Protein 3MQD (pdb70)

Radius of gyration: 19.9 Å; Cα contacts (8 Å, |Δi|>4): 1172; chains: 1; bounding box: 45×57×51 Å

Structure (mmCIF, N/CA/C/O backbone):
data_3MQD
#
_entry.id   3MQD
#
_cell.length_a   78.070
_cell.length_b   83.620
_cell.length_c   73.640
_cell.angle_alpha   90.00
_cell.angle_beta   121.37
_cell.angle_gamma   90.00
#
_symmetry.space_group_name_H-M   'C 1 2 1'
#
loop_
_entity.id
_entity.type
_entity.pdbx_description
1 polymer 'Beta-ketoacyl synthase'
2 non-polymer 'SODIUM ION'
3 non-polymer 'CHLORIDE ION'
4 non-polymer (5-thiophen-2-ylisoxazol-3-yl)methanol
5 water water
#
loop_
_atom_site.group_PDB
_atom_site.id
_atom_site.type_symbol
_atom_site.label_atom_id
_atom_site.label_alt_id
_atom_site.label_comp_id
_atom_site.label_asym_id
_atom_site.label_entity_id
_atom_site.label_seq_id
_atom_site.pdbx_PDB_ins_code
_atom_site.Cartn_x
_atom_site.Cartn_y
_atom_site.Cartn_z
_atom_site.occupancy
_atom_site.B_iso_or_equiv
_atom_site.auth_seq_id
_atom_site.auth_comp_id
_atom_site.auth_asym_id
_atom_site.auth_atom_id
_atom_site.pdbx_PDB_model_num
ATOM 1 N N . MET A 1 22 ? 23.335 27.672 26.682 1.00 17.47 1 MET A N 1
ATOM 2 C CA A MET A 1 22 ? 23.947 26.338 26.540 0.70 14.93 1 MET A CA 1
ATOM 3 C CA B MET A 1 22 ? 23.905 26.274 26.570 0.30 14.71 1 MET A CA 1
ATOM 4 C C . MET A 1 22 ? 25.281 26.267 25.878 1.00 13.02 1 MET A C 1
ATOM 5 O O . MET A 1 22 ? 25.479 26.941 24.884 1.00 14.51 1 MET A O 1
ATOM 14 N N . ARG A 1 23 ? 26.199 25.435 26.360 1.00 8.58 2 ARG A N 1
ATOM 15 C CA . ARG A 1 23 ? 27.500 25.290 25.725 1.00 7.49 2 ARG A CA 1
ATOM 16 C C . ARG A 1 23 ? 27.414 24.419 24.477 1.00 6.41 2 ARG A C 1
ATOM 17 O O . ARG A 1 23 ? 26.521 23.584 24.351 1.00 7.44 2 ARG A O 1
ATOM 25 N N . ARG A 1 24 ? 28.357 24.659 23.585 1.00 6.45 3 ARG A N 1
ATOM 26 C CA . ARG A 1 24 ? 28.543 23.867 22.383 1.00 5.75 3 ARG A CA 1
ATOM 27 C C . ARG A 1 24 ? 29.372 22.619 22.737 1.00 4.70 3 ARG A C 1
ATOM 28 O O . ARG A 1 24 ? 30.214 22.648 23.643 1.00 5.62 3 ARG A O 1
ATOM 36 N N . VAL A 1 25 ? 29.117 21.538 22.015 1.00 4.80 4 VAL A N 1
ATOM 37 C CA . VAL A 1 25 ? 29.654 20.211 22.331 1.00 4.39 4 VAL A CA 1
ATOM 38 C C . VAL A 1 25 ? 30.174 19.551 21.047 1.00 4.15 4 VAL A C 1
ATOM 39 O O . VAL A 1 25 ? 29.473 19.501 20.022 1.00 4.97 4 VAL A O 1
ATOM 43 N N . VAL A 1 26 ? 31.429 19.064 21.119 1.00 4.27 5 VAL A N 1
ATOM 44 C CA . VAL A 1 26 ? 32.082 18.474 19.955 1.00 4.14 5 VAL A CA 1
ATOM 45 C C . VAL A 1 26 ? 32.591 17.066 20.254 1.00 4.31 5 VAL A C 1
ATOM 46 O O . VAL A 1 26 ? 32.829 16.710 21.419 1.00 4.86 5 VAL A O 1
ATOM 50 N N . VAL A 1 27 ? 32.747 16.289 19.174 1.00 4.53 6 VAL A N 1
ATOM 51 C CA . VAL A 1 27 ? 33.285 14.953 19.208 1.00 4.00 6 VAL A CA 1
ATOM 52 C C . VAL A 1 27 ? 34.785 15.006 18.910 1.00 4.32 6 VAL A C 1
ATOM 53 O O . VAL A 1 27 ? 35.186 15.511 17.849 1.00 5.54 6 VAL A O 1
ATOM 57 N N . THR A 1 28 ? 35.608 14.558 19.858 1.00 4.61 7 THR A N 1
ATOM 58 C CA . THR A 1 28 ? 37.062 14.727 19.802 1.00 4.31 7 THR A CA 1
ATOM 59 C C . THR A 1 28 ? 37.831 13.404 19.656 1.00 4.35 7 THR A C 1
ATOM 60 O O . THR A 1 28 ? 39.049 13.409 19.526 1.00 4.78 7 THR A O 1
ATOM 64 N N . GLY A 1 29 ? 37.119 12.282 19.702 1.00 3.81 8 GLY A N 1
ATOM 65 C CA . GLY A 1 29 ? 37.739 10.965 19.558 1.00 4.41 8 GLY A CA 1
ATOM 66 C C . GLY A 1 29 ? 36.684 9.914 19.352 1.00 3.62 8 GLY A C 1
ATOM 67 O O . GLY A 1 29 ? 35.553 10.088 19.793 1.00 4.07 8 GLY A O 1
ATOM 68 N N . MET A 1 30 ? 37.061 8.849 18.669 1.00 4.35 9 MET A N 1
ATOM 69 C CA A MET A 1 30 ? 36.151 7.749 18.286 0.70 4.42 9 MET A CA 1
ATOM 70 C CA B MET A 1 30 ? 36.159 7.737 18.514 0.30 4.17 9 MET A CA 1
ATOM 71 C C . MET A 1 30 ? 36.883 6.425 18.468 1.00 4.46 9 MET A C 1
ATOM 72 O O . MET A 1 30 ? 38.083 6.311 18.193 1.00 5.03 9 MET A O 1
ATOM 81 N N . GLY A 1 31 ? 36.131 5.404 18.839 1.00 4.01 10 GLY A N 1
ATOM 82 C CA . GLY A 1 31 ? 36.607 4.047 18.883 1.00 3.86 10 GLY A CA 1
ATOM 83 C C . GLY A 1 31 ? 35.492 3.088 18.529 1.00 3.81 10 GLY A C 1
ATOM 84 O O . GLY A 1 31 ? 34.320 3.361 18.824 1.00 3.75 10 GLY A O 1
ATOM 85 N N . ILE A 1 32 ? 35.827 1.975 17.850 1.00 3.61 11 ILE A N 1
ATOM 86 C CA . ILE A 1 32 ? 34.804 1.070 17.346 1.00 3.60 11 ILE A CA 1
ATOM 87 C C . ILE A 1 32 ? 35.315 -0.352 17.203 1.00 4.11 11 ILE A C 1
ATOM 88 O O . ILE A 1 32 ? 36.433 -0.571 16.770 1.00 5.18 11 ILE A O 1
ATOM 93 N N . VAL A 1 33 ? 34.443 -1.309 17.555 1.00 4.05 12 VAL A N 1
ATOM 94 C CA . VAL A 1 33 ? 34.570 -2.728 17.238 1.00 4.13 12 VAL A CA 1
ATOM 95 C C . VAL A 1 33 ? 33.292 -3.123 16.526 1.00 4.01 12 VAL A C 1
ATOM 96 O O . VAL A 1 33 ? 32.219 -3.052 17.106 1.00 4.79 12 VAL A O 1
ATOM 100 N N . SER A 1 34 ? 33.397 -3.481 15.252 1.00 5.00 13 SER A N 1
ATOM 101 C CA A SER A 1 34 ? 32.245 -3.692 14.394 0.70 4.71 13 SER A CA 1
ATOM 102 C CA B SER A 1 34 ? 32.216 -3.770 14.476 0.30 5.72 13 SER A CA 1
ATOM 103 C C . SER A 1 34 ? 32.379 -4.966 13.567 1.00 4.99 13 SER A C 1
ATOM 104 O O . SER A 1 34 ? 33.479 -5.481 13.307 1.00 5.60 13 SER A O 1
ATOM 109 N N . SER A 1 35 ? 31.245 -5.460 13.102 1.00 5.00 14 SER A N 1
ATOM 110 C CA . SER A 1 35 ? 31.250 -6.538 12.095 1.00 5.19 14 SER A CA 1
ATOM 111 C C . SER A 1 35 ? 31.963 -6.113 10.816 1.00 5.36 14 SER A C 1
ATOM 112 O O . SER A 1 35 ? 32.355 -6.968 10.060 1.00 7.17 14 SER A O 1
ATOM 115 N N . ILE A 1 36 ? 32.124 -4.810 10.556 1.00 5.66 15 ILE A N 1
ATOM 116 C CA . ILE A 1 36 ? 32.793 -4.327 9.359 1.00 5.87 15 ILE A CA 1
ATOM 117 C C . ILE A 1 36 ? 34.182 -3.721 9.658 1.00 6.06 15 ILE A C 1
ATOM 118 O O . ILE A 1 36 ? 34.783 -3.101 8.791 1.00 6.91 15 ILE A O 1
ATOM 123 N N . GLY A 1 37 ? 34.703 -3.916 10.858 1.00 6.13 16 GLY A N 1
ATOM 124 C CA . GLY A 1 37 ? 36.072 -3.585 11.122 1.00 5.72 16 GLY A CA 1
ATOM 125 C C . GLY A 1 37 ? 36.363 -3.404 12.581 1.00 5.36 16 GLY A C 1
ATOM 126 O O . GLY A 1 37 ? 35.490 -3.084 13.387 1.00 6.25 16 GLY A O 1
ATOM 127 N N . SER A 1 38 ? 37.630 -3.590 12.929 1.00 5.63 17 SER A N 1
ATOM 128 C CA . SER A 1 38 ? 38.096 -3.585 14.293 1.00 5.90 17 SER A CA 1
ATOM 129 C C . SER A 1 38 ? 38.663 -2.234 14.752 1.00 5.99 17 SER A C 1
ATOM 130 O O . SER A 1 38 ? 39.181 -2.132 15.861 1.00 6.78 17 SER A O 1
ATOM 133 N N . ASN A 1 39 ? 38.572 -1.232 13.883 1.00 5.79 18 ASN A N 1
ATOM 134 C CA . ASN A 1 39 ? 39.015 0.126 14.143 1.00 6.14 18 ASN A CA 1
ATOM 135 C C . ASN A 1 39 ? 38.418 1.015 13.085 1.00 5.24 18 ASN A C 1
ATOM 136 O O . ASN A 1 39 ? 37.760 0.537 12.132 1.00 5.63 18 ASN A O 1
ATOM 141 N N . THR A 1 40 ? 38.594 2.318 13.211 1.00 5.97 19 THR A N 1
ATOM 142 C CA . THR A 1 40 ? 37.969 3.227 12.263 1.00 6.31 19 THR A CA 1
ATOM 143 C C . THR A 1 40 ? 38.514 3.114 10.833 1.00 6.01 19 THR A C 1
ATOM 144 O O . THR A 1 40 ? 37.785 3.315 9.874 1.00 6.72 19 THR A O 1
ATOM 148 N N . GLU A 1 41 ? 39.771 2.739 10.669 1.00 6.85 20 GLU A N 1
ATOM 149 C CA . GLU A 1 41 ? 40.328 2.586 9.344 1.00 7.60 20 GLU A CA 1
ATOM 150 C C . GLU A 1 41 ? 39.708 1.418 8.624 1.00 7.11 20 GLU A C 1
ATOM 151 O O . GLU A 1 41 ? 39.298 1.535 7.461 1.00 7.85 20 GLU A O 1
ATOM 157 N N . GLU A 1 42 ? 39.559 0.285 9.313 1.00 7.13 21 GLU A N 1
ATOM 158 C CA . GLU A 1 42 ? 38.928 -0.873 8.687 1.00 7.19 21 GLU A CA 1
ATOM 159 C C . GLU A 1 42 ? 37.465 -0.584 8.367 1.00 6.47 21 GLU A C 1
ATOM 160 O O . GLU A 1 42 ? 36.987 -0.996 7.303 1.00 6.86 21 GLU A O 1
ATOM 166 N N . VAL A 1 43 ? 36.764 0.089 9.285 1.00 5.73 22 VAL A N 1
ATOM 167 C CA . VAL A 1 43 ? 35.371 0.418 9.048 1.00 5.68 22 VAL A CA 1
ATOM 168 C C . VAL A 1 43 ? 35.242 1.333 7.832 1.00 5.88 22 VAL A C 1
ATOM 169 O O . VAL A 1 43 ? 34.350 1.115 7.006 1.00 6.88 22 VAL A O 1
ATOM 173 N N . THR A 1 44 ? 36.121 2.335 7.711 1.00 5.91 23 THR A N 1
ATOM 174 C CA . THR A 1 44 ? 36.070 3.224 6.573 1.00 6.25 23 THR A CA 1
ATOM 175 C C . THR A 1 44 ? 36.207 2.454 5.253 1.00 6.25 23 THR A C 1
ATOM 176 O O . THR A 1 44 ? 35.459 2.686 4.287 1.00 7.71 23 THR A O 1
ATOM 180 N N . ALA A 1 45 ? 37.169 1.542 5.210 1.00 6.58 24 ALA A N 1
ATOM 181 C CA . ALA A 1 45 ? 37.413 0.766 4.005 1.00 7.54 24 ALA A CA 1
ATOM 182 C C . ALA A 1 45 ? 36.189 -0.063 3.672 1.00 7.38 24 ALA A C 1
ATOM 183 O O . ALA A 1 45 ? 35.825 -0.195 2.505 1.00 8.46 24 ALA A O 1
ATOM 185 N N . SER A 1 46 ? 35.542 -0.670 4.672 1.00 6.45 25 SER A N 1
ATOM 186 C CA . SER A 1 46 ? 34.328 -1.451 4.448 1.00 6.68 25 SER A CA 1
ATOM 187 C C . SER A 1 46 ? 33.157 -0.633 3.905 1.00 6.88 25 SER A C 1
ATOM 188 O O . SER A 1 46 ? 32.444 -1.067 2.998 1.00 7.75 25 SER A O 1
ATOM 191 N N . LEU A 1 47 ? 32.994 0.577 4.435 1.00 7.07 26 LEU A N 1
ATOM 192 C CA . LEU A 1 47 ? 31.985 1.493 3.967 1.00 7.36 26 LEU A CA 1
ATOM 193 C C . LEU A 1 47 ? 32.250 1.889 2.501 1.00 7.57 26 LEU A C 1
ATOM 194 O O . LEU A 1 47 ? 31.317 1.915 1.695 1.00 8.90 26 LEU A O 1
ATOM 199 N N . ARG A 1 48 ? 33.493 2.256 2.208 1.00 7.68 27 ARG A N 1
ATOM 200 C CA A ARG A 1 48 ? 33.895 2.646 0.829 0.50 8.59 27 ARG A CA 1
ATOM 201 C CA B ARG A 1 48 ? 33.765 2.722 0.870 0.50 7.62 27 ARG A CA 1
ATOM 202 C C . ARG A 1 48 ? 33.592 1.581 -0.170 1.00 8.52 27 ARG A C 1
ATOM 203 O O . ARG A 1 48 ? 33.121 1.844 -1.290 1.00 10.56 27 ARG A O 1
ATOM 218 N N . GLU A 1 49 ? 33.925 0.358 0.202 1.00 8.28 28 GLU A N 1
ATOM 219 C CA . GLU A 1 49 ? 33.866 -0.764 -0.719 1.00 9.05 28 GLU A CA 1
ATOM 220 C C . GLU A 1 49 ? 32.597 -1.585 -0.636 1.00 9.36 28 GLU A C 1
ATOM 221 O O . GLU A 1 49 ? 32.469 -2.554 -1.350 1.00 11.23 28 GLU A O 1
ATOM 227 N N . ALA A 1 50 ? 31.645 -1.159 0.193 1.00 8.66 29 ALA A N 1
ATOM 228 C CA . ALA A 1 50 ? 30.443 -1.917 0.437 1.00 9.12 29 ALA A CA 1
ATOM 229 C C . ALA A 1 50 ? 30.784 -3.369 0.742 1.00 8.97 29 ALA A C 1
ATOM 230 O O . ALA A 1 50 ? 30.168 -4.293 0.184 1.00 10.45 29 ALA A O 1
ATOM 232 N N . LYS A 1 51 ? 31.708 -3.566 1.698 1.00 8.81 30 LYS A N 1
ATOM 233 C CA A LYS A 1 51 ? 32.091 -4.923 2.102 0.60 8.92 30 LYS A CA 1
ATOM 234 C CA B LYS A 1 51 ? 32.126 -4.913 2.140 0.40 9.30 30 LYS A CA 1
ATOM 235 C C . LYS A 1 51 ? 31.215 -5.357 3.263 1.00 8.52 30 LYS A C 1
ATOM 236 O O . LYS A 1 51 ? 31.249 -4.775 4.354 1.00 9.67 30 LYS A O 1
ATOM 247 N N . SER A 1 52 ? 30.403 -6.388 3.047 1.00 7.82 31 SER A N 1
ATOM 248 C CA . SER A 1 52 ? 29.489 -6.899 4.065 1.00 7.98 31 SER A CA 1
ATOM 249 C C . SER A 1 52 ? 30.244 -7.521 5.216 1.00 7.84 31 SER A C 1
ATOM 250 O O . SER A 1 52 ? 31.235 -8.223 5.033 1.00 10.39 31 SER A O 1
ATOM 253 N N . GLY A 1 53 ? 29.710 -7.307 6.416 1.00 7.47 32 GLY A N 1
ATOM 254 C CA . GLY A 1 53 ? 30.165 -7.963 7.625 1.00 7.55 32 GLY A CA 1
ATOM 255 C C . GLY A 1 53 ? 29.382 -9.171 8.053 1.00 7.15 32 GLY A C 1
ATOM 256 O O . GLY A 1 53 ? 29.616 -9.679 9.150 1.00 8.32 32 GLY A O 1
ATOM 257 N N . ILE A 1 54 ? 28.489 -9.672 7.207 1.00 7.48 33 ILE A N 1
ATOM 258 C CA . ILE A 1 54 ? 27.582 -10.745 7.585 1.00 7.68 33 ILE A CA 1
ATOM 259 C C . ILE A 1 54 ? 28.091 -12.086 7.094 1.00 7.90 33 ILE A C 1
ATOM 260 O O . ILE A 1 54 ? 28.523 -12.208 5.947 1.00 9.99 33 ILE A O 1
ATOM 265 N N . SER A 1 55 ? 28.018 -13.068 7.961 1.00 7.07 34 SER A N 1
ATOM 266 C CA . SER A 1 55 ? 28.476 -14.445 7.684 1.00 8.25 34 SER A CA 1
ATOM 267 C C . SER A 1 55 ? 27.469 -15.469 8.243 1.00 7.71 34 SER A C 1
ATOM 268 O O . SER A 1 55 ? 26.562 -15.137 8.996 1.00 7.81 34 SER A O 1
ATOM 271 N N . ARG A 1 56 ? 27.680 -16.711 7.862 1.00 7.63 35 ARG A N 1
ATOM 272 C CA . ARG A 1 56 ? 26.916 -17.834 8.415 1.00 7.53 35 ARG A CA 1
ATOM 273 C C . ARG A 1 56 ? 27.223 -18.033 9.876 1.00 7.92 35 ARG A C 1
ATOM 274 O O . ARG A 1 56 ? 28.375 -18.000 10.282 1.00 9.30 35 ARG A O 1
ATOM 282 N N . ALA A 1 57 ? 26.158 -18.277 10.629 1.00 7.86 36 ALA A N 1
ATOM 283 C CA . ALA A 1 57 ? 26.203 -18.618 12.057 1.00 7.87 36 ALA A CA 1
ATOM 284 C C . ALA A 1 57 ? 25.906 -20.116 12.193 1.00 8.07 36 ALA A C 1
ATOM 285 O O . ALA A 1 57 ? 24.770 -20.527 12.361 1.00 8.40 36 ALA A O 1
ATOM 287 N N . GLU A 1 58 ? 26.936 -20.951 12.091 1.00 8.89 37 GLU A N 1
ATOM 288 C CA A GLU A 1 58 ? 26.769 -22.397 12.172 0.60 9.92 37 GLU A CA 1
ATOM 289 C CA B GLU A 1 58 ? 26.727 -22.397 12.146 0.40 9.79 37 GLU A CA 1
ATOM 290 C C . GLU A 1 58 ? 26.064 -22.831 13.454 1.00 9.11 37 GLU A C 1
ATOM 291 O O . GLU A 1 58 ? 25.290 -23.785 13.466 1.00 9.92 37 GLU A O 1
ATOM 302 N N . GLU A 1 59 ? 26.365 -22.160 14.553 1.00 8.64 38 GLU A N 1
ATOM 303 C CA . GLU A 1 59 ? 25.770 -22.528 15.821 1.00 7.84 38 GLU A CA 1
ATOM 304 C C . GLU A 1 59 ? 24.264 -22.381 15.805 1.00 7.66 38 GLU A C 1
ATOM 305 O O . GLU A 1 59 ? 23.552 -23.146 16.444 1.00 8.31 38 GLU A O 1
ATOM 311 N N . TYR A 1 60 ? 23.792 -21.320 15.140 1.00 6.94 39 TYR A N 1
ATOM 312 C CA . TYR A 1 60 ? 22.342 -21.089 15.068 1.00 6.78 39 TYR A CA 1
ATOM 313 C C . TYR A 1 60 ? 21.683 -22.282 14.341 1.00 7.72 39 TYR A C 1
ATOM 314 O O . TYR A 1 60 ? 20.621 -22.751 14.712 1.00 7.85 39 TYR A O 1
ATOM 323 N N . ALA A 1 61 ? 22.315 -22.733 13.260 1.00 8.47 40 ALA A N 1
ATOM 324 C CA . ALA A 1 61 ? 21.827 -23.903 12.549 1.00 8.89 40 ALA A CA 1
ATOM 325 C C . ALA A 1 61 ? 21.790 -25.121 13.466 1.00 10.03 40 ALA A C 1
ATOM 326 O O . ALA A 1 61 ? 20.801 -25.879 13.493 1.00 11.02 40 ALA A O 1
ATOM 328 N N . GLU A 1 62 ? 22.846 -25.338 14.230 1.00 9.53 41 GLU A N 1
ATOM 329 C CA . GLU A 1 62 ? 22.927 -26.492 15.120 1.00 10.57 41 GLU A CA 1
ATOM 330 C C . GLU A 1 62 ? 21.806 -26.478 16.176 1.00 9.80 41 GLU A C 1
ATOM 331 O O . GLU A 1 62 ? 21.287 -27.510 16.556 1.00 11.24 41 GLU A O 1
ATOM 337 N N . LEU A 1 63 ? 21.424 -25.281 16.633 1.00 7.99 42 LEU A N 1
ATOM 338 C CA . LEU A 1 63 ? 20.375 -25.124 17.608 1.00 7.75 42 LEU A CA 1
ATOM 339 C C . LEU A 1 63 ? 18.980 -25.109 17.023 1.00 7.81 42 LEU A C 1
ATOM 340 O O . LEU A 1 63 ? 18.007 -25.066 17.810 1.00 9.69 42 LEU A O 1
ATOM 345 N N . GLY A 1 64 ? 18.848 -25.167 15.700 1.00 8.42 43 GLY A N 1
ATOM 346 C CA . GLY A 1 64 ? 17.545 -25.246 15.076 1.00 8.59 43 GLY A CA 1
ATOM 347 C C . GLY A 1 64 ? 16.910 -23.900 14.766 1.00 7.94 43 GLY A C 1
ATOM 348 O O . GLY A 1 64 ? 15.711 -23.830 14.537 1.00 8.84 43 GLY A O 1
ATOM 349 N N . PHE A 1 65 ? 17.687 -22.830 14.729 1.00 7.17 44 PHE A N 1
ATOM 350 C CA . PHE A 1 65 ? 17.143 -21.514 14.379 1.00 7.38 44 PHE A CA 1
ATOM 351 C C . PHE A 1 65 ? 16.657 -21.517 12.938 1.00 7.64 44 PHE A C 1
ATOM 352 O O . PHE A 1 65 ? 17.254 -22.223 12.076 1.00 8.85 44 PHE A O 1
ATOM 360 N N . ARG A 1 66 ? 15.707 -20.620 12.640 1.00 7.59 45 ARG A N 1
ATOM 361 C CA . ARG A 1 66 ? 15.393 -20.276 11.238 1.00 8.48 45 ARG A CA 1
ATOM 362 C C . ARG A 1 66 ? 16.484 -19.411 10.625 1.00 7.38 45 ARG A C 1
ATOM 363 O O . ARG A 1 66 ? 16.988 -19.703 9.550 1.00 9.09 45 ARG A O 1
ATOM 365 N N . CYS A 1 67 ? 16.847 -18.340 11.315 1.00 6.82 46 CYS A N 1
ATOM 366 C CA . CYS A 1 67 ? 17.925 -17.434 10.900 1.00 6.91 46 CYS A CA 1
ATOM 367 C C . CYS A 1 67 ? 19.264 -18.077 11.217 1.00 6.22 46 CYS A C 1
ATOM 368 O O . CYS A 1 67 ? 19.511 -18.448 12.340 1.00 7.27 46 CYS A O 1
ATOM 371 N N . GLN A 1 68 ? 20.155 -18.146 10.206 1.00 6.51 47 GLN A N 1
ATOM 372 C CA . GLN A 1 68 ? 21.480 -18.735 10.367 1.00 6.67 47 GLN A CA 1
ATOM 373 C C . GLN A 1 68 ? 22.596 -17.805 9.886 1.00 6.83 47 GLN A C 1
ATOM 374 O O . GLN A 1 68 ? 23.587 -18.250 9.327 1.00 7.46 47 GLN A O 1
ATOM 380 N N . VAL A 1 69 ? 22.428 -16.507 10.155 1.00 6.61 48 VAL A N 1
ATOM 381 C CA . VAL A 1 69 ? 23.378 -15.472 9.765 1.00 6.51 48 VAL A CA 1
ATOM 382 C C . VAL A 1 69 ? 23.583 -14.497 10.923 1.00 6.06 48 VAL A C 1
ATOM 383 O O . VAL A 1 69 ? 22.721 -14.341 11.781 1.00 6.76 48 VAL A O 1
ATOM 387 N N . HIS A 1 70 ? 24.740 -13.842 10.931 1.00 5.99 49 HIS A N 1
ATOM 388 C CA . HIS A 1 70 ? 25.073 -12.870 11.961 1.00 6.29 49 HIS A CA 1
ATOM 389 C C . HIS A 1 70 ? 26.206 -11.964 11.501 1.00 5.87 49 HIS A C 1
ATOM 390 O O . HIS A 1 70 ? 26.947 -12.275 10.571 1.00 6.75 49 HIS A O 1
ATOM 397 N N . GLY A 1 71 ? 26.366 -10.848 12.199 1.00 5.93 50 GLY A N 1
ATOM 398 C CA . GLY A 1 71 ? 27.489 -9.919 11.990 1.00 5.52 50 GLY A CA 1
ATOM 399 C C . GLY A 1 71 ? 28.428 -9.959 13.154 1.00 5.10 50 GLY A C 1
ATOM 400 O O . GLY A 1 71 ? 28.198 -9.296 14.193 1.00 5.93 50 GLY A O 1
ATOM 401 N N . ALA A 1 72 ? 29.486 -10.772 13.026 1.00 5.70 51 ALA A N 1
ATOM 402 C CA . ALA A 1 72 ? 30.417 -11.030 14.112 1.00 6.19 51 ALA A CA 1
ATOM 403 C C . ALA A 1 72 ? 31.692 -10.206 13.971 1.00 7.06 51 ALA A C 1
ATOM 404 O O . ALA A 1 72 ? 32.354 -10.310 12.940 1.00 8.29 51 ALA A O 1
ATOM 406 N N . PRO A 1 73 ? 32.057 -9.429 14.992 1.00 6.23 52 PRO A N 1
ATOM 407 C CA . PRO A 1 73 ? 33.408 -8.878 15.011 1.00 6.28 52 PRO A CA 1
ATOM 408 C C . PRO A 1 73 ? 34.469 -9.973 14.876 1.00 7.41 52 PRO A C 1
ATOM 409 O O . PRO A 1 73 ? 34.241 -11.120 15.212 1.00 9.45 52 PRO A O 1
ATOM 413 N N . ASP A 1 74 ? 35.629 -9.567 14.392 1.00 8.40 53 ASP A N 1
ATOM 414 C CA . ASP A 1 74 ? 36.777 -10.462 14.246 1.00 10.24 53 ASP A CA 1
ATOM 415 C C . ASP A 1 74 ? 37.929 -9.735 14.888 1.00 9.15 53 ASP A C 1
ATOM 416 O O . ASP A 1 74 ? 38.598 -8.866 14.278 1.00 10.38 53 ASP A O 1
ATOM 421 N N . ILE A 1 75 ? 38.108 -10.011 16.172 1.00 9.08 54 ILE A N 1
ATOM 422 C CA . ILE A 1 75 ? 39.081 -9.270 16.986 1.00 9.13 54 ILE A CA 1
ATOM 423 C C . ILE A 1 75 ? 39.560 -10.148 18.132 1.00 9.37 54 ILE A C 1
ATOM 424 O O . ILE A 1 75 ? 38.772 -10.933 18.694 1.00 10.58 54 ILE A O 1
ATOM 429 N N . ASP A 1 76 ? 40.843 -10.051 18.448 1.00 9.53 55 ASP A N 1
ATOM 430 C CA . ASP A 1 76 ? 41.460 -10.863 19.461 1.00 9.75 55 ASP A CA 1
ATOM 431 C C . ASP A 1 76 ? 41.436 -10.130 20.790 1.00 9.16 55 ASP A C 1
ATOM 432 O O . ASP A 1 76 ? 42.332 -9.326 21.092 1.00 9.48 55 ASP A O 1
ATOM 437 N N . ILE A 1 77 ? 40.410 -10.383 21.589 1.00 8.99 56 ILE A N 1
ATOM 438 C CA . ILE A 1 77 ? 40.235 -9.645 22.841 1.00 8.66 56 ILE A CA 1
ATOM 439 C C . ILE A 1 77 ? 41.443 -9.815 23.762 1.00 8.36 56 ILE A C 1
ATOM 440 O O . ILE A 1 77 ? 41.897 -8.814 24.317 1.00 9.05 56 ILE A O 1
ATOM 445 N N . GLU A 1 78 ? 41.965 -11.027 23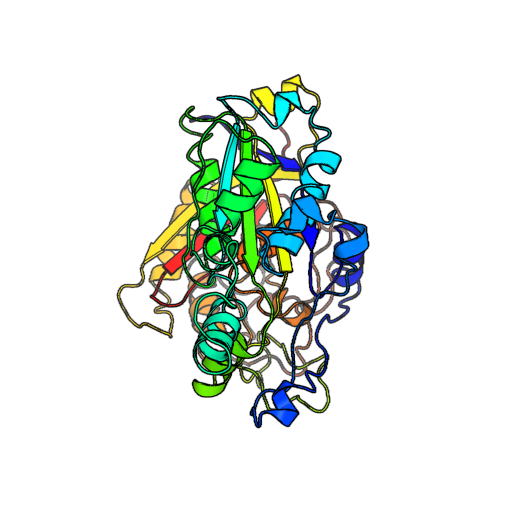.926 1.00 9.70 57 GLU A N 1
ATOM 446 C CA . GLU A 1 78 ? 43.032 -11.284 24.909 1.00 11.01 57 GLU A CA 1
ATOM 447 C C . GLU A 1 78 ? 44.300 -10.549 24.569 1.00 11.32 57 GLU A C 1
ATOM 448 O O . GLU A 1 78 ? 45.088 -10.287 25.445 1.00 13.46 57 GLU A O 1
ATOM 450 N N . SER A 1 79 ? 44.501 -10.207 23.302 1.00 10.46 58 SER A N 1
ATOM 451 C CA . SER A 1 79 ? 45.648 -9.422 22.856 1.00 11.56 58 SER A CA 1
ATOM 452 C C . SER A 1 79 ? 45.512 -7.938 23.176 1.00 10.95 58 SER A C 1
ATOM 453 O O . SER A 1 79 ? 46.524 -7.225 23.151 1.00 13.18 58 SER A O 1
ATOM 456 N N . LEU A 1 80 ? 44.286 -7.477 23.507 1.00 8.62 59 LEU A N 1
ATOM 457 C CA . LEU A 1 80 ? 44.023 -6.070 23.671 1.00 9.01 59 LEU A CA 1
ATOM 458 C C . LEU A 1 80 ? 43.522 -5.666 25.059 1.00 9.46 59 LEU A C 1
ATOM 459 O O . LEU A 1 80 ? 43.531 -4.486 25.346 1.00 11.25 59 LEU A O 1
ATOM 464 N N . VAL A 1 81 ? 43.060 -6.616 25.868 1.00 9.12 60 VAL A N 1
ATOM 465 C CA . VAL A 1 81 ? 42.569 -6.372 27.224 1.00 8.94 60 VAL A CA 1
ATOM 466 C C . VAL A 1 81 ? 43.229 -7.426 28.121 1.00 10.58 60 VAL A C 1
ATOM 467 O O . VAL A 1 81 ? 43.081 -8.596 27.900 1.00 11.82 60 VAL A O 1
ATOM 471 N N . ASP A 1 82 ? 43.953 -6.983 29.120 1.00 12.39 61 ASP A N 1
ATOM 472 C CA . ASP A 1 82 ? 44.720 -7.951 29.934 1.00 13.86 61 ASP A CA 1
ATOM 473 C C . ASP A 1 82 ? 43.800 -8.717 30.909 1.00 12.09 61 ASP A C 1
ATOM 474 O O . ASP A 1 82 ? 42.628 -8.399 31.112 1.00 10.95 61 ASP A O 1
ATOM 479 N N . ARG A 1 83 ? 44.348 -9.775 31.446 1.00 11.67 62 ARG A N 1
ATOM 480 C CA . ARG A 1 83 ? 43.529 -10.741 32.186 1.00 11.65 62 ARG A CA 1
ATOM 481 C C . ARG A 1 83 ? 42.823 -10.122 33.382 1.00 11.26 62 ARG A C 1
ATOM 482 O O . ARG A 1 83 ? 41.619 -10.394 33.598 1.00 10.77 62 ARG A O 1
ATOM 490 N N . ARG A 1 84 ? 43.540 -9.308 34.157 1.00 12.88 63 ARG A N 1
ATOM 491 C CA . ARG A 1 84 ? 42.895 -8.752 35.317 1.00 14.53 63 ARG A CA 1
ATOM 492 C C . ARG A 1 84 ? 41.843 -7.752 34.925 1.00 14.87 63 ARG A C 1
ATOM 493 O O . ARG A 1 84 ? 40.778 -7.676 35.553 1.00 13.52 63 ARG A O 1
ATOM 501 N N . ALA A 1 85 ? 42.123 -7.036 33.826 1.00 13.53 64 ALA A N 1
ATOM 502 C CA . ALA A 1 85 ? 41.221 -6.090 33.263 1.00 14.85 64 ALA A CA 1
ATOM 503 C C . ALA A 1 85 ? 39.907 -6.779 32.791 1.00 13.20 64 ALA A C 1
ATOM 504 O O . ALA A 1 85 ? 38.882 -6.114 32.701 1.00 15.69 64 ALA A O 1
ATOM 506 N N . MET A 1 86 ? 39.944 -8.074 32.393 1.00 9.33 65 MET A N 1
ATOM 507 C CA . MET A 1 86 ? 38.806 -8.904 31.935 1.00 9.39 65 MET A CA 1
ATOM 508 C C . MET A 1 86 ? 37.976 -9.533 33.060 1.00 9.64 65 MET A C 1
ATOM 509 O O . MET A 1 86 ? 36.925 -10.145 32.791 1.00 9.49 65 MET A O 1
ATOM 514 N N . ARG A 1 87 ? 38.402 -9.400 34.309 1.00 9.06 66 ARG A N 1
ATOM 515 C CA . ARG A 1 87 ? 37.740 -10.091 35.425 1.00 7.85 66 ARG A CA 1
ATOM 516 C C . ARG A 1 87 ? 36.232 -9.831 35.437 1.00 5.94 66 ARG A C 1
ATOM 517 O O . ARG A 1 87 ? 35.440 -10.718 35.728 1.00 7.06 66 ARG A O 1
ATOM 525 N N . PHE A 1 88 ? 35.811 -8.597 35.135 1.00 5.90 67 PHE A N 1
ATOM 526 C CA . PHE A 1 88 ? 34.415 -8.226 35.225 1.00 5.85 67 PHE A CA 1
ATOM 527 C C . PHE A 1 88 ? 33.758 -7.976 33.869 1.00 5.43 67 PHE A C 1
ATOM 528 O O . PHE A 1 88 ? 32.650 -7.467 33.825 1.00 6.34 67 PHE A O 1
ATOM 536 N N . HIS A 1 89 ? 34.407 -8.383 32.770 1.00 5.74 68 HIS A N 1
ATOM 537 C CA . HIS A 1 89 ? 33.848 -8.165 31.445 1.00 5.74 68 HIS A CA 1
ATOM 538 C C . HIS A 1 89 ? 33.137 -9.374 30.879 1.00 7.20 68 HIS A C 1
ATOM 539 O O . HIS A 1 89 ? 33.670 -10.491 30.864 1.00 10.04 68 HIS A O 1
ATOM 546 N N . GLY A 1 90 ? 31.930 -9.126 30.405 1.00 6.72 69 GLY A N 1
ATOM 547 C CA . GLY A 1 90 ? 31.359 -9.961 29.398 1.00 7.55 69 GLY A CA 1
ATOM 548 C C . GLY A 1 90 ? 31.991 -9.616 28.045 1.00 5.63 69 GLY A C 1
ATOM 549 O O . GLY A 1 90 ? 32.823 -8.717 27.927 1.00 5.71 69 GLY A O 1
ATOM 550 N N . ARG A 1 91 ? 31.683 -10.368 26.991 1.00 6.24 70 ARG A N 1
ATOM 551 C CA A ARG A 1 91 ? 32.328 -10.131 25.714 0.60 5.78 70 ARG A CA 1
ATOM 552 C CA B ARG A 1 91 ? 32.334 -10.131 25.706 0.40 5.77 70 ARG A CA 1
ATOM 553 C C . ARG A 1 91 ? 31.945 -8.764 25.137 1.00 5.38 70 ARG A C 1
ATOM 554 O O . ARG A 1 91 ? 32.767 -8.073 24.518 1.00 5.61 70 ARG A O 1
ATOM 569 N N . GLY A 1 92 ? 30.675 -8.389 25.293 1.00 4.63 71 GLY A N 1
ATOM 570 C CA . GLY A 1 92 ? 30.267 -7.108 24.783 1.00 4.92 71 GLY A CA 1
ATOM 571 C C . GLY A 1 92 ? 30.993 -5.925 25.444 1.00 3.95 71 GLY A C 1
ATOM 572 O O . GLY A 1 92 ? 31.479 -5.032 24.747 1.00 3.83 71 GLY A O 1
ATOM 573 N N . THR A 1 93 ? 31.140 -5.973 26.765 1.00 3.93 72 THR A N 1
ATOM 574 C CA . THR A 1 93 ? 31.830 -4.887 27.449 1.00 4.08 72 THR A CA 1
ATOM 575 C C . THR A 1 93 ? 33.343 -4.970 27.229 1.00 4.19 72 THR A C 1
ATOM 576 O O . THR A 1 93 ? 33.997 -3.931 27.247 1.00 4.64 72 THR A O 1
ATOM 580 N N . ALA A 1 94 ? 33.908 -6.148 26.930 1.00 4.33 73 ALA A N 1
ATOM 581 C CA . ALA A 1 94 ? 35.282 -6.240 26.518 1.00 4.05 73 ALA A CA 1
ATOM 582 C C . ALA A 1 94 ? 35.515 -5.500 25.182 1.00 3.87 73 ALA A C 1
ATOM 583 O O . ALA A 1 94 ? 36.470 -4.735 25.030 1.00 4.35 73 ALA A O 1
ATOM 585 N N . TRP A 1 95 ? 34.614 -5.714 24.232 1.00 3.95 74 TRP A N 1
ATOM 586 C CA . TRP A 1 95 ? 34.647 -4.932 23.010 1.00 4.08 74 TRP A CA 1
ATOM 587 C C . TRP A 1 95 ? 34.513 -3.440 23.294 1.00 3.53 74 TRP A C 1
ATOM 588 O O . TRP A 1 95 ? 35.187 -2.603 22.679 1.00 3.84 74 TRP A O 1
ATOM 599 N N . ASN A 1 96 ? 33.674 -3.075 24.264 1.00 3.49 75 ASN A N 1
ATOM 600 C CA . ASN A 1 96 ? 33.498 -1.679 24.619 1.00 3.45 75 ASN A CA 1
ATOM 601 C C . ASN A 1 96 ? 34.786 -1.118 25.232 1.00 3.53 75 ASN A C 1
ATOM 602 O O . ASN A 1 96 ? 35.108 0.054 25.015 1.00 3.95 75 ASN A O 1
ATOM 607 N N . HIS A 1 97 ? 35.503 -1.916 26.021 1.00 3.89 76 HIS A N 1
ATOM 608 C CA . HIS A 1 97 ? 36.797 -1.507 26.607 1.00 4.56 76 HIS A CA 1
ATOM 609 C C . HIS A 1 97 ? 37.786 -1.191 25.502 1.00 3.94 76 HIS A C 1
ATOM 610 O O . HIS A 1 97 ? 38.507 -0.180 25.539 1.00 4.86 76 HIS A O 1
ATOM 617 N N . ILE A 1 98 ? 37.853 -2.055 24.496 1.00 3.66 77 ILE A N 1
ATOM 618 C CA . ILE A 1 98 ? 38.704 -1.848 23.332 1.00 3.93 77 ILE A CA 1
ATOM 619 C C . ILE A 1 98 ? 38.339 -0.538 22.629 1.00 3.41 77 ILE A C 1
ATOM 620 O O . ILE A 1 98 ? 39.205 0.277 22.314 1.00 4.34 77 ILE A O 1
ATOM 625 N N . ALA A 1 99 ? 37.055 -0.319 22.422 1.00 3.58 78 ALA A N 1
ATOM 626 C CA . ALA A 1 99 ? 36.602 0.917 21.776 1.00 3.83 78 ALA A CA 1
ATOM 627 C C . ALA A 1 99 ? 36.972 2.146 22.620 1.00 3.41 78 ALA A C 1
ATOM 628 O O . ALA A 1 99 ? 37.338 3.181 22.078 1.00 4.39 78 ALA A O 1
ATOM 630 N N . MET A 1 100 ? 36.887 2.036 23.941 1.00 3.88 79 MET A N 1
ATOM 631 C CA A MET A 1 100 ? 37.274 3.115 24.865 0.50 4.72 79 MET A CA 1
ATOM 632 C CA B MET A 1 100 ? 37.259 3.155 24.815 0.50 4.16 79 MET A CA 1
ATOM 633 C C . MET A 1 100 ? 38.770 3.435 24.752 1.00 4.23 79 MET A C 1
ATOM 634 O O . MET A 1 100 ? 39.176 4.586 24.660 1.00 4.95 79 MET A O 1
ATOM 643 N N . ASP A 1 101 ? 39.605 2.402 24.759 1.00 5.00 80 ASP A N 1
ATOM 644 C CA . ASP A 1 101 ? 41.019 2.579 24.549 1.00 4.60 80 ASP A CA 1
ATOM 645 C C . ASP A 1 101 ? 41.301 3.314 23.214 1.00 4.86 80 ASP A C 1
ATOM 646 O O . ASP A 1 101 ? 42.105 4.251 23.163 1.00 5.14 80 ASP A O 1
ATOM 651 N N . GLN A 1 102 ? 40.626 2.904 22.160 1.00 4.85 81 GLN A N 1
ATOM 652 C CA . GLN A 1 102 ? 40.803 3.536 20.857 1.00 4.46 81 GLN A CA 1
ATOM 653 C C . GLN A 1 102 ? 40.415 4.988 20.926 1.00 4.33 81 GLN A C 1
ATOM 654 O O . GLN A 1 102 ? 41.120 5.864 20.362 1.00 4.91 81 GLN A O 1
ATOM 660 N N . ALA A 1 103 ? 39.274 5.307 21.556 1.00 4.23 82 ALA A N 1
ATOM 661 C CA . ALA A 1 103 ? 38.773 6.672 21.607 1.00 4.93 82 ALA A CA 1
ATOM 662 C C . ALA A 1 103 ? 39.713 7.580 22.401 1.00 4.51 82 ALA A C 1
ATOM 663 O O . ALA A 1 103 ? 39.960 8.719 22.022 1.00 5.19 82 ALA A O 1
ATOM 665 N N . ILE A 1 104 ? 40.248 7.062 23.509 1.00 4.51 83 ILE A N 1
ATOM 666 C CA . ILE A 1 104 ? 41.205 7.815 24.328 1.00 5.22 83 ILE A CA 1
ATOM 667 C C . ILE A 1 104 ? 42.462 8.108 23.529 1.00 5.07 83 ILE A C 1
ATOM 668 O O . ILE A 1 104 ? 42.988 9.219 23.557 1.00 5.69 83 ILE A O 1
ATOM 673 N N . ALA A 1 105 ? 42.955 7.110 22.798 1.00 5.31 84 ALA A N 1
ATOM 674 C CA . ALA A 1 105 ? 44.163 7.287 21.983 1.00 6.24 84 ALA A CA 1
ATOM 675 C C . ALA A 1 105 ? 43.910 8.287 20.840 1.00 5.96 84 ALA A C 1
ATOM 676 O O . ALA A 1 105 ? 44.752 9.127 20.548 1.00 7.66 84 ALA A O 1
ATOM 678 N N . ASP A 1 106 ? 42.750 8.197 20.196 1.00 5.68 85 ASP A N 1
ATOM 679 C CA . ASP A 1 106 ? 42.388 9.083 19.115 1.00 6.00 85 ASP A CA 1
ATOM 680 C C . ASP A 1 106 ? 42.302 10.514 19.602 1.00 6.03 85 ASP A C 1
ATOM 681 O O . ASP A 1 106 ? 42.773 11.429 18.919 1.00 7.31 85 ASP A O 1
ATOM 686 N N . ALA A 1 107 ? 41.706 10.703 20.775 1.00 5.39 86 ALA A N 1
ATOM 687 C CA . ALA A 1 107 ? 41.564 12.036 21.361 1.00 6.30 86 ALA A CA 1
ATOM 688 C C . ALA A 1 107 ? 42.877 12.552 21.930 1.00 6.57 86 ALA A C 1
ATOM 689 O O . ALA A 1 107 ? 43.003 13.727 22.201 1.00 11.38 86 ALA A O 1
ATOM 691 N N . GLY A 1 108 ? 43.846 11.689 22.138 1.00 6.38 87 GLY A N 1
ATOM 692 C CA . GLY A 1 108 ? 45.130 12.095 22.694 1.00 6.94 87 GLY A CA 1
ATOM 693 C C . GLY A 1 108 ? 45.063 12.516 24.130 1.00 6.62 87 GLY A C 1
ATOM 694 O O . GLY A 1 108 ? 45.879 13.327 24.583 1.00 7.93 87 GLY A O 1
ATOM 695 N N . LEU A 1 109 ? 44.154 11.949 24.893 1.00 6.05 88 LEU A N 1
ATOM 696 C CA . LEU A 1 109 ? 43.948 12.366 26.297 1.00 5.92 88 LEU A CA 1
ATOM 697 C C . LEU A 1 109 ? 45.044 11.857 27.197 1.00 7.15 88 LEU A C 1
ATOM 698 O O . LEU A 1 109 ? 45.475 10.686 27.083 1.00 8.32 88 LEU A O 1
ATOM 703 N N . THR A 1 110 ? 45.410 12.681 28.173 1.00 7.46 89 THR A N 1
ATOM 704 C CA . THR A 1 110 ? 46.242 12.254 29.275 1.00 7.97 89 THR A CA 1
ATOM 705 C C . THR A 1 110 ? 45.431 11.455 30.284 1.00 7.72 89 THR A C 1
ATOM 706 O O . THR A 1 110 ? 44.197 11.520 30.305 1.00 6.90 89 THR A O 1
ATOM 710 N N . GLU A 1 111 ? 46.112 10.782 31.208 1.00 8.79 90 GLU A N 1
ATOM 711 C CA . GLU A 1 111 ? 45.399 10.073 32.268 1.00 10.13 90 GLU A CA 1
ATOM 712 C C . GLU A 1 111 ? 44.571 11.045 33.118 1.00 9.09 90 GLU A C 1
ATOM 713 O O . GLU A 1 111 ? 43.446 10.735 33.504 1.00 8.34 90 GLU A O 1
ATOM 719 N N . GLU A 1 112 ? 45.098 12.219 33.373 1.00 8.60 91 GLU A N 1
ATOM 720 C CA . GLU A 1 112 ? 44.366 13.209 34.140 1.00 8.88 91 GLU A CA 1
ATOM 721 C C . GLU A 1 112 ? 43.096 13.673 33.427 1.00 7.53 91 GLU A C 1
ATOM 722 O O . GLU A 1 112 ? 42.119 14.026 34.061 1.00 8.30 91 GLU A O 1
ATOM 728 N N . GLU A 1 113 ? 43.164 13.765 32.120 1.00 6.42 92 GLU A N 1
ATOM 729 C CA . GLU A 1 113 ? 41.988 14.143 31.326 1.00 5.93 92 GLU A CA 1
ATOM 730 C C . GLU A 1 113 ? 40.924 13.060 31.288 1.00 4.81 92 GLU A C 1
ATOM 731 O O . GLU A 1 113 ? 39.749 13.379 31.109 1.00 6.04 92 GLU A O 1
ATOM 737 N N . VAL A 1 114 ? 41.301 11.786 31.426 1.00 5.26 93 VAL A N 1
ATOM 738 C CA . VAL A 1 114 ? 40.352 10.715 31.522 1.00 4.83 93 VAL A CA 1
ATOM 739 C C . VAL A 1 114 ? 39.690 10.667 32.906 1.00 4.92 93 VAL A C 1
ATOM 740 O O . VAL A 1 114 ? 38.494 10.385 33.001 1.00 5.29 93 VAL A O 1
ATOM 744 N N . SER A 1 115 ? 40.485 10.874 33.961 1.00 5.36 94 SER A N 1
ATOM 745 C CA . SER A 1 115 ? 40.089 10.671 35.339 1.00 4.85 94 SER A CA 1
ATOM 746 C C . SER A 1 115 ? 40.051 11.955 36.136 1.00 5.72 94 SER A C 1
ATOM 747 O O . SER A 1 115 ? 41.078 12.414 36.635 1.00 6.62 94 SER A O 1
ATOM 750 N N . ASN A 1 116 ? 38.887 12.588 36.207 1.00 5.54 95 ASN A N 1
ATOM 751 C CA . ASN A 1 116 ? 38.718 13.861 36.932 1.00 5.56 95 ASN A CA 1
ATOM 752 C C . ASN A 1 116 ? 37.243 14.092 37.167 1.00 5.35 95 ASN A C 1
ATOM 753 O O . ASN A 1 116 ? 36.376 13.467 36.498 1.00 5.45 95 ASN A O 1
ATOM 758 N N . GLU A 1 117 ? 36.899 14.982 38.080 1.00 5.43 96 GLU A N 1
ATOM 759 C CA . GLU A 1 117 ? 35.513 15.199 38.460 1.00 5.96 96 GLU A CA 1
ATOM 760 C C . GLU A 1 117 ? 34.647 15.785 37.377 1.00 5.49 96 GLU A C 1
ATOM 761 O O . GLU A 1 117 ? 33.427 15.741 37.485 1.00 5.96 96 GLU A O 1
ATOM 767 N N . ARG A 1 118 ? 35.286 16.379 36.359 1.00 5.16 97 ARG A N 1
ATOM 768 C CA . ARG A 1 118 ? 34.552 17.012 35.265 1.00 5.35 97 ARG A CA 1
ATOM 769 C C . ARG A 1 118 ? 34.312 16.072 34.088 1.00 4.80 97 ARG A C 1
ATOM 770 O O . ARG A 1 118 ? 33.777 16.521 33.067 1.00 4.65 97 ARG A O 1
ATOM 778 N N . THR A 1 119 ? 34.692 14.800 34.213 1.00 4.18 98 THR A N 1
ATOM 779 C CA . THR A 1 119 ? 34.670 13.858 33.091 1.00 4.31 98 THR A CA 1
ATOM 780 C C . THR A 1 119 ? 33.922 12.605 33.493 1.00 3.91 98 THR A C 1
ATOM 781 O O . THR A 1 119 ? 34.216 12.008 34.530 1.00 4.40 98 THR A O 1
ATOM 785 N N . GLY A 1 120 ? 32.891 12.258 32.730 1.00 3.64 99 GLY A N 1
ATOM 786 C CA . GLY A 1 120 ? 31.971 11.194 33.038 1.00 3.17 99 GLY A CA 1
ATOM 787 C C . GLY A 1 120 ? 31.822 10.182 31.943 1.00 2.93 99 GLY A C 1
ATOM 788 O O . GLY A 1 120 ? 32.451 10.250 30.862 1.00 3.72 99 GLY A O 1
ATOM 789 N N . ILE A 1 121 ? 30.891 9.245 32.164 1.00 3.03 100 ILE A N 1
ATOM 790 C CA . ILE A 1 121 ? 30.623 8.156 31.261 1.00 3.08 100 ILE A CA 1
ATOM 791 C C . ILE A 1 121 ? 29.109 7.793 31.265 1.00 3.05 100 ILE A C 1
ATOM 792 O O . ILE A 1 121 ? 28.539 7.587 32.354 1.00 3.87 100 ILE A O 1
ATOM 797 N N . ILE A 1 122 ? 28.524 7.739 30.088 1.00 3.04 101 ILE A N 1
ATOM 798 C CA . ILE A 1 122 ? 27.191 7.158 29.886 1.00 2.89 101 ILE A CA 1
ATOM 799 C C . ILE A 1 122 ? 27.313 6.169 28.775 1.00 2.83 101 ILE A C 1
ATOM 800 O O . ILE A 1 122 ? 27.533 6.532 27.609 1.00 3.71 101 ILE A O 1
ATOM 805 N N . MET A 1 123 ? 27.249 4.885 29.118 1.00 3.06 102 MET A N 1
ATOM 806 C CA . MET A 1 123 ? 27.660 3.800 28.248 1.00 3.47 102 MET A CA 1
ATOM 807 C C . MET A 1 123 ? 26.648 2.682 28.489 1.00 2.70 102 MET A C 1
ATOM 808 O O . MET A 1 123 ? 26.528 2.251 29.620 1.00 4.90 102 MET A O 1
ATOM 813 N N . GLY A 1 124 ? 25.961 2.199 27.449 1.00 3.10 103 GLY A N 1
ATOM 814 C CA . GLY A 1 124 ? 24.852 1.279 27.597 1.00 3.70 103 GLY A CA 1
ATOM 815 C C . GLY A 1 124 ? 24.926 0.062 26.723 1.00 3.04 103 GLY A C 1
ATOM 816 O O . GLY A 1 124 ? 25.631 0.010 25.744 1.00 6.41 103 GLY A O 1
ATOM 817 N N . SER A 1 125 ? 24.066 -0.890 27.027 1.00 3.99 104 SER A N 1
ATOM 818 C CA . SER A 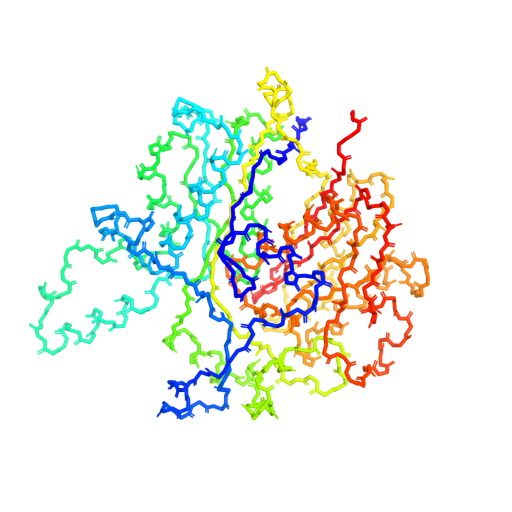1 125 ? 23.871 -2.035 26.198 1.00 3.88 104 SER A CA 1
ATOM 819 C C . SER A 1 125 ? 22.360 -2.363 26.208 1.00 3.40 104 SER A C 1
ATOM 820 O O . SER A 1 125 ? 21.668 -2.054 27.198 1.00 4.39 104 SER A O 1
ATOM 823 N N . GLY A 1 126 ? 21.846 -2.916 25.122 1.00 3.12 105 GLY A N 1
ATOM 824 C CA . GLY A 1 126 ? 20.452 -3.258 25.114 1.00 4.02 105 GLY A CA 1
ATOM 825 C C . GLY A 1 126 ? 20.039 -4.344 26.060 1.00 4.18 105 GLY A C 1
ATOM 826 O O . GLY A 1 126 ? 18.895 -4.374 26.510 1.00 5.90 105 GLY A O 1
ATOM 827 N N . GLY A 1 127 ? 20.982 -5.215 26.351 1.00 4.30 106 GLY A N 1
ATOM 828 C CA . GLY A 1 127 ? 20.896 -6.210 27.449 1.00 6.19 106 GLY A CA 1
ATOM 829 C C . GLY A 1 127 ? 22.261 -6.345 28.039 1.00 5.79 106 GLY A C 1
ATOM 830 O O . GLY A 1 127 ? 23.217 -5.859 27.552 1.00 6.81 106 GLY A O 1
ATOM 831 N N . PRO A 1 128 ? 22.399 -7.096 29.160 1.00 8.77 107 PRO A N 1
ATOM 832 C CA . PRO A 1 128 ? 23.717 -7.420 29.748 1.00 8.70 107 PRO A CA 1
ATOM 833 C C . PRO A 1 128 ? 24.256 -8.654 29.067 1.00 8.23 107 PRO A C 1
ATOM 834 O O . PRO A 1 128 ? 23.879 -9.003 27.964 1.00 9.88 107 PRO A O 1
ATOM 838 N N . SER A 1 129 ? 25.177 -9.313 29.715 1.00 7.65 108 SER A N 1
ATOM 839 C CA . SER A 1 129 ? 25.660 -10.583 29.250 1.00 5.73 108 SER A CA 1
ATOM 840 C C . SER A 1 129 ? 24.647 -11.714 29.516 1.00 5.47 108 SER A C 1
ATOM 841 O O . SER A 1 129 ? 24.649 -12.320 30.582 1.00 5.30 108 SER A O 1
ATOM 844 N N . THR A 1 130 ? 23.781 -11.993 28.531 1.00 5.26 109 THR A N 1
ATOM 845 C CA . THR A 1 130 ? 22.900 -13.132 28.638 1.00 5.41 109 THR A CA 1
ATOM 846 C C . THR A 1 130 ? 23.703 -14.417 28.778 1.00 4.84 109 THR A C 1
ATOM 847 O O . THR A 1 130 ? 23.258 -15.361 29.457 1.00 5.28 109 THR A O 1
ATOM 851 N N . ARG A 1 131 ? 24.870 -14.501 28.161 1.00 4.33 110 ARG A N 1
ATOM 852 C CA A ARG A 1 131 ? 25.638 -15.733 28.305 0.50 4.73 110 ARG A CA 1
ATOM 853 C CA B ARG A 1 131 ? 25.731 -15.666 28.279 0.50 4.99 110 ARG A CA 1
ATOM 854 C C . ARG A 1 131 ? 26.070 -15.929 29.754 1.00 4.69 110 ARG A C 1
ATOM 855 O O . ARG A 1 131 ? 26.044 -17.050 30.231 1.00 5.24 110 ARG A O 1
ATOM 870 N N . THR A 1 132 ? 26.478 -14.867 30.453 1.00 4.77 111 THR A N 1
ATOM 871 C CA . THR A 1 132 ? 26.801 -15.015 31.873 1.00 4.66 111 THR A CA 1
ATOM 872 C C . THR A 1 132 ? 25.619 -15.533 32.637 1.00 3.81 111 THR A C 1
ATOM 873 O O . THR A 1 132 ? 25.742 -16.365 33.537 1.00 4.43 111 THR A O 1
ATOM 877 N N . ILE A 1 133 ? 24.444 -14.956 32.402 1.00 3.90 112 ILE A N 1
ATOM 878 C CA . ILE A 1 133 ? 23.243 -15.317 33.131 1.00 3.96 112 ILE A CA 1
ATOM 879 C C . ILE A 1 133 ? 22.912 -16.805 32.921 1.00 4.09 112 ILE A C 1
ATOM 880 O O . ILE A 1 133 ? 22.634 -17.533 33.872 1.00 4.43 112 ILE A O 1
ATOM 885 N N . VAL A 1 134 ? 22.929 -17.256 31.660 1.00 4.43 113 VAL A N 1
ATOM 886 C CA . VAL A 1 134 ? 22.594 -18.638 31.329 1.00 4.28 113 VAL A CA 1
ATOM 887 C C . VAL A 1 134 ? 23.678 -19.585 31.880 1.00 4.90 113 VAL A C 1
ATOM 888 O O . VAL A 1 134 ? 23.343 -20.619 32.466 1.00 5.05 113 VAL A O 1
ATOM 892 N N . ASP A 1 135 ? 24.948 -19.294 31.665 1.00 5.01 114 ASP A N 1
ATOM 893 C CA . ASP A 1 135 ? 26.003 -20.162 32.166 1.00 5.30 114 ASP A CA 1
ATOM 894 C C . ASP A 1 135 ? 25.903 -20.306 33.679 1.00 5.11 114 ASP A C 1
ATOM 895 O O . ASP A 1 135 ? 26.143 -21.387 34.215 1.00 5.61 114 ASP A O 1
ATOM 900 N N . SER A 1 136 ? 25.562 -19.194 34.379 1.00 4.61 115 SER A N 1
ATOM 901 C CA . SER A 1 136 ? 25.439 -19.247 35.820 1.00 4.60 115 SER A CA 1
ATOM 902 C C . SER A 1 136 ? 24.288 -20.140 36.247 1.00 4.92 115 SER A C 1
ATOM 903 O O . SER A 1 136 ? 24.422 -20.899 37.189 1.00 5.33 115 SER A O 1
ATOM 906 N N . ALA A 1 137 ? 23.135 -20.007 35.600 1.00 4.55 116 ALA A N 1
ATOM 907 C CA . ALA A 1 137 ? 21.991 -20.848 35.903 1.00 4.68 116 ALA A CA 1
ATOM 908 C C . ALA A 1 137 ? 22.325 -22.332 35.669 1.00 4.69 116 ALA A C 1
ATOM 909 O O . ALA A 1 137 ? 21.959 -23.220 36.456 1.00 5.65 116 ALA A O 1
ATOM 911 N N . ASP A 1 138 ? 22.974 -22.589 34.550 1.00 4.84 117 ASP A N 1
ATOM 912 C CA . ASP A 1 138 ? 23.345 -23.960 34.187 1.00 4.87 117 ASP A CA 1
ATOM 913 C C . ASP A 1 138 ? 24.295 -24.543 35.237 1.00 5.35 117 ASP A C 1
ATOM 914 O O . ASP A 1 138 ? 24.086 -25.658 35.742 1.00 6.22 117 ASP A O 1
ATOM 919 N N . ILE A 1 139 ? 25.360 -23.833 35.587 1.00 5.34 118 ILE A N 1
ATOM 920 C CA . ILE A 1 139 ? 26.370 -24.379 36.507 1.00 5.35 118 ILE A CA 1
ATOM 921 C C . ILE A 1 139 ? 25.780 -24.511 37.903 1.00 5.92 118 ILE A C 1
ATOM 922 O O . ILE A 1 139 ? 26.141 -25.431 38.638 1.00 5.97 118 ILE A O 1
ATOM 927 N N . THR A 1 140 ? 24.877 -23.599 38.279 1.00 5.27 119 THR A N 1
ATOM 928 C CA . THR A 1 140 ? 24.214 -23.760 39.579 1.00 5.74 119 THR A CA 1
ATOM 929 C C . THR A 1 140 ? 23.559 -25.138 39.682 1.00 6.24 119 THR A C 1
ATOM 930 O O . THR A 1 140 ? 23.649 -25.818 40.740 1.00 6.90 119 THR A O 1
ATOM 934 N N . ARG A 1 141 ? 22.819 -25.478 38.644 1.00 6.05 120 ARG A N 1
ATOM 935 C CA . ARG A 1 141 ? 22.045 -26.733 38.658 1.00 6.76 120 ARG A CA 1
ATOM 936 C C . ARG A 1 141 ? 22.937 -27.966 38.483 1.00 7.21 120 ARG A C 1
ATOM 937 O O . ARG A 1 141 ? 22.647 -29.003 39.034 1.00 10.27 120 ARG A O 1
ATOM 945 N N . GLU A 1 142 ? 24.017 -27.836 37.719 1.00 7.53 121 GLU A N 1
ATOM 946 C CA A GLU A 1 142 ? 24.948 -28.962 37.447 0.60 8.01 121 GLU A CA 1
ATOM 947 C CA B GLU A 1 142 ? 24.927 -28.956 37.430 0.40 8.16 121 GLU A CA 1
ATOM 948 C C . GLU A 1 142 ? 25.929 -29.209 38.572 1.00 7.90 121 GLU A C 1
ATOM 949 O O . GLU A 1 142 ? 26.193 -30.348 38.938 1.00 9.84 121 GLU A O 1
ATOM 960 N N . LYS A 1 143 ? 26.514 -28.148 39.116 1.00 7.71 122 LYS A N 1
ATOM 961 C CA . LYS A 1 143 ? 27.645 -28.241 40.034 1.00 8.19 122 LYS A CA 1
ATOM 962 C C . LYS A 1 143 ? 27.483 -27.450 41.330 1.00 9.01 122 LYS A C 1
ATOM 963 O O . LYS A 1 143 ? 28.356 -27.536 42.199 1.00 12.06 122 LYS A O 1
ATOM 969 N N . GLY A 1 144 ? 26.426 -26.654 41.477 1.00 9.24 123 GLY A N 1
ATOM 970 C CA . GLY A 1 144 ? 26.123 -25.942 42.678 1.00 7.92 123 GLY A CA 1
ATOM 971 C C . GLY A 1 144 ? 26.397 -24.447 42.594 1.00 7.44 123 GLY A C 1
ATOM 972 O O . GLY A 1 144 ? 27.229 -24.004 41.799 1.00 7.62 123 GLY A O 1
ATOM 973 N N . PRO A 1 145 ? 25.721 -23.651 43.437 1.00 7.51 124 PRO A N 1
ATOM 974 C CA . PRO A 1 145 ? 25.845 -22.185 43.343 1.00 7.38 124 PRO A CA 1
ATOM 975 C C . PRO A 1 145 ? 27.275 -21.644 43.463 1.00 7.13 124 PRO A C 1
ATOM 976 O O . PRO A 1 145 ? 27.584 -20.632 42.831 1.00 6.83 124 PRO A O 1
ATOM 980 N N . LYS A 1 146 ? 28.125 -22.229 44.298 1.00 6.84 125 LYS A N 1
ATOM 981 C CA A LYS A 1 146 ? 29.483 -21.703 44.467 0.50 7.60 125 LYS A CA 1
ATOM 982 C CA B LYS A 1 146 ? 29.470 -21.692 44.461 0.50 7.53 125 LYS A CA 1
ATOM 983 C C . LYS A 1 146 ? 30.197 -21.634 43.112 1.00 6.49 125 LYS A C 1
ATOM 984 O O . LYS A 1 146 ? 31.022 -20.728 42.879 1.00 6.53 125 LYS A O 1
ATOM 995 N N . ARG A 1 147 ? 29.926 -22.600 42.245 1.00 5.77 126 ARG A N 1
ATOM 996 C CA . ARG A 1 147 ? 30.585 -22.699 40.941 1.00 5.74 126 ARG A CA 1
ATOM 997 C C . ARG A 1 147 ? 30.211 -21.646 39.935 1.00 5.70 126 ARG A C 1
ATOM 998 O O . ARG A 1 147 ? 30.801 -21.581 38.871 1.00 6.42 126 ARG A O 1
ATOM 1006 N N . VAL A 1 148 ? 29.216 -20.803 40.238 1.00 5.30 127 VAL A N 1
ATOM 1007 C CA . VAL A 1 148 ? 28.990 -19.569 39.483 1.00 5.12 127 VAL A CA 1
ATOM 1008 C C . VAL A 1 148 ? 30.200 -18.653 39.496 1.00 5.15 127 VAL A C 1
ATOM 1009 O O . VAL A 1 148 ? 30.474 -17.917 38.571 1.00 6.19 127 VAL A O 1
ATOM 1013 N N . GLY A 1 149 ? 30.949 -18.729 40.599 1.00 5.41 128 GLY A N 1
ATOM 1014 C CA . GLY A 1 149 ? 32.058 -17.848 40.874 1.00 5.54 128 GLY A CA 1
ATOM 1015 C C . GLY A 1 149 ? 31.596 -16.497 41.347 1.00 5.18 128 GLY A C 1
ATOM 1016 O O . GLY A 1 149 ? 30.404 -16.161 41.300 1.00 6.00 128 GLY A O 1
ATOM 1017 N N . PRO A 1 150 ? 32.559 -15.696 41.793 1.00 5.16 129 PRO A N 1
ATOM 1018 C CA . PRO A 1 150 ? 32.255 -14.452 42.501 1.00 5.95 129 PRO A CA 1
ATOM 1019 C C . PRO A 1 150 ? 32.236 -13.194 41.632 1.00 4.98 129 PRO A C 1
ATOM 1020 O O . PRO A 1 150 ? 32.067 -12.110 42.201 1.00 6.44 129 PRO A O 1
ATOM 1024 N N . PHE A 1 151 ? 32.387 -13.325 40.323 1.00 5.00 130 PHE A N 1
ATOM 1025 C CA . PHE A 1 151 ? 32.569 -12.160 39.459 1.00 5.32 130 PHE A CA 1
ATOM 1026 C C . PHE A 1 151 ? 31.436 -11.982 38.438 1.00 4.69 130 PHE A C 1
ATOM 1027 O O . PHE A 1 151 ? 31.573 -11.210 37.508 1.00 5.90 130 PHE A O 1
ATOM 1035 N N . ALA A 1 152 ? 30.314 -12.657 38.617 1.00 6.06 131 ALA A N 1
ATOM 1036 C CA . ALA A 1 152 ? 29.240 -12.667 37.619 1.00 5.30 131 ALA A CA 1
ATOM 1037 C C . ALA A 1 152 ? 28.358 -11.418 37.661 1.00 4.16 131 ALA A C 1
ATOM 1038 O O . ALA A 1 152 ? 27.820 -11.053 36.636 1.00 5.15 131 ALA A O 1
ATOM 1040 N N . VAL A 1 153 ? 28.139 -10.809 38.839 1.00 5.42 132 VAL A N 1
ATOM 1041 C CA . VAL A 1 153 ? 27.176 -9.698 38.935 1.00 5.13 132 VAL A CA 1
ATOM 1042 C C . VAL A 1 153 ? 27.509 -8.568 37.963 1.00 5.46 132 VAL A C 1
ATOM 1043 O O . VAL A 1 153 ? 26.629 -8.086 37.267 1.00 5.72 132 VAL A O 1
ATOM 1047 N N . PRO A 1 154 ? 28.764 -8.067 37.956 1.00 5.89 133 PRO A N 1
ATOM 1048 C CA . PRO A 1 154 ? 29.032 -6.935 37.062 1.00 6.03 133 PRO A CA 1
ATOM 1049 C C . PRO A 1 154 ? 28.905 -7.187 35.584 1.00 5.87 133 PRO A C 1
ATOM 1050 O O . PRO A 1 154 ? 28.738 -6.261 34.808 1.00 7.44 133 PRO A O 1
ATOM 1054 N N . LYS A 1 155 ? 28.990 -8.483 35.195 1.00 6.50 134 LYS A N 1
ATOM 1055 C CA . LYS A 1 155 ? 28.742 -8.920 33.819 1.00 6.93 134 LYS A CA 1
ATOM 1056 C C . LYS A 1 155 ? 27.283 -9.014 33.489 1.00 6.71 134 LYS A C 1
ATOM 1057 O O . LYS A 1 155 ? 26.884 -8.793 32.328 1.00 7.97 134 LYS A O 1
ATOM 1063 N N . ALA A 1 156 ? 26.493 -9.453 34.458 1.00 6.09 135 ALA A N 1
ATOM 1064 C CA . ALA A 1 156 ? 25.087 -9.730 34.280 1.00 6.53 135 ALA A CA 1
ATOM 1065 C C . ALA A 1 156 ? 24.199 -8.524 34.473 1.00 6.01 135 ALA A C 1
ATOM 1066 O O . ALA A 1 156 ? 23.033 -8.570 34.059 1.00 7.76 135 ALA A O 1
ATOM 1068 N N . MET A 1 157 ? 24.648 -7.493 35.179 1.00 5.19 136 MET A N 1
ATOM 1069 C CA . MET A 1 157 ? 23.807 -6.363 35.462 1.00 4.52 136 MET A CA 1
ATOM 1070 C C . MET A 1 157 ? 23.653 -5.451 34.228 1.00 4.14 136 MET A C 1
ATOM 1071 O O . MET A 1 157 ? 24.532 -5.339 33.404 1.00 4.76 136 MET A O 1
ATOM 1076 N N . SER A 1 158 ? 22.541 -4.747 34.151 1.00 4.19 137 SER A N 1
ATOM 1077 C CA . SER A 1 158 ? 22.264 -3.908 33.004 1.00 5.01 137 SER A CA 1
ATOM 1078 C C . SER A 1 158 ? 23.226 -2.728 32.824 1.00 4.41 137 SER A C 1
ATOM 1079 O O . SER A 1 158 ? 23.429 -2.270 31.697 1.00 5.13 137 SER A O 1
ATOM 1082 N N . SER A 1 159 ? 23.873 -2.294 33.901 1.00 4.07 138 SER A N 1
ATOM 1083 C CA . SER A 1 159 ? 24.837 -1.208 33.901 1.00 3.73 138 SER A CA 1
ATOM 1084 C C . SER A 1 159 ? 26.251 -1.693 33.622 1.00 3.37 138 SER A C 1
ATOM 1085 O O . SER A 1 159 ? 27.182 -0.930 33.741 1.00 3.94 138 SER A O 1
ATOM 1088 N N . THR A 1 160 ? 26.424 -2.925 33.152 1.00 3.86 139 THR A N 1
ATOM 1089 C CA . THR A 1 160 ? 27.732 -3.496 32.957 1.00 4.31 139 THR A CA 1
ATOM 1090 C C . THR A 1 160 ? 2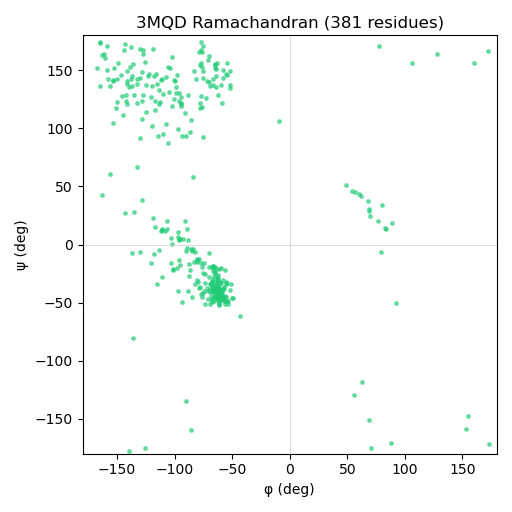8.703 -2.589 32.166 1.00 4.32 139 THR A C 1
ATOM 1091 O O . THR A 1 160 ? 29.875 -2.450 32.534 1.00 4.54 139 THR A O 1
ATOM 1095 N N . ALA A 1 161 ? 28.266 -2.004 31.056 1.00 4.26 140 ALA A N 1
ATOM 1096 C CA . ALA A 1 161 ? 29.136 -1.223 30.211 1.00 4.25 140 ALA A CA 1
ATOM 1097 C C . ALA A 1 161 ? 29.662 0.016 30.916 1.00 4.59 140 ALA A C 1
ATOM 1098 O O . ALA A 1 161 ? 30.814 0.395 30.682 1.00 6.78 140 ALA A O 1
ATOM 1100 N N . SER A 1 162 ? 28.844 0.689 31.709 1.00 3.51 141 SER A N 1
ATOM 1101 C CA . SER A 1 162 ? 29.323 1.847 32.435 1.00 3.76 141 SER A CA 1
ATOM 1102 C C . SER A 1 162 ? 30.161 1.459 33.663 1.00 3.85 141 SER A C 1
ATOM 1103 O O . SER A 1 162 ? 31.208 2.045 33.923 1.00 5.11 141 SER A O 1
ATOM 1106 N N . ALA A 1 163 ? 29.709 0.451 34.416 1.00 4.18 142 ALA A N 1
ATOM 1107 C CA . ALA A 1 163 ? 30.365 0.081 35.653 1.00 4.67 142 ALA A CA 1
ATOM 1108 C C . ALA A 1 163 ? 31.790 -0.399 35.401 1.00 4.70 142 ALA A C 1
ATOM 1109 O O . ALA A 1 163 ? 32.768 -0.025 36.102 1.00 4.86 142 ALA A O 1
ATOM 1111 N N . THR A 1 164 ? 31.957 -1.283 34.388 1.00 4.39 143 THR A N 1
ATOM 1112 C CA . THR A 1 164 ? 33.251 -1.857 34.114 1.00 4.66 143 THR A CA 1
ATOM 1113 C C . THR A 1 164 ? 34.221 -0.781 33.652 1.00 5.17 143 THR A C 1
ATOM 1114 O O . THR A 1 164 ? 35.362 -0.688 34.148 1.00 6.44 143 THR A O 1
ATOM 1118 N N . LEU A 1 165 ? 33.817 0.042 32.704 1.00 4.64 144 LEU A N 1
ATOM 1119 C CA . LEU A 1 165 ? 34.703 1.061 32.162 1.00 5.00 144 LEU A CA 1
ATOM 1120 C C . LEU A 1 165 ? 34.947 2.175 33.168 1.00 4.68 144 LEU A C 1
ATOM 1121 O O . LEU A 1 165 ? 36.061 2.687 33.266 1.00 5.16 144 LEU A O 1
ATOM 1126 N N . ALA A 1 166 ? 33.917 2.587 33.907 1.00 4.23 145 ALA A N 1
ATOM 1127 C CA . ALA A 1 166 ? 34.115 3.634 34.892 1.00 4.87 145 ALA A CA 1
ATOM 1128 C C . ALA A 1 166 ? 35.146 3.208 35.918 1.00 4.36 145 ALA A C 1
ATOM 1129 O O . ALA A 1 166 ? 35.974 4.001 36.377 1.00 5.33 145 ALA A O 1
ATOM 1131 N N . THR A 1 167 ? 35.071 1.943 36.335 1.00 5.01 146 THR A N 1
ATOM 1132 C CA . THR A 1 167 ? 35.991 1.468 37.341 1.00 5.85 146 THR A CA 1
ATOM 1133 C C . THR A 1 167 ? 37.412 1.382 36.780 1.00 6.00 146 THR A C 1
ATOM 1134 O O . THR A 1 167 ? 38.360 1.899 37.347 1.00 6.75 146 THR A O 1
ATOM 1138 N N . PHE A 1 168 ? 37.562 0.734 35.638 1.00 6.30 147 PHE A N 1
ATOM 1139 C CA . PHE A 1 168 ? 38.878 0.472 35.102 1.00 6.23 147 PHE A CA 1
ATOM 1140 C C . PHE A 1 168 ? 39.583 1.759 34.672 1.00 6.67 147 PHE A C 1
ATOM 1141 O O . PHE A 1 168 ? 40.774 1.898 34.925 1.00 8.56 147 PHE A O 1
ATOM 1149 N N . PHE A 1 169 ? 38.844 2.697 34.056 1.00 5.41 148 PHE A N 1
ATOM 1150 C CA . PHE A 1 169 ? 39.407 3.964 33.610 1.00 5.53 148 PHE A CA 1
ATOM 1151 C C . PHE A 1 169 ? 39.382 5.057 34.677 1.00 5.28 148 PHE A C 1
ATOM 1152 O O . PHE A 1 169 ? 39.817 6.162 34.420 1.00 6.53 148 PHE A O 1
ATOM 1160 N N . LYS A 1 170 ? 38.953 4.731 35.875 1.00 5.59 149 LYS A N 1
ATOM 1161 C CA . LYS A 1 170 ? 39.022 5.621 37.028 1.00 5.52 149 LYS A CA 1
ATOM 1162 C C . LYS A 1 170 ? 38.196 6.888 36.785 1.00 4.98 149 LYS A C 1
ATOM 1163 O O . LYS A 1 170 ? 38.575 7.993 37.153 1.00 5.17 149 LYS A O 1
ATOM 1169 N N . ILE A 1 171 ? 37.007 6.713 36.202 1.00 4.18 150 ILE A N 1
ATOM 1170 C CA . ILE A 1 171 ? 36.120 7.829 35.977 1.00 4.53 150 ILE A CA 1
ATOM 1171 C C . ILE A 1 171 ? 35.580 8.342 37.293 1.00 4.57 150 ILE A C 1
ATOM 1172 O O . ILE A 1 171 ? 35.159 7.549 38.143 1.00 5.19 150 ILE A O 1
ATOM 1177 N N . LYS A 1 172 ? 35.549 9.678 37.444 1.00 4.28 151 LYS A N 1
ATOM 1178 C CA A LYS A 1 172 ? 35.143 10.313 38.695 0.50 4.23 151 LYS A CA 1
ATOM 1179 C CA B LYS A 1 172 ? 35.142 10.314 38.697 0.50 4.40 151 LYS A CA 1
ATOM 1180 C C . LYS A 1 172 ? 33.839 11.125 38.618 1.00 3.82 151 LYS A C 1
ATOM 1181 O O . LYS A 1 172 ? 33.275 11.439 39.671 1.00 4.64 151 LYS A O 1
ATOM 1192 N N . GLY A 1 173 ? 33.389 11.440 37.436 1.00 3.98 152 GLY A N 1
ATOM 1193 C CA . GLY A 1 173 ? 32.172 12.244 37.250 1.00 4.20 152 GLY A CA 1
ATOM 1194 C C . GLY A 1 173 ? 30.924 11.387 37.152 1.00 3.91 152 GLY A C 1
ATOM 1195 O O . GLY A 1 173 ? 30.734 10.463 37.947 1.00 5.20 152 GLY A O 1
ATOM 1196 N N . ILE A 1 174 ? 30.065 11.683 36.187 1.00 4.22 153 ILE A N 1
ATOM 1197 C CA . ILE A 1 174 ? 28.861 10.918 35.990 1.00 5.47 153 ILE A CA 1
ATOM 1198 C C . ILE A 1 174 ? 29.196 9.473 35.602 1.00 4.20 153 ILE A C 1
ATOM 1199 O O . ILE A 1 174 ? 30.159 9.229 34.880 1.00 4.63 153 ILE A O 1
ATOM 1204 N N . ASN A 1 175 ? 28.377 8.528 36.072 1.00 4.42 154 ASN A N 1
ATOM 1205 C CA . ASN A 1 175 ? 28.568 7.133 35.731 1.00 4.00 154 ASN A CA 1
ATOM 1206 C C . ASN A 1 175 ? 27.220 6.390 35.808 1.00 3.76 154 ASN A C 1
ATOM 1207 O O . ASN A 1 175 ? 26.733 6.133 36.922 1.00 5.25 154 ASN A O 1
ATOM 1212 N N . TYR A 1 176 ? 26.642 6.085 34.653 1.00 3.27 155 TYR A N 1
ATOM 1213 C CA . TYR A 1 176 ? 25.464 5.227 34.566 1.00 3.34 155 TYR A CA 1
ATOM 1214 C C . TYR A 1 176 ? 25.298 4.788 33.123 1.00 3.29 155 TYR A C 1
ATOM 1215 O O . TYR A 1 176 ? 25.998 5.226 32.218 1.00 4.14 155 TYR A O 1
ATOM 1224 N N . SER A 1 177 ? 24.330 3.904 32.943 1.00 3.02 156 SER A N 1
ATOM 1225 C CA . SER A 1 177 ? 23.977 3.378 31.626 1.00 3.28 156 SER A CA 1
ATOM 1226 C C . SER A 1 177 ? 22.563 3.812 31.252 1.00 4.74 156 SER A C 1
ATOM 1227 O O . SER A 1 177 ? 21.691 3.815 32.124 1.00 10.75 156 SER A O 1
ATOM 1230 N N . ILE A 1 178 ? 22.303 4.219 30.023 1.00 3.06 157 ILE A N 1
ATOM 1231 C CA . ILE A 1 178 ? 20.955 4.261 29.493 1.00 4.11 157 ILE A CA 1
ATOM 1232 C C . ILE A 1 178 ? 20.759 3.043 28.617 1.00 4.02 157 ILE A C 1
ATOM 1233 O O . ILE A 1 178 ? 21.654 2.659 27.870 1.00 4.76 157 ILE A O 1
ATOM 1238 N N . SER A 1 179 ? 19.564 2.470 28.700 1.00 3.79 158 SER A N 1
ATOM 1239 C CA A SER A 1 179 ? 19.077 1.378 27.848 0.40 4.37 158 SER A CA 1
ATOM 1240 C CA B SER A 1 179 ? 19.123 1.509 27.718 0.60 4.70 158 SER A CA 1
ATOM 1241 C C . SER A 1 179 ? 17.749 1.840 27.200 1.00 4.52 158 SER A C 1
ATOM 1242 O O . SER A 1 179 ? 16.901 2.405 27.892 1.00 5.01 158 SER A O 1
ATOM 1247 N N . SER A 1 180 ? 17.583 1.517 25.920 1.00 3.33 159 SER A N 1
ATOM 1248 C CA . SER A 1 180 ? 16.399 1.863 25.153 1.00 3.50 159 SER A CA 1
ATOM 1249 C C . SER A 1 180 ? 16.365 0.991 23.894 1.00 3.88 159 SER A C 1
ATOM 1250 O O . SER A 1 180 ? 16.108 1.453 22.789 1.00 4.91 159 SER A O 1
ATOM 1253 N N . ALA A 1 181 ? 16.681 -0.294 24.065 1.00 4.34 160 ALA A N 1
ATOM 1254 C CA . ALA A 1 181 ? 16.654 -1.273 22.984 1.00 5.12 160 ALA A CA 1
ATOM 1255 C C . ALA A 1 181 ? 17.556 -0.755 21.883 1.00 5.43 160 ALA A C 1
ATOM 1256 O O . ALA A 1 181 ? 18.687 -0.387 22.145 1.00 5.62 160 ALA A O 1
ATOM 1258 N N . CYS A 1 182 ? 17.110 -0.704 20.644 1.00 5.92 161 CYS A N 1
ATOM 1259 C CA A CYS A 1 182 ? 18.012 -0.300 19.612 0.70 7.85 161 CYS A CA 1
ATOM 1260 C CA B CYS A 1 182 ? 17.887 -0.246 19.491 0.30 7.09 161 CYS A CA 1
ATOM 1261 C C . CYS A 1 182 ? 18.363 1.183 19.582 1.00 6.28 161 CYS A C 1
ATOM 1262 O O . CYS A 1 182 ? 19.275 1.549 18.866 1.00 7.28 161 CYS A O 1
ATOM 1267 N N . ALA A 1 183 ? 17.676 1.994 20.387 1.00 4.51 162 ALA A N 1
ATOM 1268 C CA . ALA A 1 183 ? 18.001 3.405 20.550 1.00 5.20 162 ALA A CA 1
ATOM 1269 C C . ALA A 1 183 ? 19.105 3.642 21.610 1.00 3.67 162 ALA A C 1
ATOM 1270 O O . ALA A 1 183 ? 19.589 4.760 21.714 1.00 4.62 162 ALA A O 1
ATOM 1272 N N . THR A 1 184 ? 19.544 2.596 22.310 1.00 3.90 163 THR A N 1
ATOM 1273 C CA . THR A 1 184 ? 20.385 2.705 23.518 1.00 3.50 163 THR A CA 1
ATOM 1274 C C . THR A 1 184 ? 21.499 3.728 23.376 1.00 3.28 163 THR A C 1
ATOM 1275 O O . THR A 1 184 ? 21.577 4.659 24.179 1.00 3.35 163 THR A O 1
ATOM 1279 N N . SER A 1 185 ? 22.408 3.517 22.423 1.00 3.63 164 SER A N 1
ATOM 1280 C CA . SER A 1 185 ? 23.594 4.322 22.431 1.00 3.53 164 SER A CA 1
ATOM 1281 C C . SER A 1 185 ? 23.386 5.708 21.813 1.00 4.11 164 SER A C 1
ATOM 1282 O O . SER A 1 185 ? 24.183 6.590 22.029 1.00 5.13 164 SER A O 1
ATOM 1285 N N . ASN A 1 186 ? 22.278 5.884 21.083 1.00 4.25 165 ASN A N 1
ATOM 1286 C CA . ASN A 1 186 ? 21.868 7.239 20.678 1.00 4.26 165 ASN A CA 1
ATOM 1287 C C . ASN A 1 186 ? 21.437 8.051 21.914 1.00 3.74 165 ASN A C 1
ATOM 1288 O O . ASN A 1 186 ? 21.851 9.185 22.069 1.00 4.79 165 ASN A O 1
ATOM 1293 N N . HIS A 1 187 ? 20.615 7.474 22.775 1.00 3.82 166 HIS A N 1
ATOM 1294 C CA . HIS A 1 187 ? 20.257 8.144 23.996 1.00 3.40 166 HIS A CA 1
ATOM 1295 C C . HIS A 1 187 ? 21.460 8.358 24.919 1.00 3.27 166 HIS A C 1
ATOM 1296 O O . HIS A 1 187 ? 21.551 9.401 25.578 1.00 3.93 166 HIS A O 1
ATOM 1303 N N . CYS A 1 188 ? 22.391 7.406 24.971 1.00 3.10 167 CYS A N 1
ATOM 1304 C CA . CYS A 1 188 ? 23.596 7.607 25.770 1.00 2.91 167 CYS A CA 1
ATOM 1305 C C . CYS A 1 188 ? 24.333 8.858 25.320 1.00 3.11 167 CYS A C 1
ATOM 1306 O O . CYS A 1 188 ? 24.759 9.698 26.122 1.00 3.76 167 CYS A O 1
ATOM 1309 N N . ILE A 1 189 ? 24.540 9.002 24.005 1.00 3.27 168 ILE A N 1
ATOM 1310 C CA . ILE A 1 189 ? 25.222 10.156 23.457 1.00 3.19 168 ILE A CA 1
ATOM 1311 C C . ILE A 1 189 ? 24.401 11.416 23.717 1.00 2.73 168 ILE A C 1
ATOM 1312 O O . ILE A 1 189 ? 24.977 12.434 24.107 1.00 3.42 168 ILE A O 1
ATOM 1317 N N . GLY A 1 190 ? 23.085 11.382 23.480 1.00 3.80 169 GLY A N 1
ATOM 1318 C CA . GLY A 1 190 ? 22.294 12.582 23.693 1.00 3.62 169 GLY A CA 1
ATOM 1319 C C . GLY A 1 190 ? 22.266 13.062 25.114 1.00 3.39 169 GLY A C 1
ATOM 1320 O O . GLY A 1 190 ? 22.365 14.269 25.368 1.00 4.00 169 GLY A O 1
ATOM 1321 N N . ASN A 1 191 ? 22.159 12.149 26.072 1.00 3.31 170 ASN A N 1
ATOM 1322 C CA . ASN A 1 191 ? 22.179 12.559 27.465 1.00 3.48 170 ASN A CA 1
ATOM 1323 C C . ASN A 1 191 ? 23.549 13.095 27.845 1.00 3.35 170 ASN A C 1
ATOM 1324 O O . ASN A 1 191 ? 23.660 14.065 28.611 1.00 4.74 170 ASN A O 1
ATOM 1329 N N . ALA A 1 192 ? 24.627 12.513 27.320 1.00 3.59 171 ALA A N 1
ATOM 1330 C CA . ALA A 1 192 ? 25.976 13.028 27.570 1.00 3.72 171 ALA A CA 1
ATOM 1331 C C . ALA A 1 192 ? 26.137 14.434 27.018 1.00 4.09 171 ALA A C 1
ATOM 1332 O O . ALA A 1 192 ? 26.721 15.306 27.653 1.00 4.46 171 ALA A O 1
ATOM 1334 N N . TYR A 1 193 ? 25.595 14.639 25.815 1.00 3.76 172 TYR A N 1
ATOM 1335 C CA . TYR A 1 193 ? 25.529 15.940 25.203 1.00 3.75 172 TYR A CA 1
ATOM 1336 C C . TYR A 1 193 ? 24.856 16.955 26.128 1.00 4.11 172 TYR A C 1
ATOM 1337 O O . TYR A 1 193 ? 25.398 18.049 26.366 1.00 5.13 172 TYR A O 1
ATOM 1346 N N . GLU A 1 194 ? 23.677 16.610 26.653 1.00 4.30 173 GLU A N 1
ATOM 1347 C CA . GLU A 1 194 ? 22.990 17.476 27.573 1.00 4.92 173 GLU A CA 1
ATOM 1348 C C . GLU A 1 194 ? 23.836 17.826 28.790 1.00 5.46 173 GLU A C 1
ATOM 1349 O O . GLU A 1 194 ? 23.856 18.969 29.243 1.00 5.79 173 GLU A O 1
ATOM 1355 N N . MET A 1 195 ? 24.497 16.826 29.361 1.00 5.47 174 MET A N 1
ATOM 1356 C CA A MET A 1 195 ? 25.331 17.033 30.548 0.60 5.59 174 MET A CA 1
ATOM 1357 C CA B MET A 1 195 ? 25.258 17.144 30.543 0.40 5.59 174 MET A CA 1
ATOM 1358 C C . MET A 1 195 ? 26.371 18.152 30.302 1.00 4.87 174 MET A C 1
ATOM 1359 O O . MET A 1 195 ? 26.653 18.982 31.163 1.00 6.44 174 MET A O 1
ATOM 1368 N N . ILE A 1 196 ? 26.938 18.121 29.101 1.00 4.44 175 ILE A N 1
ATOM 1369 C CA . ILE A 1 196 ? 27.955 19.087 28.746 1.00 5.09 175 ILE A CA 1
ATOM 1370 C C . ILE A 1 196 ? 27.312 20.443 28.431 1.00 5.00 175 ILE A C 1
ATOM 1371 O O . ILE A 1 196 ? 27.796 21.506 28.885 1.00 6.04 175 ILE A O 1
ATOM 1376 N N . GLN A 1 197 ? 26.234 20.447 27.660 1.00 5.17 176 GLN A N 1
ATOM 1377 C CA . GLN A 1 197 ? 25.493 21.660 27.363 1.00 5.92 176 GLN A CA 1
ATOM 1378 C C . GLN A 1 197 ? 25.155 22.477 28.604 1.00 6.90 176 GLN A C 1
ATOM 1379 O O . GLN A 1 197 ? 25.296 23.703 28.605 1.00 7.87 176 GLN A O 1
ATOM 1385 N N . TYR A 1 198 ? 24.672 21.770 29.620 1.00 6.64 177 TYR A N 1
ATOM 1386 C CA A TYR A 1 198 ? 24.202 22.461 30.807 0.80 7.84 177 TYR A CA 1
ATOM 1387 C CA B TYR A 1 198 ? 24.199 22.258 30.942 0.20 7.00 177 TYR A CA 1
ATOM 1388 C C . TYR A 1 198 ? 25.308 22.699 31.861 1.00 7.21 177 TYR A C 1
ATOM 1389 O O . TYR A 1 198 ? 25.024 23.203 32.943 1.00 9.58 177 TYR A O 1
ATOM 1406 N N . GLY A 1 199 ? 26.546 22.367 31.545 1.00 6.50 178 GLY A N 1
ATOM 1407 C CA . GLY A 1 199 ? 27.692 22.713 32.366 1.00 7.27 178 GLY A CA 1
ATOM 1408 C C . GLY A 1 199 ? 27.949 21.781 33.504 1.00 6.99 178 GLY A C 1
ATOM 1409 O O . GLY A 1 199 ? 28.772 22.096 34.345 1.00 8.24 178 GLY A O 1
ATOM 1410 N N . LYS A 1 200 ? 27.333 20.584 33.517 1.00 6.77 179 LYS A N 1
ATOM 1411 C CA . LYS A 1 200 ? 27.577 19.631 34.603 1.00 6.80 179 LYS A CA 1
ATOM 1412 C C . LYS A 1 200 ? 28.853 18.840 34.456 1.00 5.50 179 LYS A C 1
ATOM 1413 O O . LYS A 1 200 ? 29.435 18.430 35.468 1.00 7.45 179 LYS A O 1
ATOM 1419 N N . GLN A 1 201 ? 29.270 18.577 33.223 1.00 5.00 180 GLN A N 1
ATOM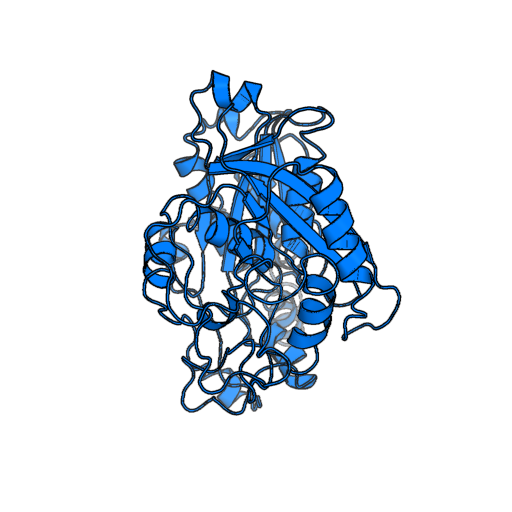 1420 C CA . GLN A 1 201 ? 30.492 17.880 32.904 1.00 4.84 180 GLN A CA 1
ATOM 1421 C C . GLN A 1 201 ? 31.133 18.593 31.732 1.00 5.07 180 GLN A C 1
ATOM 1422 O O . GLN A 1 201 ? 30.418 19.223 30.925 1.00 5.53 180 GLN A O 1
ATOM 1428 N N . ASP A 1 202 ? 32.469 18.516 31.615 1.00 4.34 181 ASP A N 1
ATOM 1429 C CA . ASP A 1 202 ? 33.185 19.072 30.457 1.00 4.37 181 ASP A CA 1
ATOM 1430 C C . ASP A 1 202 ? 33.620 18.065 29.407 1.00 3.67 181 ASP A C 1
ATOM 1431 O O . ASP A 1 202 ? 33.873 18.432 28.284 1.00 5.28 181 ASP A O 1
ATOM 1436 N N . ARG A 1 203 ? 33.715 16.809 29.805 1.00 3.82 182 ARG A N 1
ATOM 1437 C CA . ARG A 1 203 ? 34.087 15.737 28.910 1.00 3.67 182 ARG A CA 1
ATOM 1438 C C . ARG A 1 203 ? 33.242 14.520 29.277 1.00 3.08 182 ARG A C 1
ATOM 1439 O O . ARG A 1 203 ? 32.973 14.289 30.462 1.00 4.07 182 ARG A O 1
ATOM 1447 N N . MET A 1 204 ? 32.798 13.795 28.271 1.00 3.39 183 MET A N 1
ATOM 1448 C CA . MET A 1 204 ? 32.034 12.565 28.490 1.00 3.54 183 MET A CA 1
ATOM 1449 C C . MET A 1 204 ? 32.511 11.506 27.525 1.00 3.20 183 MET A C 1
ATOM 1450 O O . MET A 1 204 ? 32.754 11.790 26.343 1.00 5.00 183 MET A O 1
ATOM 1455 N N . PHE A 1 205 ? 32.572 10.267 27.989 1.00 2.94 184 PHE A N 1
ATOM 1456 C CA . PHE A 1 205 ? 32.673 9.095 27.153 1.00 3.14 184 PHE A CA 1
ATOM 1457 C C . PHE A 1 205 ? 31.261 8.547 26.974 1.00 3.06 184 PHE A C 1
ATOM 1458 O O . PHE A 1 205 ? 30.591 8.255 27.985 1.00 4.42 184 PHE A O 1
ATOM 1466 N N . ALA A 1 206 ? 30.817 8.405 25.749 1.00 2.76 185 ALA A N 1
ATOM 1467 C CA . ALA A 1 206 ? 29.432 8.023 25.487 1.00 2.78 185 ALA A CA 1
ATOM 1468 C C . ALA A 1 206 ? 29.372 6.984 24.400 1.00 3.58 185 ALA A C 1
ATOM 1469 O O . ALA A 1 206 ? 30.120 7.034 23.407 1.00 4.34 185 ALA A O 1
ATOM 1471 N N . GLY A 1 207 ? 28.441 6.051 24.488 1.00 3.07 186 GLY A N 1
ATOM 1472 C CA . GLY A 1 207 ? 28.347 4.984 23.516 1.00 2.87 186 GLY A CA 1
ATOM 1473 C C . GLY A 1 207 ? 27.696 3.765 24.064 1.00 2.80 186 GLY A C 1
ATOM 1474 O O . GLY A 1 207 ? 26.830 3.849 24.936 1.00 3.37 186 GLY A O 1
ATOM 1475 N N . GLY A 1 208 ? 28.121 2.606 23.591 1.00 3.11 187 GLY A N 1
ATOM 1476 C CA . GLY A 1 208 ? 27.556 1.375 24.078 1.00 3.31 187 GLY A CA 1
ATOM 1477 C C . GLY A 1 208 ? 28.039 0.181 23.319 1.00 3.24 187 GLY A C 1
ATOM 1478 O O . GLY A 1 208 ? 28.932 0.259 22.476 1.00 3.59 187 GLY A O 1
ATOM 1479 N N . CYS A 1 209 ? 27.407 -0.973 23.610 1.00 3.34 188 CYS A N 1
ATOM 1480 C CA . CYS A 1 209 ? 27.883 -2.268 23.148 1.00 3.46 188 CYS A CA 1
ATOM 1481 C C . CYS A 1 209 ? 26.770 -3.272 23.172 1.00 3.34 188 CYS A C 1
ATOM 1482 O O . CYS A 1 209 ? 25.694 -3.059 23.743 1.00 4.53 188 CYS A O 1
ATOM 1485 N N . GLU A 1 210 ? 27.073 -4.428 22.591 1.00 3.62 189 GLU A N 1
ATOM 1486 C CA . GLU A 1 210 ? 26.233 -5.604 22.723 1.00 3.81 189 GLU A CA 1
ATOM 1487 C C . GLU A 1 210 ? 27.128 -6.834 22.479 1.00 3.89 189 GLU A C 1
ATOM 1488 O O . GLU A 1 210 ? 27.837 -6.857 21.482 1.00 4.47 189 GLU A O 1
ATOM 1494 N N . ASP A 1 211 ? 26.969 -7.842 23.293 1.00 3.92 190 ASP A N 1
ATOM 1495 C CA . ASP A 1 211 ? 27.530 -9.154 22.956 1.00 3.72 190 ASP A CA 1
ATOM 1496 C C . ASP A 1 211 ? 26.720 -9.712 21.787 1.00 4.07 190 ASP A C 1
ATOM 1497 O O . ASP A 1 211 ? 25.595 -9.284 21.516 1.00 5.61 190 ASP A O 1
ATOM 1502 N N . LEU A 1 212 ? 27.317 -10.710 21.123 1.00 4.42 191 LEU A N 1
ATOM 1503 C CA . LEU A 1 212 ? 26.677 -11.522 20.114 1.00 4.32 191 LEU A CA 1
ATOM 1504 C C . LEU A 1 212 ? 26.680 -12.945 20.669 1.00 4.35 191 LEU A C 1
ATOM 1505 O O . LEU A 1 212 ? 27.738 -13.516 20.821 1.00 5.22 191 LEU A O 1
ATOM 1510 N N . ASP A 1 213 ? 25.506 -13.515 20.929 1.00 4.69 192 ASP A N 1
ATOM 1511 C CA . ASP A 1 213 ? 25.466 -14.806 21.621 1.00 4.86 192 ASP A CA 1
ATOM 1512 C C . ASP A 1 213 ? 24.134 -15.455 21.310 1.00 4.90 192 ASP A C 1
ATOM 1513 O O . ASP A 1 213 ? 23.104 -14.775 21.263 1.00 5.20 192 ASP A O 1
ATOM 1518 N N . TRP A 1 214 ? 24.118 -16.787 21.122 1.00 4.80 193 TRP A N 1
ATOM 1519 C CA . TRP A 1 214 ? 22.857 -17.457 20.840 1.00 5.55 193 TRP A CA 1
ATOM 1520 C C . TRP A 1 214 ? 21.797 -17.189 21.870 1.00 4.57 193 TRP A C 1
ATOM 1521 O O . TRP A 1 214 ? 20.605 -17.215 21.520 1.00 5.51 193 TRP A O 1
ATOM 1532 N N . THR A 1 215 ? 22.178 -17.015 23.134 1.00 4.16 194 THR A N 1
ATOM 1533 C CA . THR A 1 215 ? 21.225 -16.846 24.216 1.00 4.99 194 THR A CA 1
ATOM 1534 C C . THR A 1 215 ? 20.431 -15.529 24.101 1.00 4.65 194 THR A C 1
ATOM 1535 O O . THR A 1 215 ? 19.351 -15.393 24.694 1.00 6.38 194 THR A O 1
ATOM 1539 N N . LEU A 1 216 ? 20.968 -14.568 23.332 1.00 4.29 195 LEU A N 1
ATOM 1540 C CA . LEU A 1 216 ? 20.272 -13.360 22.950 1.00 4.84 195 LEU A CA 1
ATOM 1541 C C . LEU A 1 216 ? 19.587 -13.512 21.605 1.00 5.43 195 LEU A C 1
ATOM 1542 O O . LEU A 1 216 ? 18.404 -13.219 21.437 1.00 5.32 195 LEU A O 1
ATOM 1547 N N . SER A 1 217 ? 20.326 -14.000 20.610 1.00 5.14 196 SER A N 1
ATOM 1548 C CA . SER A 1 217 ? 19.817 -14.127 19.264 1.00 5.37 196 SER A CA 1
ATOM 1549 C C . SER A 1 217 ? 18.552 -14.972 19.207 1.00 5.26 196 SER A C 1
ATOM 1550 O O . SER A 1 217 ? 17.646 -14.699 18.414 1.00 5.53 196 SER A O 1
ATOM 1553 N N . VAL A 1 218 ? 18.477 -16.025 20.020 1.00 4.85 197 VAL A N 1
ATOM 1554 C CA . VAL A 1 218 ? 17.310 -16.911 19.961 1.00 5.36 197 VAL A CA 1
ATOM 1555 C C . VAL A 1 218 ? 16.033 -16.179 20.266 1.00 5.01 197 VAL A C 1
ATOM 1556 O O . VAL A 1 218 ? 14.952 -16.535 19.786 1.00 5.74 197 VAL A O 1
ATOM 1560 N N . LEU A 1 219 ? 16.093 -15.166 21.124 1.00 4.84 198 LEU A N 1
ATOM 1561 C CA . LEU A 1 219 ? 14.901 -14.414 21.506 1.00 4.82 198 LEU A CA 1
ATOM 1562 C C . LEU A 1 219 ? 14.287 -13.743 20.277 1.00 5.01 198 LEU A C 1
ATOM 1563 O O . LEU A 1 219 ? 13.047 -13.639 20.143 1.00 6.02 198 LEU A O 1
ATOM 1568 N N . PHE A 1 220 ? 15.155 -13.256 19.404 1.00 5.45 199 PHE A N 1
ATOM 1569 C CA . PHE A 1 220 ? 14.715 -12.632 18.163 1.00 5.24 199 PHE A CA 1
ATOM 1570 C C . PHE A 1 220 ? 14.321 -13.673 17.112 1.00 5.34 199 PHE A C 1
ATOM 1571 O O . PHE A 1 220 ? 13.351 -13.461 16.362 1.00 6.32 199 PHE A O 1
ATOM 1579 N N . ASP A 1 221 ? 15.006 -14.796 17.045 1.00 5.66 200 ASP A N 1
ATOM 1580 C CA . ASP A 1 221 ? 14.613 -15.822 16.074 1.00 5.89 200 ASP A CA 1
ATOM 1581 C C . ASP A 1 221 ? 13.207 -16.357 16.415 1.00 6.31 200 ASP A C 1
ATOM 1582 O O . ASP A 1 221 ? 12.388 -16.597 15.512 1.00 7.03 200 ASP A O 1
ATOM 1587 N N . ALA A 1 222 ? 12.902 -16.488 17.716 1.00 5.70 201 ALA A N 1
ATOM 1588 C CA . ALA A 1 222 ? 11.625 -16.985 18.163 1.00 5.73 201 ALA A CA 1
ATOM 1589 C C . ALA A 1 222 ? 10.476 -16.052 17.835 1.00 6.18 201 ALA A C 1
ATOM 1590 O O . ALA A 1 222 ? 9.318 -16.473 17.722 1.00 7.95 201 ALA A O 1
ATOM 1592 N N . MET A 1 223 ? 10.770 -14.784 17.647 1.00 7.66 202 MET A N 1
ATOM 1593 C CA . MET A 1 223 ? 9.761 -13.832 17.272 1.00 10.18 202 MET A CA 1
ATOM 1594 C C . MET A 1 223 ? 9.621 -13.716 15.745 1.00 10.01 202 MET A C 1
ATOM 1595 O O . MET A 1 223 ? 8.765 -12.988 15.231 1.00 12.63 202 MET A O 1
ATOM 1600 N N . GLY A 1 224 ? 10.500 -14.406 15.001 1.00 9.22 203 GLY A N 1
ATOM 1601 C CA . GLY A 1 224 ? 10.479 -14.337 13.557 1.00 10.59 203 GLY A CA 1
ATOM 1602 C C . GLY A 1 224 ? 11.068 -13.080 12.985 1.00 10.70 203 GLY A C 1
ATOM 1603 O O . GLY A 1 224 ? 10.822 -12.748 11.828 1.00 12.78 203 GLY A O 1
ATOM 1604 N N . ALA A 1 225 ? 11.883 -12.384 13.759 1.00 9.30 204 ALA A N 1
ATOM 1605 C CA . ALA A 1 225 ? 12.292 -11.030 13.397 1.00 8.58 204 ALA A CA 1
ATOM 1606 C C . ALA A 1 225 ? 13.536 -10.980 12.509 1.00 7.53 204 ALA A C 1
ATOM 1607 O O . ALA A 1 225 ? 13.822 -9.918 11.977 1.00 9.01 204 ALA A O 1
ATOM 1609 N N . MET A 1 226 ? 14.284 -12.070 12.458 1.00 7.67 205 MET A N 1
ATOM 1610 C CA . MET A 1 226 ? 15.576 -12.048 11.778 1.00 6.95 205 MET A CA 1
ATOM 1611 C C . MET A 1 226 ? 15.460 -12.745 10.427 1.00 7.66 205 MET A C 1
ATOM 1612 O O . MET A 1 226 ? 14.699 -13.689 10.238 1.00 8.87 205 MET A O 1
ATOM 1617 N N . SER A 1 227 ? 16.307 -12.326 9.502 1.00 7.07 206 SER A N 1
ATOM 1618 C CA . SER A 1 227 ? 16.343 -12.876 8.123 1.00 7.60 206 SER A CA 1
ATOM 1619 C C . SER A 1 227 ? 16.631 -14.358 8.144 1.00 8.43 206 SER A C 1
ATOM 1620 O O . SER A 1 227 ? 17.551 -14.860 8.809 1.00 9.12 206 SER A O 1
ATOM 1623 N N . SER A 1 228 ? 15.873 -15.068 7.289 1.00 9.21 207 SER A N 1
ATOM 1624 C CA . SER A 1 228 ? 16.073 -16.494 7.139 1.00 10.33 207 SER A CA 1
ATOM 1625 C C . SER A 1 228 ? 16.050 -16.987 5.711 1.00 11.04 207 SER A C 1
ATOM 1626 O O . SER A 1 228 ? 16.367 -18.140 5.519 1.00 15.20 207 SER A O 1
ATOM 1629 N N . LYS A 1 229 ? 15.713 -16.156 4.736 1.00 10.39 208 LYS A N 1
ATOM 1630 C CA . LYS A 1 229 ? 15.619 -16.614 3.344 1.00 11.15 208 LYS A CA 1
ATOM 1631 C C . LYS A 1 229 ? 16.937 -16.504 2.578 1.00 11.23 208 LYS A C 1
ATOM 1632 O O . LYS A 1 229 ? 16.992 -16.836 1.382 1.00 13.12 208 LYS A O 1
ATOM 1634 N N . TYR A 1 230 ? 17.970 -15.961 3.222 1.00 9.86 209 TYR A N 1
ATOM 1635 C CA . TYR A 1 230 ? 19.264 -15.703 2.594 1.00 8.93 209 TYR A CA 1
ATOM 1636 C C . TYR A 1 230 ? 20.381 -16.477 3.276 1.00 8.41 209 TYR A C 1
ATOM 1637 O O . TYR A 1 230 ? 21.561 -16.109 3.218 1.00 8.90 209 TYR A O 1
ATOM 1646 N N . ASN A 1 231 ? 20.055 -17.559 3.960 1.00 8.86 210 ASN A N 1
ATOM 1647 C CA . ASN A 1 231 ? 21.071 -18.267 4.710 1.00 8.51 210 ASN A CA 1
ATOM 1648 C C . ASN A 1 231 ? 22.178 -18.829 3.815 1.00 8.58 210 ASN A C 1
ATOM 1649 O O . ASN A 1 231 ? 23.323 -19.005 4.235 1.00 10.24 210 ASN A O 1
ATOM 1654 N N . ASP A 1 232 ? 21.828 -19.172 2.590 1.00 9.92 211 ASP A N 1
ATOM 1655 C CA . ASP A 1 232 ? 22.777 -19.682 1.642 1.00 11.19 211 ASP A CA 1
ATOM 1656 C C . ASP A 1 232 ? 23.638 -18.603 0.976 1.00 11.00 211 ASP A C 1
ATOM 1657 O O . ASP A 1 232 ? 24.617 -18.974 0.297 1.00 13.41 211 ASP A O 1
ATOM 1662 N N . THR A 1 233 ? 23.287 -17.318 1.120 1.00 11.31 212 THR A N 1
ATOM 1663 C CA . THR A 1 233 ? 24.116 -16.177 0.651 1.00 11.09 212 THR A CA 1
ATOM 1664 C C . THR A 1 233 ? 24.199 -15.142 1.780 1.00 10.12 212 THR A C 1
ATOM 1665 O O . THR A 1 233 ? 23.595 -14.041 1.710 1.00 10.63 212 THR A O 1
ATOM 1669 N N . PRO A 1 234 ? 24.878 -15.519 2.886 1.00 10.23 213 PRO A N 1
ATOM 1670 C CA . PRO A 1 234 ? 24.788 -14.691 4.076 1.00 10.69 213 PRO A CA 1
ATOM 1671 C C . PRO A 1 234 ? 25.171 -13.244 3.875 1.00 10.34 213 PRO A C 1
ATOM 1672 O O . PRO A 1 234 ? 24.621 -12.348 4.500 1.00 11.06 213 PRO A O 1
ATOM 1676 N N . SER A 1 235 ? 26.127 -12.993 3.000 1.00 10.36 214 SER A N 1
ATOM 1677 C CA A SER A 1 235 ? 26.660 -11.646 2.797 0.30 11.08 214 SER A CA 1
ATOM 1678 C CA B SER A 1 235 ? 26.636 -11.641 2.900 0.70 10.80 214 SER A CA 1
ATOM 1679 C C . SER A 1 235 ? 25.576 -10.649 2.470 1.00 10.51 214 SER A C 1
ATOM 1680 O O . SER A 1 235 ? 25.709 -9.468 2.766 1.00 10.85 214 SER A O 1
ATOM 1685 N N . THR A 1 236 ? 24.522 -11.115 1.778 1.00 9.74 215 THR A N 1
ATOM 1686 C CA . THR A 1 236 ? 23.492 -10.219 1.271 1.00 10.47 215 THR A CA 1
ATOM 1687 C C . THR A 1 236 ? 22.169 -10.297 2.060 1.00 9.39 215 THR A C 1
ATOM 1688 O O . THR A 1 236 ? 21.151 -9.766 1.631 1.00 10.41 215 THR A O 1
ATOM 1692 N N . ALA A 1 237 ? 22.184 -10.922 3.225 1.00 8.87 216 ALA A N 1
ATOM 1693 C CA . ALA A 1 237 ? 20.937 -11.126 3.978 1.00 8.59 216 ALA A CA 1
ATOM 1694 C C . ALA A 1 237 ? 20.301 -9.847 4.525 1.00 8.16 216 ALA A C 1
ATOM 1695 O O . ALA A 1 237 ? 19.091 -9.770 4.683 1.00 9.49 216 ALA A O 1
ATOM 1697 N N . SER A 1 238 ? 21.159 -8.875 4.847 1.00 7.57 217 SER A N 1
ATOM 1698 C CA . SER A 1 238 ? 20.699 -7.586 5.339 1.00 7.26 217 SER A CA 1
ATOM 1699 C C . SER A 1 238 ? 20.607 -6.651 4.119 1.00 6.88 217 SER A C 1
ATOM 1700 O O . SER A 1 238 ? 21.607 -6.413 3.447 1.00 7.91 217 SER A O 1
ATOM 1703 N N . ARG A 1 239 ? 19.406 -6.116 3.857 1.00 6.96 218 ARG A N 1
ATOM 1704 C CA . ARG A 1 239 ? 19.116 -5.508 2.583 1.00 7.53 218 ARG A CA 1
ATOM 1705 C C . ARG A 1 239 ? 17.980 -4.498 2.742 1.00 7.07 218 ARG A C 1
ATOM 1706 O O . ARG A 1 239 ? 16.910 -4.609 2.154 1.00 7.88 218 ARG A O 1
ATOM 1714 N N . ALA A 1 240 ? 18.218 -3.491 3.580 1.0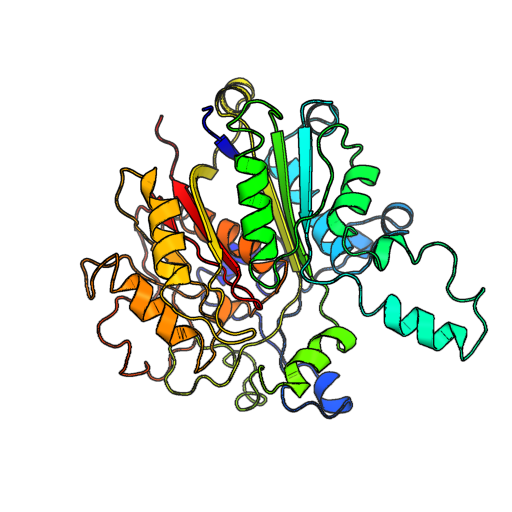0 7.33 219 ALA A N 1
ATOM 1715 C CA . ALA A 1 240 ? 17.233 -2.458 3.816 1.00 7.68 219 ALA A CA 1
ATOM 1716 C C . ALA A 1 240 ? 16.757 -1.883 2.485 1.00 7.73 219 ALA A C 1
ATOM 1717 O O . ALA A 1 240 ? 17.555 -1.639 1.570 1.00 7.84 219 ALA A O 1
ATOM 1719 N N . TYR A 1 241 ? 15.436 -1.726 2.379 1.00 8.28 220 TYR A N 1
ATOM 1720 C CA . TYR A 1 241 ? 14.777 -1.146 1.200 1.00 8.93 220 TYR A CA 1
ATOM 1721 C C . TYR A 1 241 ? 14.615 -2.086 0.018 1.00 9.16 220 TYR A C 1
ATOM 1722 O O . TYR A 1 241 ? 13.919 -1.721 -0.929 1.00 11.28 220 TYR A O 1
ATOM 1731 N N . ASP A 1 242 ? 15.188 -3.281 0.090 1.00 9.71 221 ASP A N 1
ATOM 1732 C CA . ASP A 1 242 ? 14.992 -4.282 -0.958 1.00 11.06 221 ASP A CA 1
ATOM 1733 C C . ASP A 1 242 ? 13.558 -4.805 -0.847 1.00 10.94 221 ASP A C 1
ATOM 1734 O O . ASP A 1 242 ? 13.022 -5.014 0.255 1.00 12.10 221 ASP A O 1
ATOM 1739 N N . LYS A 1 243 ? 12.928 -5.026 -1.997 1.00 12.63 222 LYS A N 1
ATOM 1740 C CA . LYS A 1 243 ? 11.568 -5.549 -2.015 1.00 13.10 222 LYS A CA 1
ATOM 1741 C C . LYS A 1 243 ? 11.427 -6.871 -1.244 1.00 13.60 222 LYS A C 1
ATOM 1742 O O . LYS A 1 243 ? 10.358 -7.147 -0.687 1.00 15.22 222 LYS A O 1
ATOM 1748 N N . ASN A 1 244 ? 12.492 -7.682 -1.242 1.00 12.86 223 ASN A N 1
ATOM 1749 C CA . ASN A 1 244 ? 12.448 -9.023 -0.669 1.00 13.78 223 ASN A CA 1
ATOM 1750 C C . ASN A 1 244 ? 13.192 -9.129 0.665 1.00 12.27 223 ASN A C 1
ATOM 1751 O O . ASN A 1 244 ? 13.548 -10.218 1.121 1.00 14.46 223 ASN A O 1
ATOM 1756 N N . ARG A 1 245 ? 13.394 -7.996 1.321 1.00 10.98 224 ARG A N 1
ATOM 1757 C CA . ARG A 1 245 ? 13.893 -8.020 2.691 1.00 10.74 224 ARG A CA 1
ATOM 1758 C C . ARG A 1 245 ? 12.994 -8.900 3.589 1.00 11.03 224 ARG A C 1
ATOM 1759 O O . ARG A 1 245 ? 11.770 -8.949 3.400 1.00 12.34 224 ARG A O 1
ATOM 1767 N N . ASP A 1 246 ? 13.593 -9.575 4.569 1.00 11.08 225 ASP A N 1
ATOM 1768 C CA . ASP A 1 246 ? 12.840 -10.511 5.397 1.00 10.31 225 ASP A CA 1
ATOM 1769 C C . ASP A 1 246 ? 13.215 -10.552 6.843 1.00 10.08 225 ASP A C 1
ATOM 1770 O O . ASP A 1 246 ? 12.960 -11.564 7.494 1.00 11.66 225 ASP A O 1
ATOM 1775 N N . GLY A 1 247 ? 13.735 -9.457 7.372 1.00 9.18 226 GLY A N 1
ATOM 1776 C CA . GLY A 1 247 ? 14.092 -9.369 8.768 1.00 7.91 226 GLY A CA 1
ATOM 1777 C C . GLY A 1 247 ? 15.511 -8.896 8.933 1.00 7.21 226 GLY A C 1
ATOM 1778 O O . GLY A 1 247 ? 16.330 -8.870 7.993 1.00 8.44 226 GLY A O 1
ATOM 1779 N N . PHE A 1 248 ? 15.831 -8.472 10.138 1.00 6.96 227 PHE A N 1
ATOM 1780 C CA . PHE A 1 248 ? 17.169 -7.936 10.414 1.00 6.85 227 PHE A CA 1
ATOM 1781 C C . PHE A 1 248 ? 18.175 -9.052 10.579 1.00 6.64 227 PHE A C 1
ATOM 1782 O O . PHE A 1 248 ? 17.820 -10.230 10.747 1.00 6.66 227 PHE A O 1
ATOM 1790 N N . VAL A 1 249 ? 19.440 -8.667 10.528 1.00 6.58 228 VAL A N 1
ATOM 1791 C CA . VAL A 1 249 ? 20.555 -9.535 10.824 1.00 6.37 228 VAL A CA 1
ATOM 1792 C C . VAL A 1 249 ? 21.225 -9.029 12.065 1.00 5.64 228 VAL A C 1
ATOM 1793 O O . VAL A 1 249 ? 21.638 -7.886 12.107 1.00 7.79 228 VAL A O 1
ATOM 1797 N N . ILE A 1 250 ? 21.305 -9.850 13.091 1.00 5.84 229 ILE A N 1
ATOM 1798 C CA . ILE A 1 250 ? 21.875 -9.448 14.355 1.00 5.86 229 ILE A CA 1
ATOM 1799 C C . ILE A 1 250 ? 23.394 -9.374 14.331 1.00 5.57 229 ILE A C 1
ATOM 1800 O O . ILE A 1 250 ? 24.021 -10.132 13.580 1.00 6.75 229 ILE A O 1
ATOM 1805 N N . ALA A 1 251 ? 23.957 -8.479 15.137 1.00 5.18 230 ALA A N 1
ATOM 1806 C CA . ALA A 1 251 ? 25.398 -8.269 15.183 1.00 4.28 230 ALA A CA 1
ATOM 1807 C C . ALA A 1 251 ? 25.750 -7.964 16.634 1.00 4.99 230 ALA A C 1
ATOM 1808 O O . ALA A 1 251 ? 24.897 -7.644 17.461 1.00 5.17 230 ALA A O 1
ATOM 1810 N N . GLY A 1 252 ? 27.049 -7.996 16.907 1.00 5.13 231 GLY A N 1
ATOM 1811 C CA . GLY A 1 252 ? 27.584 -7.505 18.162 1.00 5.23 231 GLY A CA 1
ATOM 1812 C C . GLY A 1 252 ? 28.679 -6.515 17.916 1.00 4.43 231 GLY A C 1
ATOM 1813 O O . GLY A 1 252 ? 29.193 -6.411 16.787 1.00 5.53 231 GLY A O 1
ATOM 1814 N N . GLY A 1 253 ? 29.090 -5.782 18.944 1.00 4.00 232 GLY A N 1
ATOM 1815 C CA . GLY A 1 253 ? 30.223 -4.872 18.861 1.00 4.06 232 GLY A CA 1
ATOM 1816 C C . GLY A 1 253 ? 30.089 -3.748 19.850 1.00 3.30 232 GLY A C 1
ATOM 1817 O O . GLY A 1 253 ? 29.394 -3.872 20.860 1.00 3.76 232 GLY A O 1
ATOM 1818 N N . ALA A 1 254 ? 30.790 -2.652 19.587 1.00 3.25 233 ALA A N 1
ATOM 1819 C CA . ALA A 1 254 ? 30.801 -1.519 20.530 1.00 2.93 233 ALA A CA 1
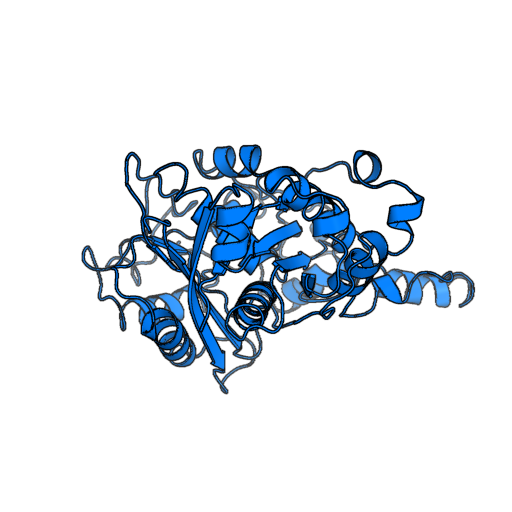ATOM 1820 C C . ALA A 1 254 ? 31.247 -0.261 19.814 1.00 3.38 233 ALA A C 1
ATOM 1821 O O . ALA A 1 254 ? 31.883 -0.314 18.731 1.00 3.67 233 ALA A O 1
ATOM 1823 N N . GLY A 1 255 ? 30.934 0.885 20.401 1.00 3.67 234 GLY A N 1
ATOM 1824 C CA . GLY A 1 255 ? 31.497 2.171 19.944 1.00 2.91 234 GLY A CA 1
ATOM 1825 C C . GLY A 1 255 ? 31.555 3.147 21.091 1.00 3.07 234 GLY A C 1
ATOM 1826 O O . GLY A 1 255 ? 30.762 3.074 22.039 1.00 3.52 234 GLY A O 1
ATOM 1827 N N . VAL A 1 256 ? 32.509 4.067 21.010 1.00 3.35 235 VAL A N 1
ATOM 1828 C CA . VAL A 1 256 ? 32.682 5.156 21.974 1.00 3.37 235 VAL A CA 1
ATOM 1829 C C . VAL A 1 256 ? 32.972 6.447 21.228 1.00 3.35 235 VAL A C 1
ATOM 1830 O O . VAL A 1 256 ? 33.812 6.479 20.306 1.00 4.07 235 VAL A O 1
ATOM 1834 N N . LEU A 1 257 ? 32.325 7.508 21.663 1.00 3.79 236 LEU A N 1
ATOM 1835 C CA . LEU A 1 257 ? 32.709 8.900 21.336 1.00 3.36 236 LEU A CA 1
ATOM 1836 C C . LEU A 1 257 ? 33.229 9.586 22.577 1.00 3.18 236 LEU A C 1
ATOM 1837 O O . LEU A 1 257 ? 32.706 9.411 23.679 1.00 4.17 236 LEU A O 1
ATOM 1842 N N . VAL A 1 258 ? 34.257 10.415 22.390 1.00 3.67 237 VAL A N 1
ATOM 1843 C CA . VAL A 1 258 ? 34.675 11.398 23.377 1.00 3.51 237 VAL A CA 1
ATOM 1844 C C . VAL A 1 258 ? 33.983 12.712 23.014 1.00 3.48 237 VAL A C 1
ATOM 1845 O O . VAL A 1 258 ? 34.121 13.188 21.891 1.00 3.90 237 VAL A O 1
ATOM 1849 N N . LEU A 1 259 ? 33.212 13.231 23.951 1.00 3.31 238 LEU A N 1
ATOM 1850 C CA . LEU A 1 259 ? 32.532 14.510 23.790 1.00 3.70 238 LEU A CA 1
ATOM 1851 C C . LEU A 1 259 ? 33.138 15.525 24.741 1.00 3.46 238 LEU A C 1
ATOM 1852 O O . LEU A 1 259 ? 33.450 15.192 25.880 1.00 3.95 238 LEU A O 1
ATOM 1857 N N . GLU A 1 260 ? 33.266 16.777 24.270 1.00 3.93 239 GLU A N 1
ATOM 1858 C CA A GLU A 1 260 ? 33.831 17.853 25.080 0.50 4.44 239 GLU A CA 1
ATOM 1859 C CA B GLU A 1 260 ? 33.821 17.855 25.087 0.50 3.86 239 GLU A CA 1
ATOM 1860 C C . GLU A 1 260 ? 33.110 19.146 24.821 1.00 3.73 239 GLU A C 1
ATOM 1861 O O . GLU A 1 260 ? 32.662 19.392 23.720 1.00 4.69 239 GLU A O 1
ATOM 1872 N N . ASP A 1 261 ? 33.046 20.017 25.831 1.00 3.97 240 ASP A N 1
ATOM 1873 C CA . ASP A 1 261 ? 32.553 21.376 25.517 1.00 4.93 240 ASP A CA 1
ATOM 1874 C C . ASP A 1 261 ? 33.587 22.026 24.565 1.00 4.57 240 ASP A C 1
ATOM 1875 O O . ASP A 1 261 ? 34.782 21.719 24.603 1.00 4.91 240 ASP A O 1
ATOM 1880 N N . LEU A 1 262 ? 33.087 22.939 23.745 1.00 4.93 241 LEU A N 1
ATOM 1881 C CA . LEU A 1 262 ? 33.910 23.485 22.697 1.00 5.00 241 LEU A CA 1
ATOM 1882 C C . LEU A 1 262 ? 35.187 24.152 23.206 1.00 5.26 241 LEU A C 1
ATOM 1883 O O . LEU A 1 262 ? 36.260 23.943 22.649 1.00 5.61 241 LEU A O 1
ATOM 1888 N N . GLU A 1 263 ? 35.063 24.994 24.235 1.00 5.13 242 GLU A N 1
ATOM 1889 C CA . GLU A 1 263 ? 36.258 25.685 24.733 1.00 5.02 242 GLU A CA 1
ATOM 1890 C C . GLU A 1 263 ? 37.313 24.686 25.223 1.00 5.40 242 GLU A C 1
ATOM 1891 O O . GLU A 1 263 ? 38.510 24.840 24.934 1.00 6.47 242 GLU A O 1
ATOM 1897 N N . THR A 1 264 ? 36.893 23.644 25.945 1.00 5.21 243 THR A N 1
ATOM 1898 C CA . THR A 1 264 ? 37.816 22.612 26.403 1.00 5.11 243 THR A CA 1
ATOM 1899 C C . THR A 1 264 ? 38.577 21.991 25.226 1.00 5.34 243 THR A C 1
ATOM 1900 O O . THR A 1 264 ? 39.795 21.804 25.245 1.00 5.73 243 THR A O 1
ATOM 1904 N N . ALA A 1 265 ? 37.821 21.624 24.193 1.00 4.84 244 ALA A N 1
ATOM 1905 C CA . ALA A 1 265 ? 38.390 21.002 23.006 1.00 4.72 244 ALA A CA 1
ATOM 1906 C C . ALA A 1 265 ? 39.387 21.948 22.311 1.00 5.22 244 ALA A C 1
ATOM 1907 O O . ALA A 1 265 ? 40.517 21.558 21.995 1.00 5.60 244 ALA A O 1
ATOM 1909 N N . LEU A 1 266 ? 38.947 23.161 22.064 1.00 5.38 245 LEU A N 1
ATOM 1910 C CA . LEU A 1 266 ? 39.826 24.118 21.357 1.00 5.58 245 LEU A CA 1
ATOM 1911 C C . LEU A 1 266 ? 41.100 24.340 22.143 1.00 5.64 245 LEU A C 1
ATOM 1912 O O . LEU A 1 266 ? 42.197 24.386 21.554 1.00 6.43 245 LEU A O 1
ATOM 1917 N N . ALA A 1 267 ? 40.995 24.543 23.451 1.00 5.62 246 ALA A N 1
ATOM 1918 C CA . ALA A 1 267 ? 42.153 24.914 24.265 1.00 6.38 246 ALA A CA 1
ATOM 1919 C C . ALA A 1 267 ? 43.224 23.856 24.304 1.00 6.21 246 ALA A C 1
ATOM 1920 O O . ALA A 1 267 ? 44.384 24.186 24.526 1.00 7.27 246 ALA A O 1
ATOM 1922 N N . ARG A 1 268 ? 42.854 22.581 24.152 1.00 6.56 247 ARG A N 1
ATOM 1923 C CA . ARG A 1 268 ? 43.830 21.510 24.196 1.00 6.98 247 ARG A CA 1
ATOM 1924 C C . ARG A 1 268 ? 44.279 21.065 22.794 1.00 6.44 247 ARG A C 1
ATOM 1925 O O . ARG A 1 268 ? 44.959 20.061 22.668 1.00 8.14 247 ARG A O 1
ATOM 1933 N N . GLY A 1 269 ? 43.863 21.757 21.732 1.00 6.05 248 GLY A N 1
ATOM 1934 C CA . GLY A 1 269 ? 44.237 21.347 20.403 1.00 6.63 248 GLY A CA 1
ATOM 1935 C C . GLY A 1 269 ? 43.600 20.025 19.997 1.00 6.99 248 GLY A C 1
ATOM 1936 O O . GLY A 1 269 ? 44.191 19.266 19.229 1.00 8.68 248 GLY A O 1
ATOM 1937 N N . ALA A 1 270 ? 42.347 19.807 20.397 1.00 5.79 249 ALA A N 1
ATOM 1938 C CA . ALA A 1 270 ? 41.622 18.597 20.032 1.00 6.07 249 ALA A CA 1
ATOM 1939 C C . ALA A 1 270 ? 41.389 18.496 18.558 1.00 5.62 249 ALA A C 1
ATOM 1940 O O . ALA A 1 270 ? 41.202 19.480 17.865 1.00 7.32 249 ALA A O 1
ATOM 1942 N N . LYS A 1 271 ? 41.306 17.276 18.067 1.00 6.37 250 LYS A N 1
ATOM 1943 C CA . LYS A 1 271 ? 40.634 17.003 16.810 1.00 6.83 250 LYS A CA 1
ATOM 1944 C C . LYS A 1 271 ? 39.141 17.191 16.996 1.00 6.61 250 LYS A C 1
ATOM 1945 O O . LYS A 1 271 ? 38.620 16.854 18.050 1.00 9.05 250 LYS A O 1
ATOM 1951 N N . ILE A 1 272 ? 38.461 17.769 16.027 1.00 6.39 251 ILE A N 1
ATOM 1952 C CA . ILE A 1 272 ? 37.016 17.920 16.068 1.00 6.07 251 ILE A CA 1
ATOM 1953 C C . ILE A 1 272 ? 36.397 17.203 14.884 1.00 5.78 251 ILE A C 1
ATOM 1954 O O . ILE A 1 272 ? 36.439 17.666 13.734 1.00 7.15 251 ILE A O 1
ATOM 1959 N N . TYR A 1 273 ? 35.843 16.019 15.136 1.00 5.56 252 TYR A N 1
ATOM 1960 C CA . TYR A 1 273 ? 35.195 15.209 14.112 1.00 5.77 252 TYR A CA 1
ATOM 1961 C C . TYR A 1 273 ? 33.844 15.790 13.724 1.00 5.83 252 TYR A C 1
ATOM 1962 O O . TYR A 1 273 ? 33.343 15.520 12.646 1.00 7.96 252 TYR A O 1
ATOM 1971 N N . GLY A 1 274 ? 33.235 16.536 14.627 1.00 5.82 253 GLY A N 1
ATOM 1972 C CA . GLY A 1 274 ? 31.966 17.166 14.369 1.00 6.52 253 GLY A CA 1
ATOM 1973 C C . GLY A 1 274 ? 31.462 17.787 15.652 1.00 4.85 253 GLY A C 1
ATOM 1974 O O . GLY A 1 274 ? 31.927 17.530 16.741 1.00 6.54 253 GLY A O 1
ATOM 1975 N N . GLU A 1 275 ? 30.454 18.638 15.504 1.00 5.59 254 GLU A N 1
ATOM 1976 C CA . GLU A 1 275 ? 29.708 19.270 16.572 1.00 4.79 254 GLU A CA 1
ATOM 1977 C C . GLU A 1 275 ? 28.340 18.600 16.694 1.00 5.06 254 GLU A C 1
ATOM 1978 O O . GLU A 1 275 ? 27.676 18.424 15.668 1.00 5.74 254 GLU A O 1
ATOM 1984 N N . ILE A 1 276 ? 27.926 18.227 17.890 1.00 4.65 255 ILE A N 1
ATOM 1985 C CA . ILE A 1 276 ? 26.543 17.767 18.087 1.00 4.99 255 ILE A CA 1
ATOM 1986 C C . ILE A 1 276 ? 25.636 19.000 18.083 1.00 5.18 255 ILE A C 1
ATOM 1987 O O . ILE A 1 276 ? 25.823 19.883 18.911 1.00 5.55 255 ILE A O 1
ATOM 1992 N N . VAL A 1 277 ? 24.698 19.077 17.125 1.00 5.62 256 VAL A N 1
ATOM 1993 C CA . VAL A 1 277 ? 23.859 20.274 16.969 1.00 5.74 256 VAL A CA 1
ATOM 1994 C C . VAL A 1 277 ? 22.386 20.011 17.182 1.00 5.50 256 VAL A C 1
ATOM 1995 O O . VAL A 1 277 ? 21.633 20.953 17.264 1.00 6.43 256 VAL A O 1
ATOM 1999 N N . GLY A 1 278 ? 21.973 18.751 17.323 1.00 5.38 257 GLY A N 1
ATOM 2000 C CA . GLY A 1 278 ? 20.580 18.413 17.613 1.00 5.93 257 GLY A CA 1
ATOM 2001 C C . GLY A 1 278 ? 20.471 17.043 18.209 1.00 5.11 257 GLY A C 1
ATOM 2002 O O . GLY A 1 278 ? 21.232 16.135 17.891 1.00 5.06 257 GLY A O 1
ATOM 2003 N N . TYR A 1 279 ? 19.427 16.896 19.042 1.00 4.86 258 TYR A N 1
ATOM 2004 C CA . TYR A 1 279 ? 19.112 15.643 19.728 1.00 3.81 258 TYR A CA 1
ATOM 2005 C C . TYR A 1 279 ? 17.616 15.606 19.931 1.00 5.20 258 TYR A C 1
ATOM 2006 O O . TYR A 1 279 ? 17.040 16.532 20.517 1.00 5.65 258 TYR A O 1
ATOM 2015 N N . GLY A 1 280 ? 16.963 14.558 19.409 1.00 4.37 259 GLY A N 1
ATOM 2016 C CA . GLY A 1 280 ? 15.573 14.312 19.658 1.00 4.75 259 GLY A CA 1
ATOM 2017 C C . GLY A 1 280 ? 15.386 13.009 20.409 1.00 4.06 259 GLY A C 1
ATOM 2018 O O . GLY A 1 280 ? 16.125 12.034 20.200 1.00 4.74 259 GLY A O 1
ATOM 2019 N N . ALA A 1 281 ? 14.366 12.980 21.270 1.00 4.17 260 ALA A N 1
ATOM 2020 C CA . ALA A 1 281 ? 14.011 11.774 22.057 1.00 4.13 260 ALA A CA 1
ATOM 2021 C C . ALA A 1 281 ? 12.503 11.855 22.300 1.00 3.99 260 ALA A C 1
ATOM 2022 O O . ALA A 1 281 ? 12.026 12.820 22.864 1.00 5.29 260 ALA A O 1
ATOM 2024 N N . THR A 1 282 ? 11.765 10.869 21.776 1.00 3.90 261 THR A N 1
ATOM 2025 C CA . THR A 1 282 ? 10.332 10.803 21.918 1.00 4.24 261 THR A CA 1
ATOM 2026 C C . THR A 1 282 ? 9.870 9.363 22.170 1.00 3.98 261 THR A C 1
ATOM 2027 O O . THR A 1 282 ? 10.675 8.426 22.173 1.00 4.17 261 THR A O 1
ATOM 2031 N N . SER A 1 283 ? 8.563 9.186 22.275 1.00 4.10 262 SER A N 1
ATOM 2032 C CA . SER A 1 283 ? 7.942 7.887 22.569 1.00 4.20 262 SER A CA 1
ATOM 2033 C C . SER A 1 283 ? 6.693 7.761 21.712 1.00 4.02 262 SER A C 1
ATOM 2034 O O . SER A 1 283 ? 5.892 8.705 21.611 1.00 5.22 262 SER A O 1
ATOM 2037 N N . ASP A 1 284 ? 6.494 6.595 21.107 1.00 4.83 263 ASP A N 1
ATOM 2038 C CA . ASP A 1 284 ? 5.324 6.350 20.297 1.00 5.13 263 ASP A CA 1
ATOM 2039 C C . ASP A 1 284 ? 4.062 6.154 21.150 1.00 5.78 263 ASP A C 1
ATOM 2040 O O . ASP A 1 284 ? 2.984 6.537 20.756 1.00 7.03 263 ASP A O 1
ATOM 2045 N N . GLY A 1 285 ? 4.178 5.454 22.272 1.00 5.65 264 GLY A N 1
ATOM 2046 C CA . GLY A 1 285 ? 3.015 5.111 23.061 1.00 7.23 264 GLY A CA 1
ATOM 2047 C C . GLY A 1 285 ? 1.963 4.340 22.284 1.00 7.38 264 GLY A C 1
ATOM 2048 O O . GLY A 1 285 ? 0.771 4.620 22.395 1.00 9.13 264 GLY A O 1
ATOM 2049 N N . TYR A 1 286 ? 2.421 3.341 21.523 1.00 7.39 265 TYR A N 1
ATOM 2050 C CA . TYR A 1 286 ? 1.599 2.664 20.527 1.00 8.92 265 TYR A CA 1
ATOM 2051 C C . TYR A 1 286 ? 1.775 1.157 20.565 1.00 8.59 265 TYR A C 1
ATOM 2052 O O . TYR A 1 286 ? 0.937 0.459 21.149 1.00 11.26 265 TYR A O 1
ATOM 2061 N N . ASP A 1 287 ? 2.836 0.639 19.965 1.00 8.60 266 ASP A N 1
ATOM 2062 C CA . ASP A 1 287 ? 3.025 -0.802 19.902 1.00 9.14 266 ASP A CA 1
ATOM 2063 C C . ASP A 1 287 ? 4.397 -1.164 20.395 1.00 8.06 266 ASP A C 1
ATOM 2064 O O . ASP A 1 287 ? 5.340 -0.413 20.219 1.00 8.69 266 ASP A O 1
ATOM 2069 N N . MET A 1 288 ? 4.513 -2.336 20.996 1.00 8.65 267 MET A N 1
ATOM 2070 C CA . MET A 1 288 ? 5.786 -2.765 21.517 1.00 8.10 267 MET A CA 1
ATOM 2071 C C . MET A 1 288 ? 6.863 -3.058 20.471 1.00 9.36 267 MET A C 1
ATOM 2072 O O . MET A 1 288 ? 8.055 -2.880 20.732 1.00 10.10 267 MET A O 1
ATOM 2077 N N . VAL A 1 289 ? 6.450 -3.537 19.309 1.00 11.22 268 VAL A N 1
ATOM 2078 C CA . VAL A 1 289 ? 7.392 -4.019 18.320 1.00 14.41 268 VAL A CA 1
ATOM 2079 C C . VAL A 1 289 ? 7.388 -3.183 17.068 1.00 15.98 268 VAL A C 1
ATOM 2080 O O . VAL A 1 289 ? 8.454 -2.913 16.513 1.00 20.53 268 VAL A O 1
ATOM 2084 N N . ALA A 1 290 ? 6.239 -2.657 16.687 1.00 15.62 269 ALA A N 1
ATOM 2085 C CA . ALA A 1 290 ? 6.103 -1.931 15.458 1.00 16.71 269 ALA A CA 1
ATOM 2086 C C . ALA A 1 290 ? 6.152 -0.441 15.752 1.00 15.55 269 ALA A C 1
ATOM 2087 O O . ALA A 1 290 ? 5.529 0.006 16.694 1.00 17.80 269 ALA A O 1
ATOM 2089 N N . PRO A 1 291 ? 6.806 0.339 14.907 1.00 15.49 270 PRO A N 1
ATOM 2090 C CA . PRO A 1 291 ? 6.791 1.789 15.105 1.00 14.33 270 PRO A CA 1
ATOM 2091 C C . PRO A 1 291 ? 5.487 2.424 14.665 1.00 13.02 270 PRO A C 1
ATOM 2092 O O . PRO A 1 291 ? 4.814 1.934 13.760 1.00 16.70 270 PRO A O 1
ATOM 2096 N N . SER A 1 292 ? 5.140 3.596 15.202 1.00 12.81 271 SER A N 1
ATOM 2097 C CA . SER A 1 292 ? 3.933 4.305 14.760 1.00 13.27 271 SER A CA 1
ATOM 2098 C C . SER A 1 292 ? 4.189 5.207 13.576 1.00 13.18 271 SER A C 1
ATOM 2099 O O . SER A 1 292 ? 3.257 5.499 12.829 1.00 16.81 271 SER A O 1
ATOM 2102 N N . GLY A 1 293 ? 5.411 5.686 13.417 1.00 10.59 272 GLY A N 1
ATOM 2103 C CA . GLY A 1 293 ? 5.721 6.711 12.396 1.00 11.32 272 GLY A CA 1
ATOM 2104 C C . GLY A 1 293 ? 5.625 8.118 12.952 1.00 10.33 272 GLY A C 1
ATOM 2105 O O . GLY A 1 293 ? 6.545 8.935 12.802 1.00 9.67 272 GLY A O 1
ATOM 2106 N N . GLU A 1 294 ? 4.505 8.428 13.619 1.00 11.18 273 GLU A N 1
ATOM 2107 C CA . GLU A 1 294 ? 4.343 9.800 14.119 1.00 10.93 273 GLU A CA 1
ATOM 2108 C C . GLU A 1 294 ? 5.372 10.119 15.209 1.00 8.96 273 GLU A C 1
ATOM 2109 O O . GLU A 1 294 ? 5.831 11.244 15.288 1.00 9.13 273 GLU A O 1
ATOM 2115 N N . GLY A 1 295 ? 5.739 9.130 16.029 1.00 7.88 274 GLY A N 1
ATOM 2116 C CA . GLY A 1 295 ? 6.770 9.365 17.024 1.00 7.28 274 GLY A CA 1
ATOM 2117 C C . GLY A 1 295 ? 8.120 9.733 16.415 1.00 6.90 274 GLY A C 1
ATOM 2118 O O . GLY A 1 295 ? 8.835 10.614 16.894 1.00 6.29 274 GLY A O 1
ATOM 2119 N N . ALA A 1 296 ? 8.433 9.071 15.316 1.00 6.63 275 ALA A N 1
ATOM 2120 C CA . ALA A 1 296 ? 9.665 9.348 14.558 1.00 6.50 275 ALA A CA 1
ATOM 2121 C C . ALA A 1 296 ? 9.668 10.759 13.970 1.00 5.83 275 ALA A C 1
ATOM 2122 O O . ALA A 1 296 ? 10.687 11.431 13.958 1.00 6.73 275 ALA A O 1
ATOM 2124 N N . ILE A 1 297 ? 8.515 11.193 13.460 1.00 6.25 276 ILE A N 1
ATOM 2125 C CA . ILE A 1 297 ? 8.413 12.538 12.962 1.00 6.52 276 ILE A CA 1
ATOM 2126 C C . ILE A 1 297 ? 8.696 13.544 14.071 1.00 6.42 276 ILE A C 1
ATOM 2127 O O . ILE A 1 297 ? 9.503 14.452 13.893 1.00 5.92 276 ILE A O 1
ATOM 2132 N N . ARG A 1 298 ? 8.081 13.365 15.239 1.00 5.79 277 ARG A N 1
ATOM 2133 C CA . ARG A 1 298 ? 8.325 14.282 16.357 1.00 5.94 277 ARG A CA 1
ATOM 2134 C C . ARG A 1 298 ? 9.758 14.240 16.790 1.00 5.51 277 ARG A C 1
ATOM 2135 O O . ARG A 1 298 ? 10.317 15.269 17.165 1.00 5.82 277 ARG A O 1
ATOM 2143 N N . CYS A 1 299 ? 10.383 13.060 16.745 1.00 5.08 278 CYS A N 1
ATOM 2144 C CA . CYS A 1 299 ? 11.766 12.923 17.178 1.00 4.50 278 CYS A CA 1
ATOM 2145 C C . CYS A 1 299 ? 12.717 13.672 16.247 1.00 4.79 278 CYS A C 1
ATOM 2146 O O . CYS A 1 299 ? 13.620 14.420 16.671 1.00 4.98 278 CYS A O 1
ATOM 2149 N N . MET A 1 300 ? 12.565 13.448 14.937 1.00 5.22 279 MET A N 1
ATOM 2150 C CA . MET A 1 300 ? 13.391 14.154 13.965 1.00 5.22 279 MET A CA 1
ATOM 2151 C C . MET A 1 300 ? 13.169 15.644 14.037 1.00 6.03 279 MET A C 1
ATOM 2152 O O . MET A 1 300 ? 14.132 16.447 14.010 1.00 6.32 279 MET A O 1
ATOM 2157 N N . LYS A 1 301 ? 11.922 16.087 14.186 1.00 5.99 280 LYS A N 1
ATOM 2158 C CA . LYS A 1 301 ? 11.668 17.524 14.294 1.00 6.18 280 LYS A CA 1
ATOM 2159 C C . LYS A 1 301 ? 12.336 18.122 15.523 1.00 5.38 280 LYS A C 1
ATOM 2160 O O . LYS A 1 301 ? 12.878 19.219 15.466 1.00 6.31 280 LYS A O 1
ATOM 2166 N N . MET A 1 302 ? 12.326 17.414 16.642 1.00 5.67 281 MET A N 1
ATOM 2167 C CA . MET A 1 302 ? 12.996 17.880 17.847 1.00 6.02 281 MET A CA 1
ATOM 2168 C C . MET A 1 302 ? 14.505 18.012 17.637 1.00 5.20 281 MET A C 1
ATOM 2169 O O . MET A 1 302 ? 15.119 19.014 18.039 1.00 6.52 281 MET A O 1
ATOM 2174 N N . ALA A 1 303 ? 15.113 17.033 16.982 1.00 5.07 282 ALA A N 1
ATOM 2175 C CA . ALA A 1 303 ? 16.543 17.105 16.667 1.00 5.35 282 ALA A CA 1
ATOM 2176 C C . ALA A 1 303 ? 16.851 18.294 15.740 1.00 5.86 282 ALA A C 1
ATOM 2177 O O . ALA A 1 303 ? 17.840 18.972 15.900 1.00 7.28 282 ALA A O 1
ATOM 2179 N N . LEU A 1 304 ? 15.984 18.549 14.783 1.00 5.79 283 LEU A N 1
ATOM 2180 C CA . LEU A 1 304 ? 16.170 19.563 13.753 1.00 6.06 283 LEU A CA 1
ATOM 2181 C C . LEU A 1 304 ? 15.826 20.946 14.247 1.00 7.49 283 LEU A C 1
ATOM 2182 O O . LEU A 1 304 ? 16.222 21.938 13.605 1.00 8.37 283 LEU A O 1
ATOM 2187 N N . SER A 1 305 ? 15.184 21.044 15.415 1.00 7.57 284 SER A N 1
ATOM 2188 C CA . SER A 1 305 ? 14.729 22.347 15.872 1.00 8.72 284 SER A CA 1
ATOM 2189 C C . SER A 1 305 ? 15.867 23.313 16.224 1.00 9.61 284 SER A C 1
ATOM 2190 O O . SER A 1 305 ? 15.650 24.500 16.289 1.00 12.53 284 SER A O 1
ATOM 2193 N N . THR A 1 306 ? 17.052 22.763 16.452 1.00 8.42 285 THR A N 1
ATOM 2194 C CA . THR A 1 306 ? 18.212 23.526 16.800 1.00 9.20 285 THR A CA 1
ATOM 2195 C C . THR A 1 306 ? 19.258 23.538 15.684 1.00 8.62 285 THR A C 1
ATOM 2196 O O . THR A 1 306 ? 20.392 23.962 15.933 1.00 10.66 285 THR A O 1
ATOM 2200 N N . VAL 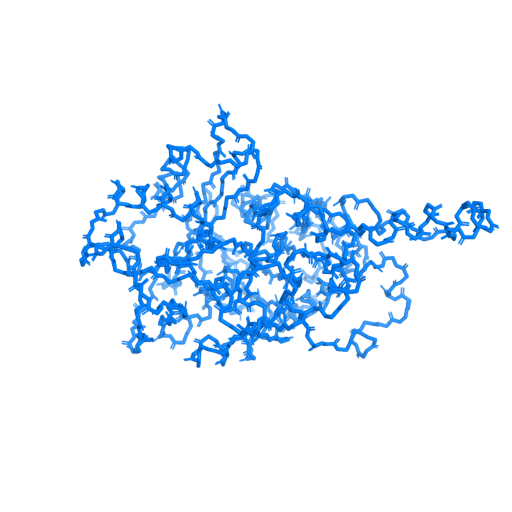A 1 307 ? 18.891 23.091 14.495 1.00 9.77 286 VAL A N 1
ATOM 2201 C CA . VAL A 1 307 ? 19.813 22.915 13.370 1.00 11.64 286 VAL A CA 1
ATOM 2202 C C . VAL A 1 307 ? 19.464 23.969 12.339 1.00 14.13 286 VAL A C 1
ATOM 2203 O O . VAL A 1 307 ? 18.325 24.086 11.942 1.00 15.77 286 VAL A O 1
ATOM 2207 N N . THR A 1 308 ? 20.455 24.718 11.876 1.00 16.80 287 THR A N 1
ATOM 2208 C CA . THR A 1 308 ? 20.165 25.794 10.887 1.00 18.61 287 THR A CA 1
ATOM 2209 C C . THR A 1 308 ? 20.498 25.456 9.421 1.00 17.99 287 THR A C 1
ATOM 2210 O O . THR A 1 308 ? 19.923 26.041 8.465 1.00 23.66 287 THR A O 1
ATOM 2214 N N . SER A 1 309 ? 21.386 24.493 9.259 1.00 13.20 288 SER A N 1
ATOM 2215 C CA A SER A 1 309 ? 21.840 24.090 7.934 0.60 12.79 288 SER A CA 1
ATOM 2216 C CA B SER A 1 309 ? 21.906 24.037 7.979 0.40 12.52 288 SER A CA 1
ATOM 2217 C C . SER A 1 309 ? 21.026 22.934 7.396 1.00 11.36 288 SER A C 1
ATOM 2218 O O . SER A 1 309 ? 20.384 22.192 8.149 1.00 12.39 288 SER A O 1
ATOM 2223 N N . LYS A 1 310 ? 21.057 22.747 6.074 1.00 9.99 289 LYS A N 1
ATOM 2224 C CA . LYS A 1 310 ? 20.409 21.597 5.458 1.00 9.86 289 LYS A CA 1
ATOM 2225 C C . LYS A 1 310 ? 21.066 20.286 5.943 1.00 9.27 289 LYS A C 1
ATOM 2226 O O . LYS A 1 310 ? 22.232 20.262 6.279 1.00 10.43 289 LYS A O 1
ATOM 2232 N N . ILE A 1 311 ? 20.333 19.200 5.871 1.00 8.51 290 ILE A N 1
ATOM 2233 C CA . ILE A 1 311 ? 20.891 17.895 6.110 1.00 7.27 290 ILE A CA 1
ATOM 2234 C C . ILE A 1 311 ? 21.449 17.321 4.790 1.00 7.61 290 ILE A C 1
ATOM 2235 O O . ILE A 1 311 ? 20.753 17.323 3.777 1.00 8.82 290 ILE A O 1
ATOM 2240 N N . ASP A 1 312 ? 22.701 16.869 4.820 1.00 6.63 291 ASP A N 1
ATOM 2241 C CA . ASP A 1 312 ? 23.388 16.348 3.647 1.00 7.19 291 ASP A CA 1
ATOM 2242 C C . ASP A 1 312 ? 23.356 14.836 3.497 1.00 6.75 291 ASP A C 1
ATOM 2243 O O . ASP A 1 312 ? 23.651 14.319 2.436 1.00 8.48 291 ASP A O 1
ATOM 2248 N N . TYR A 1 313 ? 22.974 14.117 4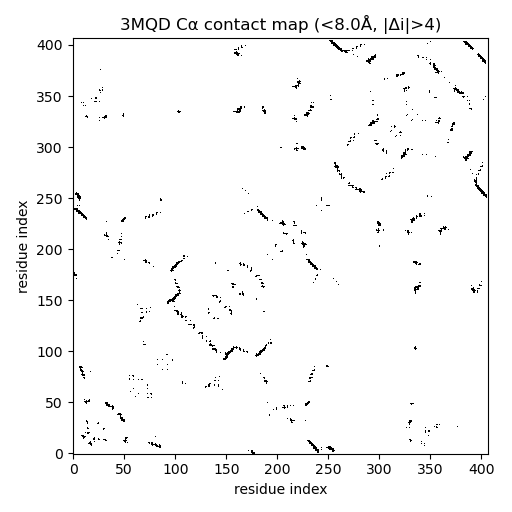.539 1.00 7.28 292 TYR A N 1
ATOM 2249 C CA . TYR A 1 313 ? 22.979 12.654 4.550 1.00 6.76 292 TYR A CA 1
ATOM 2250 C C . TYR A 1 313 ? 22.130 12.225 5.758 1.00 6.00 292 TYR A C 1
ATOM 2251 O O . TYR A 1 313 ? 22.273 12.736 6.872 1.00 6.96 292 TYR A O 1
ATOM 2260 N N . ILE A 1 314 ? 21.276 11.225 5.543 1.00 6.61 293 ILE A N 1
ATOM 2261 C CA . ILE A 1 314 ? 20.499 10.525 6.583 1.00 6.14 293 ILE A CA 1
ATOM 2262 C C . ILE A 1 314 ? 20.979 9.083 6.712 1.00 5.92 293 ILE A C 1
ATOM 2263 O O . ILE A 1 314 ? 20.938 8.322 5.728 1.00 6.33 293 ILE A O 1
ATOM 2268 N N . ASN A 1 315 ? 21.392 8.753 7.934 1.00 5.77 294 ASN A N 1
ATOM 2269 C CA . ASN A 1 315 ? 21.674 7.388 8.342 1.00 5.55 294 ASN A CA 1
ATOM 2270 C C . ASN A 1 315 ? 20.425 6.882 9.063 1.00 5.21 294 ASN A C 1
ATOM 2271 O O . ASN A 1 315 ? 20.187 7.228 10.235 1.00 5.87 294 ASN A O 1
ATOM 2276 N N . PRO A 1 316 ? 19.585 6.115 8.350 1.00 5.84 295 PRO A N 1
ATOM 2277 C CA . PRO A 1 316 ? 18.281 5.755 8.911 1.00 5.59 295 PRO A CA 1
ATOM 2278 C C . PRO A 1 316 ? 18.426 4.662 9.985 1.00 6.05 295 PRO A C 1
ATOM 2279 O O . PRO A 1 316 ? 19.471 4.069 10.167 1.00 7.74 295 PRO A O 1
ATOM 2283 N N . HIS A 1 317 ? 17.317 4.409 10.679 1.00 6.20 296 HIS A N 1
ATOM 2284 C CA . HIS A 1 317 ? 17.193 3.250 11.515 1.00 7.44 296 HIS A CA 1
ATOM 2285 C C . HIS A 1 317 ? 17.177 1.955 10.708 1.00 7.23 296 HIS A C 1
ATOM 2286 O O . HIS A 1 317 ? 17.758 0.950 11.090 1.00 8.71 296 HIS A O 1
ATOM 2293 N N . ALA A 1 318 ? 16.484 2.014 9.574 1.00 7.83 297 ALA A N 1
ATOM 2294 C CA . ALA A 1 318 ? 16.236 0.902 8.648 1.00 7.62 297 ALA A CA 1
ATOM 2295 C C . ALA A 1 318 ? 17.007 -0.362 8.926 1.00 8.88 297 ALA A C 1
ATOM 2296 O O . ALA A 1 318 ? 18.192 -0.478 8.601 1.00 9.43 297 ALA A O 1
ATOM 2298 N N . THR A 1 319 ? 16.323 -1.364 9.440 1.00 8.87 298 THR A N 1
ATOM 2299 C CA . THR A 1 319 ? 16.927 -2.620 9.895 1.00 9.34 298 THR A CA 1
ATOM 2300 C C . THR A 1 319 ? 16.741 -3.776 8.922 1.00 9.09 298 THR A C 1
ATOM 2301 O O . THR A 1 319 ? 17.205 -4.856 9.196 1.00 10.12 298 THR A O 1
ATOM 2305 N N . SER A 1 320 ? 16.086 -3.568 7.776 1.00 9.28 299 SER A N 1
ATOM 2306 C CA . SER A 1 320 ? 15.790 -4.616 6.777 1.00 8.93 299 SER A CA 1
ATOM 2307 C C . SER A 1 320 ? 14.583 -5.467 7.136 1.00 9.11 299 SER A C 1
ATOM 2308 O O . SER A 1 320 ? 14.479 -6.630 6.833 1.00 10.47 299 SER A O 1
ATOM 2311 N N . THR A 1 321 ? 13.607 -4.826 7.785 1.00 12.17 300 THR A N 1
ATOM 2312 C CA . THR A 1 321 ? 12.342 -5.470 8.141 1.00 12.78 300 THR A CA 1
ATOM 2313 C C . THR A 1 321 ? 11.210 -4.944 7.263 1.00 14.87 300 THR A C 1
ATOM 2314 O O . THR A 1 321 ? 11.102 -3.732 6.947 1.00 15.74 300 THR A O 1
ATOM 2318 N N . PRO A 1 322 ? 10.276 -5.824 6.910 1.00 17.19 301 PRO A N 1
ATOM 2319 C CA . PRO A 1 322 ? 9.067 -5.385 6.177 1.00 19.78 301 PRO A CA 1
ATOM 2320 C C . PRO A 1 322 ? 8.329 -4.240 6.897 1.00 22.11 301 PRO A C 1
ATOM 2321 O O . PRO A 1 322 ? 8.093 -3.161 6.299 1.00 24.29 301 PRO A O 1
ATOM 2325 N N . ALA A 1 323 ? 8.091 -4.398 8.194 1.00 21.63 302 ALA A N 1
ATOM 2326 C CA . ALA A 1 323 ? 7.284 -3.420 8.965 1.00 20.66 302 ALA A CA 1
ATOM 2327 C C . ALA A 1 323 ? 7.995 -2.182 9.495 1.00 19.67 302 ALA A C 1
ATOM 2328 O O . ALA A 1 323 ? 7.381 -1.212 9.916 1.00 20.67 302 ALA A O 1
ATOM 2330 N N . GLY A 1 324 ? 9.320 -2.210 9.509 1.00 17.18 303 GLY A N 1
ATOM 2331 C CA . GLY A 1 324 ? 10.095 -1.127 10.060 1.00 17.41 303 GLY A CA 1
ATOM 2332 C C . GLY A 1 324 ? 10.598 -0.142 9.033 1.00 15.95 303 GLY A C 1
ATOM 2333 O O . GLY A 1 324 ? 10.576 1.056 9.287 1.00 15.72 303 GLY A O 1
ATOM 2334 N N . ASP A 1 325 ? 11.041 -0.623 7.860 1.00 14.57 304 ASP A N 1
ATOM 2335 C CA . ASP A 1 325 ? 11.754 0.289 6.955 1.00 12.26 304 ASP A CA 1
ATOM 2336 C C . ASP A 1 325 ? 10.763 1.360 6.467 1.00 12.50 304 ASP A C 1
ATOM 2337 O O . ASP A 1 325 ? 11.107 2.544 6.322 1.00 12.91 304 ASP A O 1
ATOM 2342 N N . ALA A 1 326 ? 9.507 0.973 6.251 1.00 13.56 305 ALA A N 1
ATOM 2343 C CA . ALA A 1 326 ? 8.510 1.840 5.625 1.00 13.62 305 ALA A CA 1
ATOM 2344 C C . ALA A 1 326 ? 7.976 3.048 6.460 1.00 12.54 305 ALA A C 1
ATOM 2345 O O . ALA A 1 326 ? 7.948 4.179 5.944 1.00 13.54 305 ALA A O 1
ATOM 2347 N N . PRO A 1 327 ? 7.597 2.864 7.730 1.00 13.36 306 PRO A N 1
ATOM 2348 C CA . PRO A 1 327 ? 7.119 4.029 8.472 1.00 12.46 306 PRO A CA 1
ATOM 2349 C C . PRO A 1 327 ? 8.168 5.121 8.661 1.00 10.10 306 PRO A C 1
ATOM 2350 O O . PRO A 1 327 ? 7.830 6.293 8.637 1.00 11.31 306 PRO A O 1
ATOM 2354 N N . GLU A 1 328 ? 9.420 4.737 8.757 1.00 9.28 307 GLU A N 1
ATOM 2355 C CA . GLU A 1 328 ? 10.480 5.717 8.875 1.00 8.25 307 GLU A CA 1
ATOM 2356 C C . GLU A 1 328 ? 10.612 6.478 7.559 1.00 8.15 307 GLU A C 1
ATOM 2357 O O . GLU A 1 328 ? 10.806 7.689 7.550 1.00 7.87 307 GLU A O 1
ATOM 2363 N N . ILE A 1 329 ? 10.513 5.793 6.408 1.00 8.32 308 ILE A N 1
ATOM 2364 C CA . ILE A 1 329 ? 10.570 6.483 5.109 1.00 9.14 308 ILE A CA 1
ATOM 2365 C C . ILE A 1 329 ? 9.416 7.483 5.005 1.00 8.69 308 ILE A C 1
ATOM 2366 O O . ILE A 1 329 ? 9.609 8.604 4.545 1.00 9.99 308 ILE A O 1
ATOM 2371 N N . GLU A 1 330 ? 8.230 7.100 5.460 1.00 10.02 309 GLU A N 1
ATOM 2372 C CA . GLU A 1 330 ? 7.122 8.043 5.446 1.00 11.33 309 GLU A CA 1
ATOM 2373 C C . GLU A 1 330 ? 7.352 9.262 6.353 1.00 10.41 309 GLU A C 1
ATOM 2374 O O . GLU A 1 330 ? 7.026 10.396 5.983 1.00 11.21 309 GLU A O 1
ATOM 2380 N N . ALA A 1 331 ? 7.982 9.027 7.497 1.00 9.75 310 ALA A N 1
ATOM 2381 C CA . ALA A 1 331 ? 8.316 10.119 8.406 1.00 9.94 310 ALA A CA 1
ATOM 2382 C C . ALA A 1 331 ? 9.323 11.070 7.736 1.00 9.47 310 ALA A C 1
ATOM 2383 O O . ALA A 1 331 ? 9.181 12.284 7.811 1.00 9.96 310 ALA A O 1
ATOM 2385 N N . ILE A 1 332 ? 10.337 10.500 7.091 1.00 8.78 311 ILE A N 1
ATOM 2386 C CA . ILE A 1 332 ? 11.304 11.291 6.348 1.00 9.84 311 ILE A CA 1
ATOM 2387 C C . ILE A 1 332 ? 10.648 12.096 5.217 1.00 9.60 311 ILE A C 1
ATOM 2388 O O . ILE A 1 332 ? 10.909 13.305 5.082 1.00 10.40 311 ILE A O 1
ATOM 2393 N N . ARG A 1 333 ? 9.741 11.458 4.479 1.00 11.38 312 ARG A N 1
ATOM 2394 C CA . ARG A 1 333 ? 9.035 12.157 3.408 1.00 12.58 312 ARG A CA 1
ATOM 2395 C C . ARG A 1 333 ? 8.276 13.351 3.971 1.00 12.45 312 ARG A C 1
ATOM 2396 O O . ARG A 1 333 ? 8.225 14.415 3.325 1.00 14.86 312 ARG A O 1
ATOM 2404 N N . GLN A 1 334 ? 7.634 13.182 5.133 1.00 13.34 313 GLN A N 1
ATOM 2405 C CA A GLN A 1 334 ? 6.835 14.223 5.777 0.50 15.01 313 GLN A CA 1
ATOM 2406 C CA B GLN A 1 334 ? 6.830 14.242 5.683 0.50 14.99 313 GLN A CA 1
ATOM 2407 C C . GLN A 1 334 ? 7.670 15.442 6.087 1.00 15.81 313 GLN A C 1
ATOM 2408 O O . GLN A 1 334 ? 7.227 16.576 5.884 1.00 18.94 313 GLN A O 1
ATOM 2419 N N . ILE A 1 335 ? 8.890 15.211 6.574 1.00 12.59 314 ILE A N 1
ATOM 2420 C CA . ILE A 1 335 ? 9.730 16.319 6.969 1.00 13.30 314 ILE A CA 1
ATOM 2421 C C . ILE A 1 335 ? 10.508 16.911 5.801 1.00 12.76 314 ILE A C 1
ATOM 2422 O O . ILE A 1 335 ? 10.564 18.130 5.672 1.00 14.49 314 ILE A O 1
ATOM 2427 N N . PHE A 1 336 ? 11.107 16.057 4.976 1.00 11.31 315 PHE A N 1
ATOM 2428 C CA . PHE A 1 336 ? 12.074 16.494 3.958 1.00 12.35 315 PHE A CA 1
ATOM 2429 C C . PHE A 1 336 ? 11.535 16.547 2.540 1.00 13.83 315 PHE A C 1
ATOM 2430 O O . PHE A 1 336 ? 12.199 17.128 1.684 1.00 17.70 315 PHE A O 1
ATOM 2438 N N . GLY A 1 337 ? 10.384 15.894 2.297 1.00 13.38 316 GLY A N 1
ATOM 2439 C CA . GLY A 1 337 ? 9.902 15.717 0.900 1.00 14.23 316 GLY A CA 1
ATOM 2440 C C . GLY A 1 337 ? 10.491 14.447 0.319 1.00 14.67 316 GLY A C 1
ATOM 2441 O O . GLY A 1 337 ? 11.137 13.619 1.030 1.00 14.99 316 GLY A O 1
ATOM 2442 N N . ALA A 1 338 ? 10.289 14.288 -0.985 1.00 16.24 317 ALA A N 1
ATOM 2443 C CA . ALA A 1 338 ? 10.735 13.143 -1.747 1.00 15.97 317 ALA A CA 1
ATOM 2444 C C . ALA A 1 338 ? 11.703 13.591 -2.819 1.00 15.56 317 ALA A C 1
ATOM 2445 O O . ALA A 1 338 ? 11.863 14.805 -3.065 1.00 17.94 317 ALA A O 1
ATOM 2447 N N . GLY A 1 339 ? 12.373 12.633 -3.432 1.00 15.88 318 GLY A N 1
ATOM 2448 C CA . GLY A 1 339 ? 13.207 12.939 -4.585 1.00 15.78 318 GLY A CA 1
ATOM 2449 C C . GLY A 1 339 ? 14.424 13.745 -4.196 1.00 15.33 318 GLY A C 1
ATOM 2450 O O . GLY A 1 339 ? 14.907 13.660 -3.063 1.00 16.16 318 GLY A O 1
ATOM 2451 N N . ASP A 1 340 ? 14.911 14.563 -5.124 1.00 15.41 319 ASP A N 1
ATOM 2452 C CA . ASP A 1 340 ? 16.158 15.292 -4.959 1.00 15.12 319 ASP A CA 1
ATOM 2453 C C . ASP A 1 340 ? 16.213 16.291 -3.829 1.00 14.27 319 ASP A C 1
ATOM 2454 O O . ASP A 1 340 ? 17.308 16.571 -3.318 1.00 15.97 319 ASP A O 1
ATOM 2459 N N . VAL A 1 341 ? 15.080 16.823 -3.416 1.00 14.27 320 VAL A N 1
ATOM 2460 C CA . VAL A 1 341 ? 15.090 17.787 -2.327 1.00 14.25 320 VAL A CA 1
ATOM 2461 C C . VAL A 1 341 ? 15.289 17.087 -0.981 1.00 13.14 320 VAL A C 1
ATOM 2462 O O . VAL A 1 341 ? 15.670 17.739 -0.031 1.00 15.02 320 VAL A O 1
ATOM 2466 N N . CYS A 1 342 ? 15.038 15.774 -0.906 1.00 11.60 321 CYS A N 1
ATOM 2467 C CA . CYS A 1 342 ? 15.329 15.016 0.337 1.00 9.85 321 CYS A CA 1
ATOM 2468 C C . CYS A 1 342 ? 16.811 14.636 0.418 1.00 9.32 321 CYS A C 1
ATOM 2469 O O . CYS A 1 342 ? 17.389 14.311 -0.602 1.00 10.29 321 CYS A O 1
ATOM 2472 N N . PRO A 1 343 ? 17.405 14.675 1.624 1.00 9.07 322 PRO A N 1
ATOM 2473 C CA . PRO A 1 343 ? 18.816 14.248 1.729 1.00 9.14 322 PRO A CA 1
ATOM 2474 C C . PRO A 1 343 ? 18.989 12.810 1.227 1.00 8.34 322 PRO A C 1
ATOM 2475 O O . PRO A 1 343 ? 18.112 11.968 1.471 1.00 8.51 322 PRO A O 1
ATOM 2479 N N . PRO A 1 344 ? 20.167 12.484 0.687 1.00 8.46 323 PRO A N 1
ATOM 2480 C CA . PRO A 1 344 ? 20.464 11.081 0.381 1.00 8.26 323 PRO A CA 1
ATOM 2481 C C . PRO A 1 344 ? 20.351 10.209 1.641 1.00 7.92 323 PRO A C 1
ATOM 2482 O O . PRO A 1 344 ? 20.753 10.633 2.737 1.00 7.65 323 PRO A O 1
ATOM 2486 N N . ILE A 1 345 ? 19.847 9.008 1.432 1.00 7.31 324 ILE A N 1
ATOM 2487 C CA . ILE A 1 345 ? 19.587 8.041 2.511 1.00 6.96 324 ILE A CA 1
ATOM 2488 C C . ILE A 1 345 ? 20.420 6.796 2.183 1.00 7.02 324 ILE A C 1
ATOM 2489 O O . ILE A 1 345 ? 20.260 6.222 1.091 1.00 8.53 324 ILE A O 1
ATOM 2494 N N . ALA A 1 346 ? 21.234 6.332 3.138 1.00 6.65 325 ALA A N 1
ATOM 2495 C CA . ALA A 1 346 ? 21.936 5.075 2.934 1.00 6.44 325 ALA A CA 1
ATOM 2496 C C . ALA A 1 346 ? 21.973 4.298 4.232 1.00 5.81 325 ALA A C 1
ATOM 2497 O O . ALA A 1 346 ? 22.473 4.793 5.250 1.00 6.39 325 ALA A O 1
ATOM 2499 N N . ALA A 1 347 ? 21.406 3.099 4.212 1.00 6.58 326 ALA A N 1
ATOM 2500 C CA . ALA A 1 347 ? 21.260 2.240 5.388 1.00 6.19 326 ALA A CA 1
ATOM 2501 C C . ALA A 1 347 ? 22.528 1.426 5.558 1.00 6.77 326 ALA A C 1
ATOM 2502 O O . ALA A 1 347 ? 22.777 0.461 4.830 1.00 7.85 326 ALA A O 1
ATOM 2504 N N . THR A 1 348 ? 23.328 1.780 6.561 1.00 6.78 327 THR A N 1
ATOM 2505 C CA . THR A 1 348 ? 24.557 1.078 6.838 1.00 6.33 327 THR A CA 1
ATOM 2506 C C . THR A 1 348 ? 24.294 -0.333 7.390 1.00 5.74 327 THR A C 1
ATOM 2507 O O . THR A 1 348 ? 25.170 -1.213 7.283 1.00 6.47 327 THR A O 1
ATOM 2511 N N . LYS A 1 349 ? 23.091 -0.602 7.915 1.00 6.22 328 LYS A N 1
ATOM 2512 C CA . LYS A 1 349 ? 22.827 -1.915 8.471 1.00 5.62 328 LYS A CA 1
ATOM 2513 C C . LYS A 1 349 ? 22.821 -3.006 7.400 1.00 5.88 328 LYS A C 1
ATOM 2514 O O . LYS A 1 349 ? 23.016 -4.170 7.714 1.00 6.23 328 LYS A O 1
ATOM 2520 N N . SER A 1 350 ? 22.673 -2.655 6.144 1.00 6.22 329 SER A N 1
ATOM 2521 C CA . SER A 1 350 ? 22.767 -3.631 5.066 1.00 5.98 329 SER A CA 1
ATOM 2522 C C . SER A 1 350 ? 24.167 -4.244 5.018 1.00 6.49 329 SER A C 1
ATOM 2523 O O . SER A 1 350 ? 24.328 -5.390 4.620 1.00 7.20 329 SER A O 1
ATOM 2526 N N . LEU A 1 351 ? 25.204 -3.483 5.409 1.00 6.60 330 LEU A N 1
ATOM 2527 C CA . LEU A 1 351 ? 26.556 -3.999 5.520 1.00 6.47 330 LEU A CA 1
ATOM 2528 C C . LEU A 1 351 ? 26.830 -4.588 6.912 1.00 6.13 330 LEU A C 1
ATOM 2529 O O . LEU A 1 351 ? 27.551 -5.578 7.051 1.00 7.50 330 LEU A O 1
ATOM 2534 N N . THR A 1 352 ? 26.344 -3.941 7.966 1.00 6.07 331 THR A N 1
ATOM 2535 C CA . THR A 1 352 ? 26.808 -4.229 9.312 1.00 5.83 331 THR A CA 1
ATOM 2536 C C . THR A 1 352 ? 25.932 -5.170 10.106 1.00 6.62 331 THR A C 1
ATOM 2537 O O . THR A 1 352 ? 26.407 -5.708 11.142 1.00 6.23 331 THR A O 1
ATOM 2541 N N . GLY A 1 353 ? 24.676 -5.337 9.731 1.00 5.84 332 GLY A N 1
ATOM 2542 C CA . GLY A 1 353 ? 23.675 -5.891 10.635 1.00 6.36 332 GLY A CA 1
ATOM 2543 C C . GLY A 1 353 ? 23.352 -4.910 11.732 1.00 6.92 332 GLY A C 1
ATOM 2544 O O . GLY A 1 353 ? 23.771 -3.742 11.729 1.00 7.01 332 GLY A O 1
ATOM 2545 N N . HIS A 1 354 ? 22.532 -5.400 12.624 1.00 7.63 333 HIS A N 1
ATOM 2546 C CA . HIS A 1 354 ? 21.964 -4.640 13.676 1.00 7.06 333 HIS A CA 1
ATOM 2547 C C . HIS A 1 354 ? 22.603 -5.033 15.018 1.00 6.06 333 HIS A C 1
ATOM 2548 O O . HIS A 1 354 ? 22.321 -6.094 15.531 1.00 5.90 333 HIS A O 1
ATOM 2555 N N . SER A 1 355 ? 23.505 -4.194 15.532 1.00 6.94 334 SER A N 1
ATOM 2556 C CA . SER A 1 355 ? 24.225 -4.464 16.768 1.00 6.28 334 SER A CA 1
ATOM 2557 C C . SER A 1 355 ? 23.532 -3.916 18.022 1.00 5.77 334 SER A C 1
ATOM 2558 O O . SER A 1 355 ? 24.144 -3.847 19.066 1.00 6.50 334 SER A O 1
ATOM 2561 N N . LEU A 1 356 ? 22.230 -3.653 17.912 1.00 6.51 335 LEU A N 1
ATOM 2562 C CA . LEU A 1 356 ? 21.410 -3.541 19.078 1.00 6.44 335 LEU A CA 1
ATOM 2563 C C . LEU A 1 356 ? 21.908 -2.339 19.948 1.00 6.50 335 LEU A C 1
ATOM 2564 O O . LEU A 1 356 ? 21.921 -1.192 19.472 1.00 6.88 335 LEU A O 1
ATOM 2569 N N . GLY A 1 357 ? 22.350 -2.552 21.180 1.00 6.72 336 GLY A N 1
ATOM 2570 C CA . GLY A 1 357 ? 22.931 -1.475 22.002 1.00 7.04 336 GLY A CA 1
ATOM 2571 C C . GLY A 1 357 ? 24.013 -0.665 21.366 1.00 6.01 336 GLY A C 1
ATOM 2572 O O . GLY A 1 357 ? 24.176 0.513 21.678 1.00 6.39 336 GLY A O 1
ATOM 2573 N N . ALA A 1 358 ? 24.821 -1.294 20.517 1.00 5.71 337 ALA A N 1
ATOM 2574 C CA . ALA A 1 358 ? 25.951 -0.611 19.864 1.00 5.04 337 ALA A CA 1
ATOM 2575 C C . ALA A 1 358 ? 25.553 0.216 18.662 1.00 4.25 337 ALA A C 1
ATOM 2576 O O . ALA A 1 358 ? 26.345 1.012 18.164 1.00 4.26 337 ALA A O 1
ATOM 2578 N N . THR A 1 359 ? 24.334 0.040 18.146 1.00 4.01 338 THR A N 1
ATOM 2579 C CA . THR A 1 359 ? 24.087 0.518 16.798 1.00 5.44 338 THR A CA 1
ATOM 2580 C C . THR A 1 359 ? 24.095 2.060 16.704 1.00 4.86 338 THR A C 1
ATOM 2581 O O . THR A 1 359 ? 24.585 2.609 15.719 1.00 5.02 338 THR A O 1
ATOM 2585 N N . GLY A 1 360 ? 23.556 2.756 17.709 1.00 4.51 339 GLY A N 1
ATOM 2586 C CA . GLY A 1 360 ? 23.475 4.216 17.615 1.00 4.75 339 GLY A CA 1
ATOM 2587 C C . GLY A 1 360 ? 24.880 4.835 17.507 1.00 4.23 339 GLY A C 1
ATOM 2588 O O . GLY A 1 360 ? 25.145 5.667 16.642 1.00 5.02 339 GLY A O 1
ATOM 2589 N N . VAL A 1 361 ? 25.748 4.466 18.429 1.00 3.49 340 VAL A N 1
ATOM 2590 C CA . VAL A 1 361 ? 27.085 5.044 18.424 1.00 3.53 340 VAL A CA 1
ATOM 2591 C C . VAL A 1 361 ? 27.851 4.581 17.175 1.00 3.23 340 VAL A C 1
ATOM 2592 O O . VAL A 1 361 ? 28.586 5.381 16.592 1.00 4.00 340 VAL A O 1
ATOM 2596 N N . GLN A 1 362 ? 27.713 3.331 16.769 1.00 3.31 341 GLN A N 1
ATOM 2597 C CA . GLN A 1 362 ? 28.379 2.930 15.553 1.00 3.95 341 GLN A CA 1
ATOM 2598 C C . GLN A 1 362 ? 27.945 3.706 14.331 1.00 3.57 341 GLN A C 1
ATOM 2599 O O . GLN A 1 362 ? 28.788 4.083 13.520 1.00 4.20 341 GLN A O 1
ATOM 2605 N N . GLU A 1 363 ? 26.656 3.975 14.215 1.00 3.87 342 GLU A N 1
ATOM 2606 C CA . GLU A 1 363 ? 26.134 4.761 13.111 1.00 4.36 342 GLU A CA 1
ATOM 2607 C C . GLU A 1 363 ? 26.569 6.213 13.188 1.00 4.33 342 GLU A C 1
ATOM 2608 O O . GLU A 1 363 ? 26.789 6.824 12.136 1.00 4.96 342 GLU A O 1
ATOM 2614 N N . ALA A 1 364 ? 26.711 6.771 14.378 1.00 3.81 343 ALA A N 1
ATOM 2615 C CA . ALA A 1 364 ? 27.316 8.083 14.527 1.00 3.51 343 ALA A CA 1
ATOM 2616 C C . ALA A 1 364 ? 28.733 8.064 13.970 1.00 4.08 343 ALA A C 1
ATOM 2617 O O . ALA A 1 364 ? 29.105 8.952 13.190 1.00 4.97 343 ALA A O 1
ATOM 2619 N N . ILE A 1 365 ? 29.494 7.049 14.328 1.00 4.28 344 ILE A N 1
ATOM 2620 C CA . ILE A 1 365 ? 30.858 6.900 13.839 1.00 4.23 344 ILE A CA 1
ATOM 2621 C C . ILE A 1 365 ? 30.891 6.721 12.304 1.00 4.21 344 ILE A C 1
ATOM 2622 O O . ILE A 1 365 ? 31.661 7.418 11.634 1.00 5.04 344 ILE A O 1
ATOM 2627 N N . TYR A 1 366 ? 30.043 5.869 11.748 1.00 4.55 345 TYR A N 1
ATOM 2628 C CA . TYR A 1 366 ? 30.046 5.711 10.311 1.00 4.32 345 TYR A CA 1
ATOM 2629 C C . TYR A 1 366 ? 29.765 7.051 9.637 1.00 5.21 345 TYR A C 1
ATOM 2630 O O . TYR A 1 366 ? 30.387 7.401 8.607 1.00 5.72 345 TYR A O 1
ATOM 2639 N N . SER A 1 367 ? 28.787 7.785 10.149 1.00 4.81 346 SER A N 1
ATOM 2640 C CA . SER A 1 367 ? 28.402 9.056 9.558 1.00 5.27 346 SER A CA 1
ATOM 2641 C C . SER A 1 367 ? 29.516 10.058 9.645 1.00 5.13 346 SER A C 1
ATOM 2642 O O . SER A 1 367 ? 29.767 10.820 8.696 1.00 6.36 346 SER A O 1
ATOM 2645 N N . LEU A 1 368 ? 30.174 10.143 10.795 1.00 4.96 347 LEU A N 1
ATOM 2646 C CA . LEU A 1 368 ? 31.338 11.026 10.963 1.00 4.86 347 LEU A CA 1
ATOM 2647 C C . LEU A 1 368 ? 32.520 10.653 10.104 1.00 4.68 347 LEU A C 1
ATOM 2648 O O . LEU A 1 368 ? 33.222 11.540 9.600 1.00 5.77 347 LEU A O 1
ATOM 2653 N N . LEU A 1 369 ? 32.731 9.381 9.863 1.00 4.91 348 LEU A N 1
ATOM 2654 C CA . LEU A 1 369 ? 33.794 8.926 8.979 1.00 5.22 348 LEU A CA 1
ATOM 2655 C C . LEU A 1 369 ? 33.469 9.239 7.530 1.00 5.54 348 LEU A C 1
ATOM 2656 O O . LEU A 1 369 ? 34.351 9.659 6.763 1.00 6.54 348 LEU A O 1
ATOM 2661 N N . MET A 1 370 ? 32.221 9.124 7.140 1.00 5.41 349 MET A N 1
ATOM 2662 C CA A MET A 1 370 ? 31.804 9.524 5.794 0.50 5.50 349 MET A CA 1
ATOM 2663 C CA B MET A 1 370 ? 31.819 9.518 5.793 0.50 5.62 349 MET A CA 1
ATOM 2664 C C . MET A 1 370 ? 31.979 11.018 5.598 1.00 6.58 349 MET A C 1
ATOM 2665 O O . MET A 1 370 ? 32.493 11.492 4.562 1.00 7.31 349 MET A O 1
ATOM 2674 N N . MET A 1 371 ? 31.607 11.790 6.605 1.00 7.08 350 MET A N 1
ATOM 2675 C CA A MET A 1 371 ? 31.848 13.244 6.589 0.50 8.00 350 MET A CA 1
ATOM 2676 C CA B MET A 1 371 ? 31.830 13.232 6.545 0.50 7.11 350 MET A CA 1
ATOM 2677 C C . MET A 1 371 ? 33.346 13.558 6.430 1.00 7.29 350 MET A C 1
ATOM 2678 O O . MET A 1 371 ? 33.743 14.405 5.639 1.00 8.79 350 MET A O 1
ATOM 2687 N N . GLN A 1 372 ? 34.184 12.899 7.217 1.00 7.33 351 GLN A N 1
ATOM 2688 C CA A GLN A 1 372 ? 35.623 13.095 7.146 0.50 7.45 351 GLN A CA 1
ATOM 2689 C CA B GLN A 1 372 ? 35.625 13.102 7.144 0.50 7.81 351 GLN A CA 1
ATOM 2690 C C . GLN A 1 372 ? 36.186 12.812 5.744 1.00 8.22 351 GLN A C 1
ATOM 2691 O O . GLN A 1 372 ? 37.088 13.513 5.284 1.00 10.16 351 GLN A O 1
ATOM 2702 N N . ASN A 1 373 ? 35.671 11.785 5.103 1.00 7.87 352 ASN A N 1
ATOM 2703 C CA . ASN A 1 373 ? 36.221 11.238 3.858 1.00 8.86 352 ASN A CA 1
ATOM 2704 C C . ASN A 1 373 ? 35.453 11.630 2.596 1.00 9.70 352 ASN A C 1
ATOM 2705 O O . ASN A 1 373 ? 35.805 11.176 1.494 1.00 11.75 352 ASN A O 1
ATOM 2710 N N . ASN A 1 374 ? 34.457 12.492 2.720 1.00 8.93 353 ASN A N 1
ATOM 2711 C CA . ASN A 1 374 ? 33.788 13.041 1.547 1.00 9.45 353 ASN A CA 1
ATOM 2712 C C . ASN A 1 374 ? 33.116 12.017 0.631 1.00 9.80 353 ASN A C 1
ATOM 2713 O O . ASN A 1 374 ? 33.175 12.078 -0.604 1.00 11.36 353 ASN A O 1
ATOM 2718 N N . PHE A 1 375 ? 32.423 11.062 1.240 1.00 8.92 354 PHE A N 1
ATOM 2719 C CA . PHE A 1 375 ? 31.650 10.101 0.451 1.00 8.38 354 PHE A CA 1
ATOM 2720 C C . PHE A 1 375 ? 30.440 9.658 1.233 1.00 7.48 354 PHE A C 1
ATOM 2721 O O . PHE A 1 375 ? 30.424 9.728 2.462 1.00 8.32 354 PHE A O 1
ATOM 2729 N N . ILE A 1 376 ? 29.427 9.203 0.501 1.00 7.01 355 ILE A N 1
ATOM 2730 C CA . ILE A 1 376 ? 28.259 8.535 1.073 1.00 7.59 355 ILE A CA 1
ATOM 2731 C C . ILE A 1 376 ? 28.245 7.102 0.533 1.00 7.03 355 ILE A C 1
ATOM 2732 O O . ILE A 1 376 ? 28.256 6.872 -0.681 1.00 7.83 355 ILE A O 1
ATOM 2737 N N . CYS A 1 377 ? 28.248 6.118 1.433 1.00 7.03 356 CYS A N 1
ATOM 2738 C CA . CYS A 1 377 ? 28.266 4.714 1.026 1.00 7.37 356 CYS A CA 1
ATOM 2739 C C . CYS A 1 377 ? 26.986 4.319 0.288 1.00 6.92 356 CYS A C 1
ATOM 2740 O O . CYS A 1 377 ? 25.904 4.913 0.446 1.00 7.49 356 CYS A O 1
ATOM 2743 N N . GLU A 1 378 ? 27.098 3.304 -0.558 1.00 7.27 357 GLU A N 1
ATOM 2744 C CA . GLU A 1 378 ? 25.945 2.634 -1.091 1.00 7.87 357 GLU A CA 1
ATOM 2745 C C . GLU A 1 378 ? 25.032 2.127 0.045 1.00 7.96 357 GLU A C 1
ATOM 2746 O O . GLU A 1 378 ? 25.512 1.689 1.091 1.00 8.55 357 GLU A O 1
ATOM 2752 N N . SER A 1 379 ? 23.731 2.123 -0.197 1.00 7.48 358 SER A N 1
ATOM 2753 C CA . SER A 1 379 ? 22.766 1.394 0.627 1.00 7.11 358 SER A CA 1
ATOM 2754 C C . SER A 1 379 ? 22.740 -0.026 0.039 1.00 7.47 358 SER A C 1
ATOM 2755 O O . SER A 1 379 ? 22.164 -0.233 -1.005 1.00 8.62 358 SER A O 1
ATOM 2758 N N . ALA A 1 380 ? 23.506 -0.927 0.653 1.00 7.76 359 ALA A N 1
ATOM 2759 C CA . ALA A 1 380 ? 23.918 -2.176 0.018 1.00 7.65 359 ALA A CA 1
ATOM 2760 C C . ALA A 1 380 ? 22.782 -3.183 -0.154 1.00 7.98 359 ALA A C 1
ATOM 2761 O O . ALA A 1 380 ? 21.743 -3.129 0.524 1.00 8.38 359 ALA A O 1
ATOM 2763 N N . HIS A 1 381 ? 23.001 -4.097 -1.094 1.00 8.25 360 HIS A N 1
ATOM 2764 C CA . HIS A 1 381 ? 22.209 -5.315 -1.263 1.00 8.87 360 HIS A CA 1
ATOM 2765 C C . HIS A 1 381 ? 20.800 -5.052 -1.761 1.00 9.94 360 HIS A C 1
ATOM 2766 O O . HIS A 1 381 ? 19.930 -5.902 -1.607 1.00 11.03 360 HIS A O 1
ATOM 2773 N N . ILE A 1 382 ? 20.593 -3.921 -2.438 1.00 10.31 361 ILE A N 1
ATOM 2774 C CA . ILE A 1 382 ? 19.292 -3.639 -3.066 1.00 10.95 361 ILE A CA 1
ATOM 2775 C C . ILE A 1 382 ? 19.326 -4.185 -4.468 1.00 13.83 361 ILE A C 1
ATOM 2776 O O . ILE A 1 382 ? 19.855 -3.559 -5.398 1.00 15.41 361 ILE A O 1
ATOM 2781 N N . GLU A 1 383 ? 18.843 -5.409 -4.563 1.00 14.79 362 GLU A N 1
ATOM 2782 C CA . GLU A 1 383 ? 18.749 -6.123 -5.836 1.00 16.88 362 GLU A CA 1
ATOM 2783 C C . GLU A 1 383 ? 17.505 -5.717 -6.588 1.00 17.15 362 GLU A C 1
ATOM 2784 O O . GLU A 1 383 ? 17.545 -5.663 -7.815 1.00 20.61 362 GLU A O 1
ATOM 2790 N N . GLU A 1 384 ? 16.429 -5.431 -5.873 1.00 16.91 363 GLU A N 1
ATOM 2791 C CA . GLU A 1 384 ? 15.194 -4.860 -6.435 1.00 17.78 363 GLU A CA 1
ATOM 2792 C C . GLU A 1 384 ? 14.584 -3.906 -5.400 1.00 15.91 363 GLU A C 1
ATOM 2793 O O . GLU A 1 384 ? 14.150 -4.337 -4.321 1.00 15.67 363 GLU A O 1
ATOM 2799 N N . LEU A 1 385 ? 14.599 -2.614 -5.699 1.00 14.66 364 LEU A N 1
ATOM 2800 C CA . LEU A 1 385 ? 14.085 -1.637 -4.742 1.00 14.29 364 LEU A CA 1
ATOM 2801 C C . LEU A 1 385 ? 12.598 -1.855 -4.528 1.00 14.79 364 LEU A C 1
ATOM 2802 O O . LEU A 1 385 ? 11.848 -2.098 -5.484 1.00 16.89 364 LEU A O 1
ATOM 2807 N N . ASP A 1 386 ? 12.149 -1.827 -3.287 1.00 12.95 365 ASP A N 1
ATOM 2808 C CA . ASP A 1 386 ? 10.722 -1.886 -2.985 1.00 13.12 365 ASP A CA 1
ATOM 2809 C C . ASP A 1 386 ? 10.058 -0.686 -3.689 1.00 13.29 365 ASP A C 1
ATOM 2810 O O . ASP A 1 386 ? 10.462 0.440 -3.497 1.00 13.51 365 ASP A O 1
ATOM 2815 N N . PRO A 1 387 ? 9.069 -0.938 -4.579 1.00 14.54 366 PRO A N 1
ATOM 2816 C CA . PRO A 1 387 ? 8.430 0.189 -5.261 1.00 14.61 366 PRO A CA 1
ATOM 2817 C C . PRO A 1 387 ? 7.836 1.248 -4.369 1.00 14.63 366 PRO A C 1
ATOM 2818 O O . PRO A 1 387 ? 7.681 2.385 -4.778 1.00 15.25 366 PRO A O 1
ATOM 2822 N N . ALA A 1 388 ? 7.532 0.919 -3.116 1.00 13.85 367 ALA A N 1
ATOM 2823 C CA . ALA A 1 388 ? 7.020 1.906 -2.160 1.00 13.94 367 ALA A CA 1
ATOM 2824 C C . ALA A 1 388 ? 8.026 3.052 -1.904 1.00 14.87 367 ALA A C 1
ATOM 2825 O O . ALA A 1 388 ? 7.641 4.129 -1.443 1.00 16.19 367 ALA A O 1
ATOM 2827 N N . PHE A 1 389 ? 9.313 2.798 -2.186 1.00 12.75 368 PHE A N 1
ATOM 2828 C CA . PHE A 1 389 ? 10.404 3.751 -1.904 1.00 11.95 368 PHE A CA 1
ATOM 2829 C C . PHE A 1 389 ? 11.026 4.311 -3.160 1.00 12.92 368 PHE A C 1
ATOM 2830 O O . PHE A 1 389 ? 12.046 4.998 -3.066 1.00 13.94 368 PHE A O 1
ATOM 2838 N N . ALA A 1 390 ? 10.401 4.094 -4.323 1.00 14.00 369 ALA A N 1
ATOM 2839 C CA . ALA A 1 390 ? 10.990 4.501 -5.602 1.00 14.02 369 ALA A CA 1
ATOM 2840 C C . ALA A 1 390 ? 11.144 5.977 -5.778 1.00 13.77 369 ALA A C 1
ATOM 2841 O O . ALA A 1 390 ? 11.940 6.411 -6.607 1.00 16.83 369 ALA A O 1
ATOM 2843 N N . ASP A 1 391 ? 10.399 6.758 -4.990 1.00 12.41 370 ASP A N 1
ATOM 2844 C CA . ASP A 1 391 ? 10.480 8.206 -5.020 1.00 12.69 370 ASP A CA 1
ATOM 2845 C C . ASP A 1 391 ? 11.569 8.806 -4.148 1.00 11.65 370 ASP A C 1
ATOM 2846 O O . ASP A 1 391 ? 11.751 10.005 -4.167 1.00 13.08 370 ASP A O 1
ATOM 2851 N N . MET A 1 392 ? 12.282 7.991 -3.385 1.00 10.20 371 MET A N 1
ATOM 2852 C CA . MET A 1 392 ? 13.194 8.521 -2.381 1.00 9.46 371 MET A CA 1
ATOM 2853 C C . MET A 1 392 ? 14.628 8.363 -2.835 1.00 10.06 371 MET A C 1
ATOM 2854 O O . MET A 1 392 ? 14.959 7.399 -3.552 1.00 11.86 371 MET A O 1
ATOM 2859 N N . PRO A 1 393 ? 15.529 9.245 -2.366 1.00 9.33 372 PRO A N 1
ATOM 2860 C CA . PRO A 1 393 ? 16.960 9.243 -2.769 1.00 10.05 372 PRO A CA 1
ATOM 2861 C C . PRO A 1 393 ? 17.797 8.263 -1.959 1.00 9.59 372 PRO A C 1
ATOM 2862 O O . PRO A 1 393 ? 18.819 8.619 -1.396 1.00 10.63 372 PRO A O 1
ATOM 2866 N N . ILE A 1 394 ? 17.380 7.014 -2.027 1.00 9.54 373 ILE A N 1
ATOM 2867 C CA . ILE A 1 394 ? 18.135 5.893 -1.454 1.00 9.95 373 ILE A CA 1
ATOM 2868 C C . ILE A 1 394 ? 19.361 5.630 -2.339 1.00 9.84 373 ILE A C 1
ATOM 2869 O O . ILE A 1 394 ? 19.269 5.457 -3.563 1.00 12.02 373 ILE A O 1
ATOM 2874 N N . VAL A 1 395 ? 20.543 5.610 -1.744 1.00 9.38 374 VAL A N 1
ATOM 2875 C CA . VAL A 1 395 ? 21.799 5.644 -2.493 1.00 9.45 374 VAL A CA 1
ATOM 2876 C C . VAL A 1 395 ? 22.092 4.270 -3.058 1.00 8.44 374 VAL A C 1
ATOM 2877 O O . VAL A 1 395 ? 22.265 3.296 -2.336 1.00 9.34 374 VAL A O 1
ATOM 2881 N N . ARG A 1 396 ? 22.134 4.198 -4.391 1.00 9.26 375 ARG A N 1
ATOM 2882 C CA . ARG A 1 396 ? 22.241 2.936 -5.089 1.00 10.76 375 ARG A CA 1
ATOM 2883 C C . ARG A 1 396 ? 23.691 2.593 -5.451 1.00 9.89 375 ARG A C 1
ATOM 2884 O O . ARG A 1 396 ? 24.000 1.462 -5.777 1.00 12.62 375 ARG A O 1
ATOM 2892 N N . LYS A 1 397 ? 24.560 3.601 -5.430 1.00 10.70 376 LYS A N 1
ATOM 2893 C CA . LYS A 1 397 ? 25.993 3.497 -5.756 1.00 10.96 376 LYS A CA 1
ATOM 2894 C C . LYS A 1 397 ? 26.681 4.562 -4.921 1.00 10.47 376 LYS A C 1
ATOM 2895 O O . LYS A 1 397 ? 26.152 5.656 -4.760 1.00 11.40 376 LYS A O 1
ATOM 2897 N N . ARG A 1 398 ? 27.863 4.253 -4.428 1.00 9.55 377 ARG A N 1
ATOM 2898 C CA . ARG A 1 398 ? 28.602 5.178 -3.580 1.00 9.78 377 ARG A CA 1
ATOM 2899 C C . ARG A 1 398 ? 28.707 6.537 -4.260 1.00 9.27 377 ARG A C 1
ATOM 2900 O O . ARG A 1 398 ? 28.996 6.626 -5.486 1.00 11.15 377 ARG A O 1
ATOM 2908 N N . ILE A 1 399 ? 28.509 7.602 -3.486 1.00 9.45 378 ILE A N 1
ATOM 2909 C CA . ILE A 1 399 ? 28.661 8.992 -3.976 1.00 10.36 378 ILE A CA 1
ATOM 2910 C C . ILE A 1 399 ? 29.988 9.532 -3.489 1.00 10.30 378 ILE A C 1
ATOM 2911 O O . ILE A 1 399 ? 30.237 9.583 -2.279 1.00 10.77 378 ILE A O 1
ATOM 2916 N N . ASP A 1 400 ? 30.860 9.897 -4.436 1.00 11.02 379 ASP A N 1
ATOM 2917 C CA . ASP A 1 400 ? 32.176 10.404 -4.160 1.00 13.03 379 ASP A CA 1
ATOM 2918 C C . ASP A 1 400 ? 32.246 11.896 -4.315 1.00 14.38 379 ASP A C 1
ATOM 2919 O O . ASP A 1 400 ? 31.359 12.515 -4.898 1.00 15.68 379 ASP A O 1
ATOM 2924 N N . ASN A 1 401 ? 33.287 12.461 -3.715 1.00 16.23 380 ASN A N 1
ATOM 2925 C CA . ASN A 1 401 ? 33.619 13.883 -3.827 1.00 18.22 380 ASN A CA 1
ATOM 2926 C C . ASN A 1 401 ? 32.460 14.776 -3.455 1.00 17.62 380 ASN A C 1
ATOM 2927 O O . ASN A 1 401 ? 32.124 15.764 -4.124 1.00 19.90 380 ASN A O 1
ATOM 2932 N N . VAL A 1 402 ? 31.849 14.406 -2.337 1.00 16.94 381 VAL A N 1
ATOM 2933 C CA . VAL A 1 402 ? 30.763 15.184 -1.809 1.00 16.85 381 VAL A CA 1
ATOM 2934 C C . VAL A 1 402 ? 31.211 15.790 -0.463 1.00 16.38 381 VAL A C 1
ATOM 2935 O O . VAL A 1 402 ? 31.786 15.103 0.382 1.00 18.44 381 VAL A O 1
ATOM 2939 N N . GLN A 1 403 ? 30.972 17.075 -0.264 1.00 15.89 382 GLN A N 1
ATOM 2940 C CA . GLN A 1 403 ? 31.238 17.688 0.999 1.00 15.62 382 GLN A CA 1
ATOM 2941 C C . GLN A 1 403 ? 29.961 17.596 1.837 1.00 14.01 382 GLN A C 1
ATOM 2942 O O . GLN A 1 403 ? 28.918 18.222 1.585 1.00 16.83 382 GLN A O 1
ATOM 2948 N N . LEU A 1 404 ? 30.065 16.809 2.882 1.00 11.73 383 LEU A N 1
ATOM 2949 C CA . LEU A 1 404 ? 28.995 16.649 3.874 1.00 9.69 383 LEU A CA 1
ATOM 2950 C C . LEU A 1 404 ? 29.303 17.622 4.972 1.00 9.09 383 LEU A C 1
ATOM 2951 O O . LEU A 1 404 ? 30.405 17.648 5.497 1.00 10.73 383 LEU A O 1
ATOM 2956 N N . ASN A 1 405 ? 28.337 18.453 5.309 1.00 7.88 384 ASN A N 1
ATOM 2957 C CA . ASN A 1 405 ? 28.455 19.339 6.447 1.00 8.07 384 ASN A CA 1
ATOM 2958 C C . ASN A 1 405 ? 27.556 19.005 7.614 1.00 7.31 384 ASN A C 1
ATOM 2959 O O . ASN A 1 405 ? 27.875 19.353 8.745 1.00 8.75 384 ASN A O 1
ATOM 2964 N N . THR A 1 406 ? 26.416 18.386 7.367 1.00 7.02 385 THR A N 1
ATOM 2965 C CA . THR A 1 406 ? 25.462 18.092 8.452 1.00 7.03 385 THR A CA 1
ATOM 2966 C C . THR A 1 406 ? 24.848 16.746 8.173 1.00 7.19 385 THR A C 1
ATOM 2967 O O . THR A 1 406 ? 24.375 16.516 7.061 1.00 8.41 385 THR A O 1
ATOM 2971 N N . VAL A 1 407 ? 24.867 15.861 9.165 1.00 6.54 386 VAL A N 1
ATOM 2972 C CA . VAL A 1 407 ? 24.387 14.490 9.011 1.00 7.21 386 VAL A CA 1
ATOM 2973 C C . VAL A 1 407 ? 23.430 14.147 10.131 1.00 6.11 386 VAL A C 1
ATOM 2974 O O . VAL A 1 407 ? 23.610 14.587 11.272 1.00 7.28 386 VAL A O 1
ATOM 2978 N N . LEU A 1 408 ? 22.393 13.382 9.815 1.00 6.62 387 LEU A N 1
ATOM 2979 C CA . LEU A 1 408 ? 21.347 12.998 10.782 1.00 6.06 387 LEU A CA 1
ATOM 2980 C C . LEU A 1 408 ? 21.318 11.487 10.903 1.00 5.47 387 LEU A C 1
ATOM 2981 O O . LEU A 1 408 ? 21.379 10.795 9.865 1.00 6.94 387 LEU A O 1
ATOM 2986 N N . SER A 1 409 ? 21.222 10.960 12.119 1.00 5.72 388 SER A N 1
ATOM 2987 C CA A SER A 1 409 ? 21.105 9.525 12.336 0.70 4.31 388 SER A CA 1
ATOM 2988 C CA B SER A 1 409 ? 21.098 9.528 12.314 0.30 6.23 388 SER A CA 1
ATOM 2989 C C . SER A 1 409 ? 19.968 9.206 13.283 1.00 5.12 388 SER A C 1
ATOM 2990 O O . SER A 1 409 ? 19.907 9.724 14.387 1.00 5.91 388 SER A O 1
ATOM 2995 N N . ASN A 1 410 ? 19.065 8.330 12.851 1.00 5.24 389 ASN A N 1
ATOM 2996 C CA . ASN A 1 410 ? 17.944 7.799 13.633 1.00 5.25 389 ASN A CA 1
ATOM 2997 C C . ASN A 1 410 ? 18.306 6.430 14.206 1.00 5.55 389 ASN A C 1
ATOM 2998 O O . ASN A 1 410 ? 18.952 5.620 13.549 1.00 6.32 389 ASN A O 1
ATOM 3003 N N . SER A 1 411 ? 17.792 6.183 15.396 1.00 5.78 390 SER A N 1
ATOM 3004 C CA A SER A 1 411 ? 17.707 4.844 16.008 0.60 7.64 390 SER A CA 1
ATOM 3005 C CA B SER A 1 411 ? 17.740 4.834 15.962 0.40 7.94 390 SER A CA 1
ATOM 3006 C C . SER A 1 411 ? 16.437 4.710 16.770 1.00 8.75 390 SER A C 1
ATOM 3007 O O . SER A 1 411 ? 16.165 5.539 17.611 1.00 12.35 390 SER A O 1
ATOM 3012 N N . PHE A 1 412 ? 15.657 3.701 16.475 1.00 8.68 391 PHE A N 1
ATOM 3013 C CA . PHE A 1 412 ? 14.395 3.523 17.135 1.00 9.99 391 PHE A CA 1
ATOM 3014 C C . PHE A 1 412 ? 14.355 2.142 17.790 1.00 10.32 391 PHE A C 1
ATOM 3015 O O . PHE A 1 412 ? 14.985 1.199 17.319 1.00 17.46 391 PHE A O 1
ATOM 3023 N N . GLY A 1 413 ? 13.739 2.003 18.899 1.00 7.54 392 GLY A N 1
ATOM 3024 C CA . GLY A 1 413 ? 13.764 0.736 19.604 1.00 7.98 392 GLY A CA 1
ATOM 3025 C C . GLY A 1 413 ? 12.413 0.218 19.961 1.00 6.75 392 GLY A C 1
ATOM 3026 O O . GLY A 1 413 ? 11.411 0.925 19.999 1.00 6.35 392 GLY A O 1
ATOM 3027 N N . PHE A 1 414 ? 12.377 -1.072 20.290 1.00 7.78 393 PHE A N 1
ATOM 3028 C CA . PHE A 1 414 ? 11.192 -1.679 20.856 1.00 7.80 393 PHE A CA 1
ATOM 3029 C C . PHE A 1 414 ? 10.708 -0.871 22.041 1.00 6.94 393 PHE A C 1
ATOM 3030 O O . PHE A 1 414 ? 11.499 -0.215 22.759 1.00 8.64 393 PHE A O 1
ATOM 3038 N N . GLY A 1 415 ? 9.395 -0.893 22.254 1.00 7.29 394 GLY A N 1
ATOM 3039 C CA . GLY A 1 415 ? 8.802 -0.068 23.242 1.00 7.02 394 GLY A CA 1
ATOM 3040 C C . GLY A 1 415 ? 8.513 1.335 22.780 1.00 6.25 394 GLY A C 1
ATOM 3041 O O . GLY A 1 415 ? 8.234 2.202 23.595 1.00 6.90 394 GLY A O 1
ATOM 3042 N N . GLY A 1 416 ? 8.585 1.567 21.475 1.00 5.63 395 GLY A N 1
ATOM 3043 C CA . GLY A 1 416 ? 8.265 2.859 20.919 1.00 5.54 395 GLY A CA 1
ATOM 3044 C C . GLY A 1 416 ? 9.247 3.963 21.269 1.00 5.02 395 GLY A C 1
ATOM 3045 O O . GLY A 1 416 ? 8.843 5.075 21.353 1.00 9.32 395 GLY A O 1
ATOM 3046 N N . THR A 1 417 ? 10.502 3.629 21.499 1.00 4.71 396 THR A N 1
ATOM 3047 C CA . THR A 1 417 ? 11.475 4.631 21.933 1.00 4.52 396 THR A CA 1
ATOM 3048 C C . THR A 1 417 ? 12.261 5.162 20.738 1.00 4.53 396 THR A C 1
ATOM 3049 O O . THR A 1 417 ? 12.834 4.387 19.967 1.00 6.58 396 THR A O 1
ATOM 3053 N N . ASN A 1 418 ? 12.352 6.477 20.612 1.00 4.08 397 ASN A N 1
ATOM 3054 C CA . ASN A 1 418 ? 12.971 7.101 19.449 1.00 4.20 397 ASN A CA 1
ATOM 3055 C C . ASN A 1 418 ? 14.079 8.043 19.852 1.00 3.65 397 ASN A C 1
ATOM 3056 O O . ASN A 1 418 ? 13.900 8.819 20.789 1.00 4.31 397 ASN A O 1
ATOM 3061 N N . ALA A 1 419 ? 15.202 8.016 19.141 1.00 3.97 398 ALA A N 1
ATOM 3062 C CA . ALA A 1 419 ? 16.294 8.966 19.328 1.00 3.54 398 ALA A CA 1
ATOM 3063 C C . ALA A 1 419 ? 16.883 9.339 17.979 1.00 4.72 398 ALA A C 1
ATOM 3064 O O . ALA A 1 419 ? 17.141 8.470 17.151 1.00 7.29 398 ALA A O 1
ATOM 3066 N N . THR A 1 420 ? 17.170 10.636 17.816 1.00 4.41 399 THR A N 1
ATOM 3067 C CA . THR A 1 420 ? 17.807 11.145 16.622 1.00 4.85 399 THR A CA 1
ATOM 3068 C C . THR A 1 420 ? 18.957 12.072 17.051 1.00 4.27 399 THR A C 1
ATOM 3069 O O . THR A 1 420 ? 18.785 12.879 17.976 1.00 4.95 399 THR A O 1
ATOM 3073 N N . LEU A 1 421 ? 20.085 11.967 16.374 1.00 4.11 400 LEU A N 1
ATOM 3074 C CA . LEU A 1 421 ? 21.217 12.869 16.578 1.00 4.47 400 LEU A CA 1
ATOM 3075 C C . LEU A 1 421 ? 21.565 13.551 15.255 1.00 4.45 400 LEU A C 1
ATOM 3076 O O . LEU A 1 421 ? 21.463 12.953 14.190 1.00 5.53 400 LEU A O 1
ATOM 3081 N N . VAL A 1 422 ? 22.023 14.807 15.366 1.00 4.18 401 VAL A N 1
ATOM 3082 C CA . VAL A 1 422 ? 22.508 15.547 14.212 1.00 4.35 401 VAL A CA 1
ATOM 3083 C C . VAL A 1 422 ? 23.911 16.079 14.546 1.00 4.12 401 VAL A C 1
ATOM 3084 O O . VAL A 1 422 ? 24.105 16.691 15.565 1.00 4.86 401 VAL A O 1
ATOM 3088 N N . PHE A 1 423 ? 24.850 15.803 13.637 1.00 4.71 402 PHE A N 1
ATOM 3089 C CA . PHE A 1 423 ? 26.242 16.206 13.758 1.00 4.85 402 PHE A CA 1
ATOM 3090 C C . PHE A 1 423 ? 26.595 17.153 12.607 1.00 5.31 402 PHE A C 1
ATOM 3091 O O . PHE A 1 423 ? 26.137 16.978 11.490 1.00 6.36 402 PHE A O 1
ATOM 3099 N N . GLN A 1 424 ? 27.456 18.125 12.884 1.00 6.01 403 GLN A N 1
ATOM 3100 C CA . GLN A 1 424 ? 27.824 19.099 11.893 1.00 6.59 403 GLN A CA 1
ATOM 3101 C C . GLN A 1 424 ? 29.333 19.301 11.840 1.00 6.44 403 GLN A C 1
ATOM 3102 O O . GLN A 1 424 ? 30.006 19.331 12.877 1.00 7.78 403 GLN A O 1
ATOM 3108 N N . ARG A 1 425 ? 29.852 19.493 10.635 1.00 7.00 404 ARG A N 1
ATOM 3109 C CA . ARG A 1 425 ? 31.264 19.842 10.472 1.00 7.55 404 ARG A CA 1
ATOM 3110 C C . ARG A 1 425 ? 31.538 21.189 11.149 1.00 8.14 404 ARG A C 1
ATOM 3111 O O . ARG A 1 425 ? 30.850 22.169 10.911 1.00 9.11 404 ARG A O 1
ATOM 3119 N N . TYR A 1 426 ? 32.545 21.215 11.992 1.00 8.30 405 TYR A N 1
ATOM 3120 C CA . TYR A 1 426 ? 32.917 22.404 12.734 1.00 8.62 405 TYR A CA 1
ATOM 3121 C C . TYR A 1 426 ? 33.679 23.361 11.830 1.00 10.48 405 TYR A C 1
ATOM 3122 O O . TYR A 1 426 ? 34.743 23.026 11.345 1.00 11.72 405 TYR A O 1
ATOM 3131 N N . GLN A 1 427 ? 33.151 24.580 11.700 1.00 11.43 406 GLN A N 1
ATOM 3132 C CA . GLN A 1 427 ? 33.739 25.649 10.889 1.00 12.87 406 GLN A CA 1
ATOM 3133 C C . GLN A 1 427 ? 33.709 26.937 11.678 1.00 14.14 406 GLN A C 1
ATOM 3134 O O . GLN A 1 427 ? 33.715 28.026 11.088 1.00 18.05 406 GLN A O 1
ATOM 3140 N N . GLY A 1 428 ? 33.750 26.858 13.006 1.00 13.87 407 GLY A N 1
ATOM 3141 C CA . GLY A 1 428 ? 33.619 28.049 13.849 1.00 14.73 407 GLY A CA 1
ATOM 3142 C C . GLY A 1 428 ? 32.315 28.163 14.594 1.00 15.95 407 GLY A C 1
ATOM 3143 O O . GLY A 1 428 ? 31.328 27.515 14.260 1.00 14.34 407 GLY A O 1
#

Foldseek 3Di:
DFWKFFFFKFKFFLQDRGLVSNLVCQQVVAFSKDFQVVCVVVPFLDGMARETDDDLCVQAPDVLCLQEDPWLSLALRGVVRRCVSFVDDLDRLADAQEAEAEFFQAFPLVLVVVQVVCCVVPRNCVSDDRSPLRHDRFNNQVSCCVVSNHNYYTGYAHAWQCGQLVQVVVVSVCCVVPNHFKYKGFYWYDDDCSVVVVCSVVQAAFRPCSVPGRQQWFFQAQPQRHFHEYTGIMITMMGGPVVCVVVVGDGLWIWQFKFKFFQPPAQAAAPLVRLLRRVCRRCVRPDDDAAEEAEQGRRHPRHSPSNLVSQCVVQNWAPSGHEYAHCCSRGTRNTRRPNRVSVSSVSSCQVQAKRGANPNRPDGNVSRPRHNHHHHMGHNHHGFKYKYWTARGRRIIMMIMTGDDPD

Solvent-accessible surface area: 15512 Å² total; per-residue (Å²): 153,84,93,0,0,0,0,0,5,0,0,0,2,17,8,10,19,56,33,136,86,0,13,53,9,1,84,120,31,141,26,14,8,52,93,2,103,76,4,29,146,85,64,12,61,0,36,0,35,0,37,17,133,37,91,30,88,80,91,6,92,213,141,14,49,88,68,10,8,108,5,5,0,5,0,4,5,0,0,58,43,0,27,79,28,6,54,18,71,148,133,45,10,34,39,142,101,1,0,0,0,0,0,3,35,18,27,8,27,93,21,80,49,69,22,43,68,36,52,183,126,123,20,100,192,134,49,33,114,72,17,110,31,48,28,62,69,41,4,0,1,23,12,0,4,108,91,24,138,17,131,25,44,75,85,28,41,62,18,35,16,0,0,0,0,18,0,0,0,27,0,18,60,28,0,21,149,31,143,9,29,14,0,0,0,0,0,2,2,17,9,19,74,10,22,0,48,109,27,24,88,84,60,22,6,0,49,71,33,29,126,68,28,56,32,0,1,5,0,0,1,101,82,20,39,3,10,0,1,1,1,0,0,0,0,0,0,0,0,7,21,126,39,0,84,86,61,67,20,106,45,39,0,13,3,20,1,36,0,38,18,69,16,77,162,62,128,76,35,41,39,9,85,0,4,35,102,0,0,118,90,0,35,89,85,21,146,55,164,11,27,0,0,0,2,24,1,9,0,27,78,67,12,0,37,34,5,0,73,1,0,58,111,44,36,27,39,28,150,123,3,10,36,0,0,1,2,2,0,0,7,2,5,4,9,0,0,3,0,0,5,1,0,0,2,0,1,7,0,4,102,45,60,2,1,0,52,1,1,29,20,125,91,32,24,86,62,4,74,64,12,31,11,8,122,69,93,63,63,147,40,108,0,44,0,0,0,1,0,0,14,12,76,38,6,27,3,0,0,0,0,0,36,65,60,133,71

Secondary structure (DSSP, 8-state):
---EEEEEEEEEBTTBSSHHHHHHHHHHT---EEE-HHHHHTT-S--EEE-----HHHHS-TGGGTT--HHHHHHHHHHHHHHHHHT--HHHHSSTTEEEEEEESS--HHHHHHHHHHHHHH-GGGG-TT-HHHHSTTHHHHHHHHHTT--S-EE----GGGHHHHHHHHHHHHHHTTS-SEEEEEEEE---HHHHHHHHHTT-B--TTTTSGGGS--TTBTT--SB-BB-EEEEEEEEEHHHHHHTT----EEEEEEEEEE--S-SSS--SHHHHHHHHHHHTT--SPP-EEE----S-HHHHHHHHHHHHHHH-SGGGSPPB--THHHH-B-GGGHHHHHHHHHHHHHHHTEE---TT-SSB-GGGTTS-B-SSPEES----EEEEEEEETTTEEEEEEEE----

Sequence (407 aa):
MMRRVVVTGMMGIVSSSIGSNTEEVTASLRREAKKSGISRAEEEYAELGFRCQVHGAPDIDIESLVDRRAMRFHGRRGTAWNHIAMMDQAIADAGLTEEEVSNERTGIIMGSGGPSTRRTIVDSADITREEKGPKKRVGPFAVPKAMSSTASATLATFFKIKKGINYSISSSACCATSNHCIGNAYEMMIQYYGKQDRMFAGGCEDLDWTLSVLFDAMGAMSSKYNDTPSSTASRAYDKNRDGFVIAGGAGVLVLEEDLETALARGAKIYGEIVGYGATSDGYDMVAPSGEGAIRCMKMALSTVTSSKIDYINPHATSTPAGDAPEIEAIRQQIFGAGDVCPPIAATKSLTGHSLGATGVQEAIYSLLMMMMQQNNFICESAHIEELDPAFADMPIVRKRIDNVQLNTVLSSNSSFGFGGTNATLVFQRYQG

Organism: Brucella abortus (strain 2308) (NCBI:txid359391)

CATH classification: 3.40.47.10 (+1 more: 3.40.47.10)

Nearest PDB structures (foldseek):
  3lrf-assembly1_A  TM=1.001E+00  e=3.991E-96  Brucella abortus 2308
  4jv3-assembly1_A-2  TM=1.002E+00  e=1.596E-94  Brucella abortus 2308
  2cdh-assembly1_A  TM=9.872E-01  e=1.430E-63  Thermomyces lanuginosus
  2cf2-assembly1_J  TM=9.871E-01  e=3.259E-62  Sus scrofa
  4ewg-assembly1_B  TM=9.403E-01  e=6.921E-44  Paraburkholderia phymatum STM815

B-factor: mean 10.65, std 7.7, range [2.42, 74.31]

InterPro domains:
  IPR000794 Beta-ketoacyl synthase [PTHR11712] (1-405)
  IPR000794 Beta-ketoacyl synthase [cd00834] (2-402)
  IPR014030 Beta-ketoacyl synthase-like, N-terminal domain [PF00109] (1-244)
  IPR014031 Beta-ketoacyl synthase, C-terminal domain [PF02801] (252-361)
  IPR016039 Thiolase-like [G3DSA:3.40.47.10] (6-257)
  IPR016039 Thiolase-like [G3DSA:3.40.47.10] (258-405)
  IPR016039 Thiolase-like [SSF53901] (1-251)
  IPR016039 Thiolase-like [SSF53901] (213-405)
  IPR018201 Beta-ketoacyl synthase, active site [PS00606] (152-168)
  IPR020841 Polyketide synthase, beta-ketoacyl synthase domain [PS52004] (1-404)
  IPR020841 Polyketide synthase, beta-ketoacyl synthase domain [SM00825] (4-407)